Protein AF-A0A427YDN9-F1 (afdb_monomer_lite)

Radius of gyration: 27.42 Å; chains: 1; bounding box: 102×80×79 Å

Sequence (475 aa):
MVLAPWPSVTTLALILGLVGSVRSFTHDAQHPLRPDLPAINDHPSYPPRVDYAALYHDDGTTPPPDRMVLHPLHISGPEQERVSLTFFADGYVAEEEGKFVADAQALTDDIVSPGGAMGHVSRLLNIYAVFVPSNTSGVGTYDKSLPGAAFGLYRPGPELRGVYVRHHKRARAACRYWREEVKEGGCDQPILLGNDPLYGGLGGEFTVITASALNGPLVLRHELGHSLIPVGEEYEGGFAYFGANSDKVAHVGDLKWKSFLTLPEDVRVEDAKVPSQEYPWYNLTEGPYNITFQSSNSALKPVVSHGSNESPYPTALLRLSLSSIPQPGHINLTLNSRHIDLSAAFPKSWVGSKDRRWVEVPLENGLPAGENVVDVRLTQEGAEEQEGEGGKMITSLEIMEYGREGRFNESLGFIGAFPTYSMDGRVTLRPTNEECLMRKVNHPTFCPVCAAALEQSLLGKIERKNKNQGAKQEP

Secondary structure (DSSP, 8-state):
------------------------------------------S-S------HHHHT---S-SPPPTT-EEEEEEE-S-GGGSEEEEEEEES--GGGHHHHHHHHHHHHHHHHSTTSTTGGGGGGEEEEEEE---SS-S-BBTTBPPTT-SS-EE-SSSSSS--EES-HHHHHHHHHHHHHT-SS---SEEEEEES-SS--EE-SSSEEEE--TTTHHHHHHHHHHHHHS-----STT-S---STT-EEGGGGGG-TTGGG-S-TTS--B--EEEEEEE---EETTS--EEEEEE-GGGSS----STT----SS-EEEEEEEEES--SGGGEEEEETTEE---GGGS-GGGTT--S-EEEEEEETT---SSEEEEEEEE-HHHHHSPPPTT-SEEEEEEEEEE--TTS----TT--SBEEEE-TTS-EEEES-SS--TTT-TTSSS--HHHHHHHHHHHHHHHHHHHHHHHHTT--

Foldseek 3Di:
DDDDDDDDDDDDDDDDDDDDDDDDDDDDDDDDDDDDDDDDPPDPLDPDLPPVCVVVVAPLPDAEAPPKDKDWQADLDAPLQAAEEEEEEWQAAPVCPVVQVVLQNVLVCQQCPCLFACVVVSNRYTYMYIYHHFPHHFAAECPFFDPRTQQRWYYVHLALEEIDTDRVNNQVNNQCCQDPVDPPHHHPAYEYETADQAHYFDADSHTYTYSNPVCRNLSNSQNVLVVQFVAAFPAAAGDDGDHQFWAAQVCQLPHSVLVLAPCNPDADEFDKDWQDKDQDLDFQLVHKDKDKTFFPQQVDDQPPDPNDSDRQQQKKKKKWKWAQQQAQLFKFKDKQNHTDRQRVQRDPVSHPPRHMGMTMGIPNRFDDGTMMMIMMHTDPVNSVDDADRNHGGGRIIIMMTGGDDPRHDPDPSGFHWYWHQHSVRRTMTGGHDAQACSHPSPRRYHRPSSSVSSNVSSSVSSVVSVVVVVVVPDD

Organism: NCBI:txid1890683

Structure (mmCIF, N/CA/C/O backbone):
data_AF-A0A427YDN9-F1
#
_entry.id   AF-A0A427YDN9-F1
#
loop_
_atom_site.group_PDB
_atom_site.id
_atom_site.type_symbol
_atom_site.label_atom_id
_atom_site.label_alt_id
_atom_site.label_comp_id
_atom_site.label_asym_id
_atom_site.label_entity_id
_atom_site.label_seq_id
_atom_site.pdbx_PDB_ins_code
_atom_site.Cartn_x
_atom_site.Cartn_y
_atom_site.Cartn_z
_atom_site.occupancy
_atom_site.B_iso_or_equiv
_atom_site.auth_seq_id
_atom_site.auth_comp_id
_atom_site.auth_asym_id
_atom_site.auth_atom_id
_atom_site.pdbx_PDB_model_num
ATOM 1 N N . MET A 1 1 ? 67.793 14.462 -3.512 1.00 28.50 1 MET A N 1
ATOM 2 C CA . MET A 1 1 ? 68.758 15.244 -2.713 1.00 28.50 1 MET A CA 1
ATOM 3 C C . MET A 1 1 ? 68.009 16.452 -2.144 1.00 28.50 1 MET A C 1
ATOM 5 O O . MET A 1 1 ? 67.656 17.310 -2.931 1.00 28.50 1 MET A O 1
ATOM 9 N N . VAL A 1 2 ? 67.723 16.419 -0.824 1.00 27.66 2 VAL A N 1
ATOM 10 C CA . VAL A 1 2 ? 67.418 17.535 0.125 1.00 27.66 2 VAL A CA 1
ATOM 11 C C . VAL A 1 2 ? 66.128 18.354 -0.148 1.00 27.66 2 VAL A C 1
ATOM 13 O O . VAL A 1 2 ? 66.079 19.096 -1.114 1.00 27.66 2 VAL A O 1
ATOM 16 N N . LEU A 1 3 ? 64.988 18.087 0.518 1.00 25.59 3 LEU A N 1
ATOM 17 C CA . LEU A 1 3 ? 64.484 18.466 1.873 1.00 25.59 3 LEU A CA 1
ATOM 18 C C . LEU A 1 3 ? 63.563 19.719 1.880 1.00 25.59 3 LEU A C 1
ATOM 20 O O . LEU A 1 3 ? 63.816 20.695 1.189 1.00 25.59 3 LEU A O 1
ATOM 24 N N . ALA A 1 4 ? 62.480 19.599 2.664 1.00 25.12 4 ALA A N 1
ATOM 25 C CA . ALA A 1 4 ? 61.306 20.470 2.906 1.00 25.12 4 ALA A CA 1
ATOM 26 C C . ALA A 1 4 ? 61.648 21.776 3.706 1.00 25.12 4 ALA A C 1
ATOM 28 O O . ALA A 1 4 ? 62.849 22.000 3.861 1.00 25.12 4 ALA A O 1
ATOM 29 N N . PRO A 1 5 ? 60.725 22.607 4.295 1.00 40.12 5 PRO A N 1
ATOM 30 C CA . PRO A 1 5 ? 59.278 22.436 4.592 1.00 40.12 5 PRO A CA 1
ATOM 31 C C . PRO A 1 5 ? 58.354 23.700 4.501 1.00 40.12 5 PRO A C 1
ATOM 33 O O . PRO A 1 5 ? 58.764 24.779 4.089 1.00 40.12 5 PRO A O 1
ATOM 36 N N . TRP A 1 6 ? 57.078 23.520 4.888 1.00 26.20 6 TRP A N 1
ATOM 37 C CA . TRP A 1 6 ? 56.001 24.523 5.089 1.00 26.20 6 TRP A CA 1
ATOM 38 C C . TRP A 1 6 ? 56.236 25.440 6.317 1.00 26.20 6 TRP A C 1
ATOM 40 O O . TRP A 1 6 ? 57.051 25.081 7.170 1.00 26.20 6 TRP A O 1
ATOM 50 N N . PRO A 1 7 ? 55.511 26.581 6.466 1.00 32.94 7 PRO A N 1
ATOM 51 C CA . PRO A 1 7 ? 54.356 26.627 7.389 1.00 32.94 7 PRO A CA 1
ATOM 52 C C . PRO A 1 7 ? 53.210 27.607 6.985 1.00 32.94 7 PRO A C 1
ATOM 54 O O . PRO A 1 7 ? 53.091 28.043 5.847 1.00 32.94 7 PRO A O 1
ATOM 57 N N . SER A 1 8 ? 52.341 27.888 7.959 1.00 24.14 8 SER A N 1
ATOM 58 C CA . SER A 1 8 ? 50.889 28.123 7.962 1.00 24.14 8 SER A CA 1
ATOM 59 C C . SER A 1 8 ? 50.432 29.459 8.612 1.00 24.14 8 SER A C 1
ATOM 61 O O . SER A 1 8 ? 51.235 30.103 9.275 1.00 24.14 8 SER A O 1
ATOM 63 N N . VAL A 1 9 ? 49.105 29.726 8.571 1.00 26.16 9 VAL A N 1
ATOM 64 C CA . VAL A 1 9 ? 48.242 30.513 9.518 1.00 26.16 9 VAL A CA 1
ATOM 65 C C . VAL A 1 9 ? 48.029 32.039 9.292 1.00 26.16 9 VAL A C 1
ATOM 67 O O . VAL A 1 9 ? 48.943 32.836 9.451 1.00 26.16 9 VAL A O 1
ATOM 70 N N . THR A 1 10 ? 46.773 32.396 8.939 1.00 24.67 10 THR A N 1
ATOM 71 C CA . THR A 1 10 ? 45.775 33.310 9.597 1.00 24.67 10 THR A CA 1
ATOM 72 C C . THR A 1 10 ? 46.288 34.586 10.334 1.00 24.67 10 THR A C 1
ATOM 74 O O . THR A 1 10 ? 47.241 34.492 11.089 1.00 24.67 10 THR A O 1
ATOM 77 N N . THR A 1 11 ? 45.722 35.817 10.324 1.00 24.20 11 THR A N 1
ATOM 78 C CA . THR A 1 11 ? 44.333 36.315 10.549 1.00 24.20 11 THR A CA 1
ATOM 79 C C . THR A 1 11 ? 44.313 37.881 10.599 1.00 24.20 11 THR A C 1
ATOM 81 O O . THR A 1 11 ? 45.349 38.457 10.913 1.00 24.20 11 THR A O 1
ATOM 84 N N . LEU A 1 12 ? 43.115 38.513 10.508 1.00 23.44 12 LEU A N 1
ATOM 85 C CA . LEU A 1 12 ? 42.664 39.784 11.171 1.00 23.44 12 LEU A CA 1
ATOM 86 C C . LEU A 1 12 ? 43.221 41.145 10.632 1.00 23.44 12 LEU A C 1
ATOM 88 O O . LEU A 1 12 ? 44.356 41.196 10.194 1.00 23.44 12 LEU A O 1
ATOM 92 N N . ALA A 1 13 ? 42.566 42.325 10.650 1.00 24.03 13 ALA A N 1
ATOM 93 C CA . ALA A 1 13 ? 41.317 42.850 11.230 1.00 24.03 13 ALA A CA 1
ATOM 94 C C . ALA A 1 13 ? 41.022 44.294 10.695 1.00 24.03 13 ALA A C 1
ATOM 96 O O . ALA A 1 13 ? 41.983 44.981 10.371 1.00 24.03 13 ALA A O 1
ATOM 97 N N . LEU A 1 14 ? 39.744 44.745 10.750 1.00 23.94 14 LEU A N 1
ATOM 98 C CA . LEU A 1 14 ? 39.233 46.064 11.258 1.00 23.94 14 LEU A CA 1
ATOM 99 C C . LEU A 1 14 ? 39.716 47.393 10.560 1.00 23.94 14 LEU A C 1
ATOM 101 O O . LEU A 1 14 ? 40.840 47.465 10.104 1.00 23.94 14 LEU A O 1
ATOM 105 N N . ILE A 1 15 ? 39.016 48.540 10.402 1.00 24.38 15 ILE A N 1
ATOM 106 C CA . ILE A 1 15 ? 38.060 49.357 11.197 1.00 24.38 15 ILE A CA 1
ATOM 107 C C . ILE A 1 15 ? 37.491 50.480 10.273 1.00 24.38 15 ILE A C 1
ATOM 109 O O . ILE A 1 15 ? 38.239 50.964 9.430 1.00 24.38 15 ILE A O 1
ATOM 113 N N . LEU A 1 16 ? 36.240 50.943 10.469 1.00 24.19 16 LEU A N 1
ATOM 114 C CA . LEU A 1 16 ? 35.826 52.352 10.757 1.00 24.19 16 LEU A CA 1
ATOM 115 C C . LEU A 1 16 ? 34.375 52.656 10.349 1.00 24.19 16 LEU A C 1
ATOM 117 O O . LEU A 1 16 ? 33.990 52.533 9.193 1.00 24.19 16 LEU A O 1
ATOM 121 N N . GLY A 1 17 ? 33.591 53.077 11.348 1.00 23.44 17 GLY A N 1
ATOM 122 C CA . GLY A 1 17 ? 32.226 53.581 11.216 1.00 23.44 17 GLY A CA 1
ATOM 123 C C . GLY A 1 17 ? 32.112 55.087 11.478 1.00 23.44 17 GLY A C 1
ATOM 124 O O . GLY A 1 17 ? 33.056 55.829 11.225 1.00 23.44 17 GLY A O 1
ATOM 125 N N . LEU A 1 18 ? 30.969 55.450 12.084 1.00 24.75 18 LEU A N 1
ATOM 126 C CA . LEU A 1 18 ? 30.419 56.764 12.488 1.00 24.75 18 LEU A CA 1
ATOM 127 C C . LEU A 1 18 ? 29.423 57.412 11.503 1.00 24.75 18 LEU A C 1
ATOM 129 O O . LEU A 1 18 ? 29.704 57.474 10.317 1.00 24.75 18 LEU A O 1
ATOM 133 N N . VAL A 1 19 ? 28.280 58.000 11.904 1.00 27.47 19 VAL A N 1
ATOM 134 C CA . VAL A 1 19 ? 27.468 58.026 13.151 1.00 27.47 19 VAL A CA 1
ATOM 135 C C . VAL A 1 19 ? 26.176 58.828 12.860 1.00 27.47 19 VAL A C 1
ATOM 137 O O . VAL A 1 19 ? 26.216 59.769 12.072 1.00 27.47 19 VAL A O 1
ATOM 140 N N . GLY A 1 20 ? 25.097 58.541 13.608 1.00 24.50 20 GLY A N 1
ATOM 141 C CA . GLY A 1 20 ? 24.176 59.555 14.174 1.00 24.50 20 GLY A CA 1
ATOM 142 C C . GLY A 1 20 ? 22.722 59.516 13.677 1.00 24.50 20 GLY A C 1
ATOM 143 O O . GLY A 1 20 ? 22.495 59.381 12.486 1.00 24.50 20 GLY A O 1
ATOM 144 N N . SER A 1 21 ? 21.662 59.686 14.483 1.00 24.83 21 SER A N 1
ATOM 145 C CA . SER A 1 21 ? 21.432 59.859 15.939 1.00 24.83 21 SER A CA 1
ATOM 146 C C . SER A 1 21 ? 19.891 59.822 16.140 1.00 24.83 21 SER A C 1
ATOM 148 O O . SER A 1 21 ? 19.199 60.543 15.434 1.00 24.83 21 SER A O 1
ATOM 150 N N . VAL A 1 22 ? 19.270 58.859 16.838 1.00 27.16 22 VAL A N 1
ATOM 151 C CA . VAL A 1 22 ? 18.827 58.795 18.264 1.00 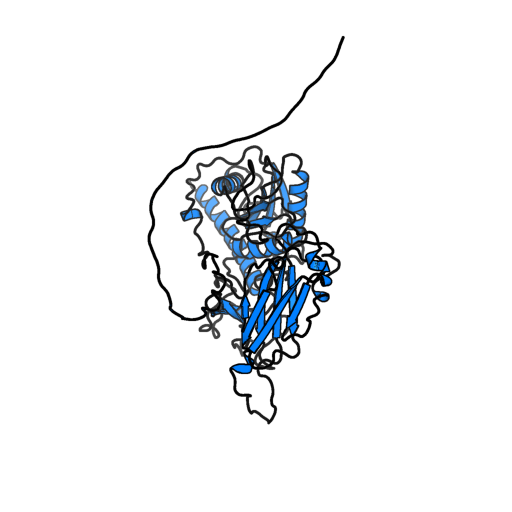27.16 22 VAL A CA 1
ATOM 152 C C . VAL A 1 22 ? 17.911 59.923 18.795 1.00 27.16 22 VAL A C 1
ATOM 154 O O . VAL A 1 22 ? 18.356 61.065 18.881 1.00 27.16 22 VAL A O 1
ATOM 157 N N . ARG A 1 23 ? 16.706 59.538 19.288 1.00 25.64 23 ARG A N 1
ATOM 158 C CA . ARG A 1 23 ? 16.032 59.820 20.606 1.00 25.64 23 ARG A CA 1
ATOM 159 C C . ARG A 1 23 ? 14.501 59.563 20.485 1.00 25.64 23 ARG A C 1
ATOM 161 O O . ARG A 1 23 ? 13.967 59.838 19.426 1.00 25.64 23 ARG A O 1
ATOM 168 N N . SER A 1 24 ? 13.686 59.130 21.464 1.00 23.53 24 SER A N 1
ATOM 169 C CA . SER A 1 24 ? 13.832 58.685 22.868 1.00 23.53 24 SER A CA 1
ATOM 170 C C . SER A 1 24 ? 12.424 58.416 23.486 1.00 23.53 24 SER A C 1
ATOM 172 O O . SER A 1 24 ? 11.603 59.320 23.439 1.00 23.53 24 SER A O 1
ATOM 174 N N . PHE A 1 25 ? 12.230 57.249 24.133 1.00 24.44 25 PHE A N 1
ATOM 175 C CA . PHE A 1 25 ? 11.418 56.923 25.345 1.00 24.44 25 PHE A CA 1
ATOM 176 C C . PHE A 1 25 ? 9.885 57.180 25.455 1.00 24.44 25 PHE A C 1
ATOM 178 O O . PHE A 1 25 ? 9.437 58.317 25.378 1.00 24.44 25 PHE A O 1
ATOM 185 N N . THR A 1 26 ? 9.096 56.158 25.859 1.00 23.34 26 THR A N 1
ATOM 186 C CA . THR A 1 26 ? 8.463 55.962 27.210 1.00 23.34 26 THR A CA 1
ATOM 187 C C . THR A 1 26 ? 7.442 54.785 27.252 1.00 23.34 26 THR A C 1
ATOM 189 O O . THR A 1 26 ? 7.142 54.194 26.224 1.00 23.34 26 THR A O 1
ATOM 192 N N . HIS A 1 27 ? 7.038 54.406 28.477 1.00 26.48 27 HIS A N 1
ATOM 193 C CA . HIS A 1 27 ? 6.416 53.178 29.027 1.00 26.48 27 HIS A CA 1
ATOM 194 C C . HIS A 1 27 ? 4.991 52.722 28.604 1.00 26.48 27 HIS A C 1
ATOM 196 O O . HIS A 1 27 ? 4.166 53.521 28.182 1.00 26.48 27 HIS A O 1
ATOM 202 N N . ASP A 1 28 ? 4.742 51.442 28.949 1.00 26.03 28 ASP A N 1
ATOM 203 C CA . ASP A 1 28 ? 3.500 50.751 29.374 1.00 26.03 28 ASP A CA 1
ATOM 204 C C . ASP A 1 28 ? 2.373 50.418 28.377 1.00 26.03 28 ASP A C 1
ATOM 206 O O . ASP A 1 28 ? 1.641 51.287 27.917 1.00 26.03 28 ASP A O 1
ATOM 210 N N . ALA A 1 29 ? 2.133 49.107 28.201 1.00 26.28 29 ALA A N 1
ATOM 211 C CA . ALA A 1 29 ? 0.793 48.505 28.196 1.00 26.28 29 ALA A CA 1
ATOM 212 C C . ALA A 1 29 ? 0.870 46.972 28.370 1.00 26.28 29 ALA A C 1
ATOM 214 O O . ALA A 1 29 ? 1.460 46.258 27.560 1.00 26.28 29 ALA A O 1
ATOM 215 N N . GLN A 1 30 ? 0.231 46.471 29.427 1.00 27.55 30 GLN A N 1
ATOM 216 C CA . GLN A 1 30 ? -0.153 45.070 29.610 1.00 27.55 30 GLN A CA 1
ATOM 217 C C . GLN A 1 30 ? -1.187 44.646 28.549 1.00 27.55 30 GLN A C 1
ATOM 219 O O . GLN A 1 30 ? -2.148 45.378 28.332 1.00 27.55 30 GLN A O 1
ATOM 224 N N . HIS A 1 31 ? -1.045 43.450 27.963 1.00 27.34 31 HIS A N 1
ATOM 225 C CA . HIS A 1 31 ? -2.141 42.545 27.555 1.00 27.34 31 HIS A CA 1
ATOM 226 C C . HIS A 1 31 ? -1.566 41.159 27.155 1.00 27.34 31 HIS A C 1
ATOM 228 O O . HIS A 1 31 ? -0.359 41.050 26.948 1.00 27.34 31 HIS A O 1
ATOM 234 N N . PRO A 1 32 ? -2.360 40.068 27.159 1.00 26.55 32 PRO A N 1
ATOM 235 C CA . PRO A 1 32 ? -1.981 38.774 27.712 1.00 26.55 32 PRO A CA 1
ATOM 236 C C . PRO A 1 32 ? -1.647 37.735 26.626 1.00 26.55 32 PRO A C 1
ATOM 238 O O . PRO A 1 32 ? -1.875 37.948 25.439 1.00 26.55 32 PRO A O 1
ATOM 241 N N . LEU A 1 33 ? -1.129 36.596 27.093 1.00 31.05 33 LEU A N 1
ATOM 242 C CA . LEU A 1 33 ? -0.995 35.293 26.429 1.00 31.05 33 LEU A CA 1
ATOM 243 C C . LEU A 1 33 ? -1.872 35.095 25.174 1.00 31.05 33 LEU A C 1
ATOM 245 O O . LEU A 1 33 ? -3.100 35.146 25.256 1.00 31.05 33 LEU A O 1
ATOM 249 N N . ARG A 1 34 ? -1.244 34.731 24.048 1.00 24.31 34 ARG A N 1
ATOM 250 C CA . ARG A 1 34 ? -1.882 33.847 23.063 1.00 24.31 34 ARG A CA 1
ATOM 251 C C . ARG A 1 34 ? -1.330 32.430 23.260 1.00 24.31 34 ARG A C 1
ATOM 253 O O . ARG A 1 34 ? -0.121 32.263 23.114 1.00 24.31 34 ARG A O 1
ATOM 260 N N . PRO A 1 35 ? -2.177 31.453 23.620 1.00 31.48 35 PRO A N 1
ATOM 261 C CA . PRO A 1 35 ? -1.822 30.043 23.604 1.00 31.48 35 PRO A CA 1
ATOM 262 C C . PRO A 1 35 ? -1.793 29.528 22.158 1.00 31.48 35 PRO A C 1
ATOM 264 O O . PRO A 1 35 ? -2.512 30.046 21.303 1.00 31.48 35 PRO A O 1
ATOM 267 N N . ASP A 1 36 ? -0.933 28.540 21.925 1.00 31.00 36 ASP A N 1
ATOM 268 C CA . ASP A 1 36 ? -1.031 27.491 20.908 1.00 31.00 36 ASP A CA 1
ATOM 269 C C . ASP A 1 36 ? -1.501 27.919 19.510 1.00 31.00 36 ASP A C 1
ATOM 271 O O . ASP A 1 36 ? -2.686 27.908 19.174 1.00 31.00 36 ASP A O 1
ATOM 275 N N . LEU A 1 37 ? -0.533 28.219 18.641 1.00 25.88 37 LEU A N 1
ATOM 276 C CA . LEU A 1 37 ? -0.728 27.995 17.212 1.00 25.88 37 LEU A CA 1
ATOM 277 C C . LEU A 1 37 ? -0.596 26.481 16.981 1.00 25.88 37 LEU A C 1
ATOM 279 O O . LEU A 1 37 ? 0.490 25.951 17.222 1.00 25.88 37 LEU A O 1
ATOM 283 N N . PRO A 1 38 ? -1.653 25.769 16.548 1.00 28.50 38 PRO A N 1
ATOM 284 C CA . PRO A 1 38 ? -1.504 24.383 16.133 1.00 28.50 38 PRO A CA 1
ATOM 285 C C . PRO A 1 38 ? -0.512 24.321 14.970 1.00 28.50 38 PRO A C 1
ATOM 287 O O . PRO A 1 38 ? -0.472 25.232 14.136 1.00 28.50 38 PRO A O 1
ATOM 290 N N . ALA A 1 39 ? 0.297 23.260 14.942 1.00 29.56 39 ALA A N 1
ATOM 291 C CA . ALA A 1 39 ? 1.205 22.965 13.844 1.00 29.56 39 ALA A CA 1
ATOM 292 C C . ALA A 1 39 ? 0.460 23.142 12.513 1.00 29.56 39 ALA A C 1
ATOM 294 O O . ALA A 1 39 ? -0.573 22.513 12.273 1.00 29.56 39 ALA A O 1
ATOM 295 N N . ILE A 1 40 ? 0.946 24.067 11.685 1.00 25.36 40 ILE A N 1
ATOM 296 C CA . ILE A 1 40 ? 0.407 24.293 10.350 1.00 25.36 40 ILE A CA 1
ATOM 297 C C . ILE A 1 40 ? 0.665 23.005 9.575 1.00 25.36 40 ILE A C 1
ATOM 299 O O . ILE A 1 40 ? 1.806 22.654 9.288 1.00 25.36 40 ILE A O 1
ATOM 303 N N . ASN A 1 41 ? -0.411 22.276 9.303 1.00 30.89 41 ASN A N 1
ATOM 304 C CA . ASN A 1 41 ? -0.397 21.061 8.512 1.00 30.89 41 ASN A CA 1
ATOM 305 C C . ASN A 1 41 ? -0.199 21.479 7.044 1.00 30.89 41 ASN A C 1
ATOM 307 O O . ASN A 1 41 ? -1.161 21.632 6.296 1.00 30.89 41 ASN A O 1
ATOM 311 N N . ASP A 1 42 ? 1.048 21.757 6.654 1.00 28.33 42 ASP A N 1
ATOM 312 C CA . ASP A 1 42 ? 1.420 22.313 5.340 1.00 28.33 42 ASP A CA 1
ATOM 313 C C . ASP A 1 42 ? 1.405 21.257 4.211 1.00 28.33 42 ASP A C 1
ATOM 315 O O . ASP A 1 42 ? 2.014 21.416 3.151 1.00 28.33 42 ASP A O 1
ATOM 319 N N . HIS A 1 43 ? 0.682 20.151 4.409 1.00 38.59 43 HIS A N 1
ATOM 320 C CA . HIS A 1 43 ? 0.483 19.143 3.379 1.00 38.59 43 HIS A CA 1
ATOM 321 C C . HIS A 1 43 ? -0.720 19.501 2.495 1.00 38.59 43 HIS A C 1
ATOM 323 O O . HIS A 1 43 ? -1.814 19.743 3.011 1.00 38.59 43 HIS A O 1
ATOM 329 N N . PRO A 1 44 ? -0.569 19.502 1.156 1.00 31.42 44 PRO A N 1
ATOM 330 C CA . PRO A 1 44 ? -1.676 19.800 0.261 1.00 31.42 44 PRO A CA 1
ATOM 331 C C . PRO A 1 44 ? -2.816 18.801 0.492 1.00 31.42 44 PRO A C 1
ATOM 333 O O . PRO A 1 44 ? -2.664 17.594 0.317 1.00 31.42 44 PRO A O 1
ATOM 336 N N . SER A 1 45 ? -3.972 19.341 0.876 1.00 35.81 45 SER A N 1
ATOM 337 C CA . SER A 1 45 ? -5.187 18.653 1.343 1.00 35.81 45 SER A CA 1
ATOM 338 C C . SER A 1 45 ? -5.931 17.876 0.247 1.00 35.81 45 SER A C 1
ATOM 340 O O . SER A 1 45 ? -7.088 17.512 0.419 1.00 35.81 45 SER A O 1
ATOM 342 N N . TYR A 1 46 ? -5.300 17.678 -0.906 1.00 35.62 46 TYR A N 1
ATOM 343 C CA . TYR A 1 46 ? -5.863 17.069 -2.100 1.00 35.62 46 TYR A CA 1
ATOM 344 C C . TYR A 1 46 ? -4.700 16.647 -3.006 1.00 35.62 46 TYR A C 1
ATOM 346 O O . TYR A 1 46 ? -4.110 17.505 -3.668 1.00 35.62 46 TYR A O 1
ATOM 354 N N . PRO A 1 47 ? -4.395 15.355 -3.172 1.00 37.16 47 PRO A N 1
ATOM 355 C CA . PRO A 1 47 ? -4.136 14.879 -4.505 1.00 37.16 47 PRO A CA 1
ATOM 356 C C . PRO A 1 47 ? -5.529 14.649 -5.112 1.00 37.16 47 PRO A C 1
ATOM 358 O O . PRO A 1 47 ? -6.171 13.639 -4.809 1.00 37.16 47 PRO A O 1
ATOM 361 N N . PRO A 1 48 ? -6.061 15.543 -5.972 1.00 32.16 48 PRO A N 1
ATOM 362 C CA . PRO A 1 48 ? -7.054 15.060 -6.926 1.00 32.16 48 PRO A CA 1
ATOM 363 C C . PRO A 1 48 ? -6.434 13.855 -7.660 1.00 32.16 48 PRO A C 1
ATOM 365 O O . PRO A 1 48 ? -5.216 13.660 -7.616 1.00 32.16 48 PRO A O 1
ATOM 368 N N . ARG A 1 49 ? -7.221 13.056 -8.392 1.00 41.69 49 ARG A N 1
ATOM 369 C CA . ARG A 1 49 ? -6.623 12.316 -9.513 1.00 41.69 49 ARG A CA 1
ATOM 370 C C . ARG A 1 49 ? -5.990 13.377 -10.406 1.00 41.69 49 ARG A C 1
ATOM 372 O O . ARG A 1 49 ? -6.675 13.993 -11.217 1.00 41.69 49 ARG A O 1
ATOM 379 N N . VAL A 1 50 ? -4.720 13.673 -10.167 1.00 42.72 50 VAL A N 1
ATOM 380 C CA . VAL A 1 50 ? -3.937 14.526 -11.020 1.00 42.72 50 VAL A CA 1
ATOM 381 C C . VAL A 1 50 ? -3.888 13.724 -12.295 1.00 42.72 50 VAL A C 1
ATOM 383 O O . VAL A 1 50 ? -3.321 12.632 -12.335 1.00 42.72 50 VAL A O 1
ATOM 386 N N . ASP A 1 51 ? -4.589 14.211 -13.310 1.00 49.81 51 ASP A N 1
ATOM 387 C CA . ASP A 1 51 ? -4.408 13.687 -14.642 1.00 49.81 51 ASP A CA 1
ATOM 388 C C . ASP A 1 51 ? -2.986 14.077 -15.058 1.00 49.81 51 ASP A C 1
ATOM 390 O O . ASP A 1 51 ? -2.728 15.137 -15.626 1.00 49.81 51 ASP A O 1
ATOM 394 N N . TYR A 1 52 ? -2.024 13.240 -14.673 1.00 51.28 52 TYR A N 1
ATOM 395 C CA . TYR A 1 52 ? -0.624 13.409 -15.017 1.00 51.28 52 TYR A CA 1
ATOM 396 C C . TYR A 1 52 ? -0.426 13.317 -16.535 1.00 51.28 52 TYR A C 1
ATOM 398 O O . TYR A 1 52 ? 0.578 13.814 -17.042 1.00 51.28 52 TYR A O 1
ATOM 406 N N . ALA A 1 53 ? -1.373 12.747 -17.292 1.00 50.28 53 ALA A N 1
ATOM 407 C CA . ALA A 1 53 ? -1.366 12.839 -18.747 1.00 50.28 53 ALA A CA 1
ATOM 408 C C . ALA A 1 53 ? -1.740 14.257 -19.217 1.00 50.28 53 ALA A C 1
ATOM 410 O O . ALA A 1 53 ? -1.096 14.766 -20.133 1.00 50.28 53 ALA A O 1
ATOM 411 N N . ALA A 1 54 ? -2.679 14.932 -18.544 1.00 56.62 54 ALA A N 1
ATOM 412 C CA . ALA A 1 54 ? -3.003 16.339 -18.797 1.00 56.62 54 ALA A CA 1
ATOM 413 C C . ALA A 1 54 ? -1.903 17.313 -18.332 1.00 56.62 54 ALA A C 1
ATOM 415 O O . ALA A 1 54 ? -1.627 18.291 -19.027 1.00 56.62 54 ALA A O 1
ATOM 416 N N . LEU A 1 55 ? -1.246 17.061 -17.191 1.00 58.41 55 LEU A N 1
ATOM 417 C CA . LEU A 1 55 ? -0.152 17.916 -16.700 1.00 58.41 55 LEU A CA 1
ATOM 418 C C . LEU A 1 55 ? 1.170 17.692 -17.439 1.00 58.41 55 LEU A C 1
ATOM 420 O O . LEU A 1 55 ? 1.925 18.636 -17.668 1.00 58.41 55 LEU A O 1
ATOM 424 N N . TYR A 1 56 ? 1.458 16.449 -17.813 1.00 64.94 56 TYR A N 1
ATOM 425 C CA . TYR A 1 56 ? 2.676 16.075 -18.517 1.00 64.94 56 TYR A CA 1
ATOM 426 C C . TYR A 1 56 ? 2.326 15.520 -19.886 1.00 64.94 56 TYR A C 1
ATOM 428 O O . TYR A 1 56 ? 2.617 14.360 -20.166 1.00 64.94 56 TYR A O 1
ATOM 436 N N . HIS A 1 57 ? 1.709 16.336 -20.745 1.00 66.88 57 HIS A N 1
ATOM 437 C CA . HIS A 1 57 ? 1.397 15.924 -22.112 1.00 66.88 57 HIS A CA 1
ATOM 438 C C . HIS A 1 57 ? 2.651 15.344 -22.788 1.00 66.88 57 HIS A C 1
AT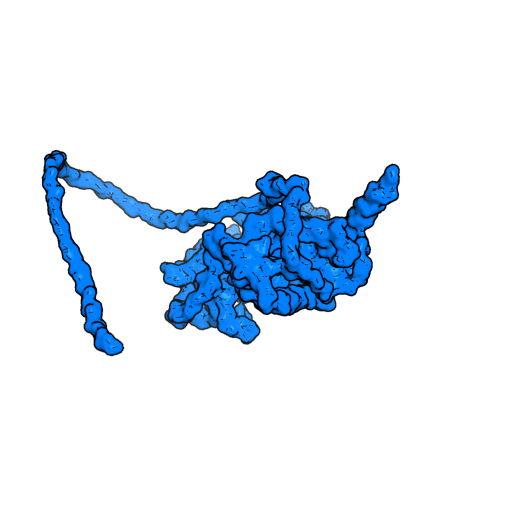OM 440 O O . HIS A 1 57 ? 3.703 15.994 -22.889 1.00 66.88 57 HIS A O 1
ATOM 446 N N . ASP A 1 58 ? 2.542 14.090 -23.213 1.00 70.88 58 ASP A N 1
ATOM 447 C CA . ASP A 1 58 ? 3.554 13.378 -23.978 1.00 70.88 58 ASP A CA 1
ATOM 448 C C . ASP A 1 58 ? 2.994 13.211 -25.385 1.00 70.88 58 ASP A C 1
ATOM 450 O O . ASP A 1 58 ? 1.974 12.559 -25.578 1.00 70.88 58 ASP A O 1
ATOM 454 N N . ASP A 1 59 ? 3.637 13.851 -26.354 1.00 79.81 59 ASP A N 1
ATOM 455 C CA . ASP A 1 59 ? 3.286 13.743 -27.771 1.00 79.81 59 ASP A CA 1
ATOM 456 C C . ASP A 1 59 ? 3.718 12.396 -28.378 1.00 79.81 59 ASP A C 1
ATOM 458 O O . ASP A 1 59 ? 3.523 12.159 -29.567 1.00 79.81 59 ASP A O 1
ATOM 462 N N . GLY A 1 60 ? 4.306 11.513 -27.562 1.00 79.06 60 GLY A N 1
ATOM 463 C CA . GLY A 1 60 ? 4.764 10.194 -27.969 1.00 79.06 60 GLY A CA 1
ATOM 464 C C . GLY A 1 60 ? 6.155 10.201 -28.599 1.00 79.06 60 GLY A C 1
ATOM 465 O O . GLY A 1 60 ? 6.648 9.135 -28.951 1.00 79.06 60 GLY A O 1
ATOM 466 N N . THR A 1 61 ? 6.811 11.361 -28.708 1.00 85.81 61 THR A N 1
ATOM 467 C CA . THR A 1 61 ? 8.088 11.506 -29.429 1.00 85.81 61 THR A CA 1
ATOM 468 C C . THR A 1 61 ? 9.319 11.228 -28.572 1.00 85.81 61 THR A C 1
ATOM 470 O O . THR A 1 61 ? 10.421 11.085 -29.102 1.00 85.81 61 THR A O 1
ATOM 473 N N . THR A 1 62 ? 9.155 11.142 -27.247 1.00 91.56 62 THR A N 1
ATOM 474 C CA . THR A 1 62 ? 10.265 10.825 -26.338 1.00 91.56 62 THR A CA 1
ATOM 475 C C . THR A 1 62 ? 10.805 9.430 -26.674 1.00 91.56 62 THR A C 1
ATOM 477 O O . THR A 1 62 ? 10.027 8.474 -26.597 1.00 91.56 62 THR A O 1
ATOM 480 N N . PRO A 1 63 ? 12.099 9.289 -27.028 1.00 92.06 63 PRO A N 1
ATOM 481 C CA . PRO A 1 63 ? 12.672 7.989 -27.342 1.00 92.06 63 PRO A CA 1
ATOM 482 C C . PRO A 1 63 ? 12.763 7.115 -26.083 1.00 92.06 63 PRO A C 1
ATOM 484 O O . PRO A 1 63 ? 12.902 7.644 -24.968 1.00 92.06 63 PRO A O 1
ATOM 487 N N . PRO A 1 64 ? 12.693 5.783 -26.232 1.00 93.19 64 PRO A N 1
ATOM 488 C CA . PRO A 1 64 ? 12.872 4.877 -25.109 1.00 93.19 64 PRO A CA 1
ATOM 489 C C . PRO A 1 64 ? 14.295 4.967 -24.526 1.00 93.19 64 PRO A C 1
ATOM 491 O O . PRO A 1 64 ? 15.218 5.427 -25.201 1.00 93.19 64 PRO A O 1
ATOM 494 N N . PRO A 1 65 ? 14.502 4.538 -23.268 1.00 94.62 65 PRO A N 1
ATOM 495 C CA . PRO A 1 65 ? 15.840 4.364 -22.712 1.00 94.62 65 PRO A CA 1
ATOM 496 C C . PRO A 1 65 ? 16.726 3.457 -23.575 1.00 94.62 65 PRO A C 1
ATOM 498 O O . PRO A 1 65 ? 16.287 2.405 -24.034 1.00 94.62 65 PRO A O 1
ATOM 501 N N . ASP A 1 66 ? 17.997 3.821 -23.733 1.00 89.75 66 ASP A N 1
ATOM 502 C CA . ASP A 1 66 ? 18.983 2.935 -24.351 1.00 89.75 66 ASP A CA 1
ATOM 503 C C . ASP A 1 66 ? 19.295 1.736 -23.442 1.00 89.75 66 ASP A C 1
ATOM 505 O O . ASP A 1 66 ? 19.223 1.834 -22.215 1.00 89.75 66 ASP A O 1
ATOM 509 N N . ARG A 1 67 ? 19.737 0.625 -24.050 1.00 89.19 67 ARG A N 1
ATOM 510 C CA . ARG A 1 67 ? 20.265 -0.568 -23.353 1.00 89.19 67 ARG A CA 1
ATOM 511 C C . ARG A 1 67 ? 19.288 -1.212 -22.361 1.00 89.19 67 ARG A C 1
ATOM 513 O O . ARG A 1 67 ? 19.716 -1.767 -21.355 1.00 89.19 67 ARG A O 1
ATOM 520 N N . MET A 1 68 ? 17.990 -1.157 -22.653 1.00 96.62 68 MET A N 1
ATOM 521 C CA . MET A 1 68 ? 17.000 -1.924 -21.899 1.00 96.62 68 MET A CA 1
ATOM 522 C C . MET A 1 68 ? 17.202 -3.426 -22.120 1.00 96.62 68 MET A C 1
ATOM 524 O O . MET A 1 68 ? 17.292 -3.868 -23.267 1.00 96.62 68 MET A O 1
ATOM 528 N N . VAL A 1 69 ? 17.225 -4.204 -21.038 1.00 97.56 69 VAL A N 1
ATOM 529 C CA . VAL A 1 69 ? 17.346 -5.672 -21.083 1.00 97.56 69 VAL A CA 1
ATOM 530 C C . VAL A 1 69 ? 16.116 -6.294 -20.436 1.00 97.56 69 VAL A C 1
ATOM 532 O O . VAL A 1 69 ? 15.802 -5.976 -19.293 1.00 97.56 69 VAL A O 1
ATOM 535 N N . LEU A 1 70 ? 15.405 -7.157 -21.164 1.00 97.88 70 LEU A N 1
ATOM 536 C CA . LEU A 1 70 ? 14.198 -7.821 -20.670 1.00 97.88 70 LEU A CA 1
ATOM 537 C C . LEU A 1 70 ? 14.507 -9.210 -20.104 1.00 97.88 70 LEU A C 1
ATOM 539 O O . LEU A 1 70 ? 15.221 -10.001 -20.715 1.00 97.88 70 LEU A O 1
ATOM 543 N N . HIS A 1 71 ? 13.867 -9.511 -18.978 1.00 98.50 71 HIS A N 1
ATOM 544 C CA . HIS A 1 71 ? 13.897 -10.770 -18.246 1.00 98.50 71 HIS A CA 1
ATOM 545 C C . HIS A 1 71 ? 12.454 -11.249 -18.016 1.00 98.50 71 HIS A C 1
ATOM 547 O O . HIS A 1 71 ? 11.676 -10.555 -17.356 1.00 98.50 71 HIS A O 1
ATOM 553 N N . PRO A 1 72 ? 12.039 -12.401 -18.567 1.00 98.31 72 PRO A N 1
ATOM 554 C CA . PRO A 1 72 ? 10.741 -12.999 -18.256 1.00 98.31 72 PRO A CA 1
ATOM 555 C C . PRO A 1 72 ? 10.716 -13.514 -16.811 1.00 98.31 72 PRO A C 1
ATOM 557 O O . PRO A 1 72 ? 11.616 -14.256 -16.429 1.00 98.31 72 PRO A O 1
ATOM 560 N N . LEU A 1 73 ? 9.685 -13.163 -16.033 1.00 98.56 73 LEU A N 1
ATOM 561 C CA . LEU A 1 73 ? 9.547 -13.596 -14.631 1.00 98.56 73 LEU A CA 1
ATOM 562 C C . LEU A 1 73 ? 8.390 -14.586 -14.437 1.00 98.56 73 LEU A C 1
ATOM 564 O O . LEU A 1 73 ? 8.538 -15.607 -13.774 1.00 98.56 73 LEU A O 1
ATOM 568 N N . HIS A 1 74 ? 7.236 -14.310 -15.053 1.00 98.38 74 HIS A N 1
ATOM 569 C CA . HIS A 1 74 ? 6.065 -15.196 -15.040 1.00 98.38 74 HIS A CA 1
ATOM 570 C C . HIS A 1 74 ? 5.346 -15.119 -16.382 1.00 98.38 74 HIS A C 1
ATOM 572 O O . HIS A 1 74 ? 4.770 -14.086 -16.713 1.00 98.38 74 HIS A O 1
ATOM 578 N N . ILE A 1 75 ? 5.372 -16.198 -17.165 1.00 98.06 75 ILE A N 1
ATOM 579 C CA . ILE A 1 75 ? 4.758 -16.246 -18.498 1.00 98.06 75 ILE A CA 1
ATOM 580 C C . ILE A 1 75 ? 3.676 -17.314 -18.506 1.00 98.06 75 ILE A C 1
ATOM 582 O O . ILE A 1 75 ? 3.965 -18.506 -18.414 1.00 98.06 75 ILE A O 1
ATOM 586 N N . SER A 1 76 ? 2.422 -16.886 -18.632 1.00 97.75 76 SER A N 1
ATOM 587 C CA . SER A 1 76 ? 1.261 -17.781 -18.593 1.00 97.75 76 SER A CA 1
ATOM 588 C C . SER A 1 76 ? 0.589 -17.970 -19.955 1.00 97.75 76 SER A C 1
ATOM 590 O O . SER A 1 76 ? -0.355 -18.755 -20.073 1.00 97.75 76 SER A O 1
ATOM 592 N N . GLY A 1 77 ? 1.042 -17.264 -20.995 1.00 96.38 77 GLY A N 1
ATOM 593 C CA . GLY A 1 77 ? 0.578 -17.459 -22.367 1.00 96.38 77 GLY A CA 1
ATOM 594 C C . GLY A 1 77 ? 0.976 -16.343 -23.334 1.00 96.38 77 GLY A C 1
ATOM 595 O O . GLY A 1 77 ? 1.810 -15.499 -22.993 1.00 96.38 77 GLY A O 1
ATOM 596 N N . PRO A 1 78 ? 0.389 -16.335 -24.544 1.00 94.06 78 PRO A N 1
ATOM 597 C CA . PRO A 1 78 ? 0.644 -15.314 -25.555 1.00 94.06 78 PRO A CA 1
ATOM 598 C C . PRO A 1 78 ? 0.303 -13.910 -25.051 1.00 94.06 78 PRO A C 1
ATOM 600 O O . PRO A 1 78 ? -0.698 -13.713 -24.365 1.00 94.06 78 PRO A O 1
ATOM 603 N N . GLU A 1 79 ? 1.112 -12.927 -25.435 1.00 91.69 79 GLU A N 1
ATOM 604 C CA . GLU A 1 79 ? 1.003 -11.530 -24.993 1.00 91.69 79 GLU A CA 1
ATOM 605 C C . GLU A 1 79 ? -0.390 -10.930 -25.244 1.00 91.69 79 GLU A C 1
ATOM 607 O O . GLU A 1 79 ? -0.913 -10.211 -24.397 1.00 91.69 79 GLU A O 1
ATOM 612 N N . GLN A 1 80 ? -1.038 -11.296 -26.350 1.00 90.81 80 GLN A N 1
ATOM 613 C CA . GLN A 1 80 ? -2.351 -10.774 -26.745 1.00 90.81 80 GLN A CA 1
ATOM 614 C C . GLN A 1 80 ? -3.483 -11.269 -25.837 1.00 90.81 80 GLN A C 1
ATOM 616 O O . GLN A 1 80 ? -4.510 -10.612 -25.687 1.00 90.81 80 GLN A O 1
ATOM 621 N N . GLU A 1 81 ? -3.290 -12.417 -25.195 1.00 95.19 81 GLU A N 1
ATOM 622 C CA . GLU A 1 81 ? -4.276 -13.040 -24.316 1.00 95.19 81 GLU A CA 1
ATOM 623 C C . GLU A 1 81 ? -3.987 -12.793 -22.831 1.00 95.19 81 GLU A C 1
ATOM 625 O O . GLU A 1 81 ? -4.614 -13.414 -21.968 1.00 95.19 81 GLU A O 1
ATOM 630 N N . ARG A 1 82 ? -3.000 -11.950 -22.517 1.00 97.31 82 ARG A N 1
ATOM 631 C CA . ARG A 1 82 ? -2.552 -11.654 -21.156 1.00 97.31 82 ARG A CA 1
ATOM 632 C C . ARG A 1 82 ? -2.430 -10.149 -20.957 1.00 97.31 82 ARG A C 1
ATOM 634 O O . ARG A 1 82 ? -2.238 -9.388 -21.904 1.00 97.31 82 ARG A O 1
ATOM 641 N N . VAL A 1 83 ? -2.537 -9.723 -19.705 1.00 97.81 83 VAL A N 1
ATOM 642 C CA . VAL A 1 83 ? -2.124 -8.385 -19.282 1.00 97.81 83 VAL A CA 1
ATOM 643 C C . VAL A 1 83 ? -0.654 -8.454 -18.885 1.00 97.81 83 VAL A C 1
ATOM 645 O O . VAL A 1 83 ? -0.286 -9.237 -18.011 1.00 97.81 83 VAL A O 1
ATOM 648 N N . SER A 1 84 ? 0.180 -7.642 -19.525 1.00 98.12 84 SER A N 1
ATOM 649 C CA . SER A 1 84 ? 1.618 -7.577 -19.264 1.00 98.12 84 SER A CA 1
ATOM 650 C C . SER A 1 84 ? 1.925 -6.564 -18.156 1.00 98.12 84 SER A C 1
ATOM 652 O O . SER A 1 84 ? 1.765 -5.356 -18.357 1.00 98.12 84 SER A O 1
ATOM 654 N N . LEU A 1 85 ? 2.368 -7.042 -16.992 1.00 98.56 85 LEU A N 1
ATOM 655 C CA . LEU A 1 85 ? 2.941 -6.212 -15.928 1.00 98.56 85 LEU A CA 1
ATOM 656 C C . LEU A 1 85 ? 4.458 -6.157 -16.114 1.00 98.56 85 LEU A C 1
ATOM 658 O O . LEU A 1 85 ? 5.100 -7.198 -16.250 1.00 98.56 85 LEU A O 1
ATOM 662 N N . THR A 1 86 ? 5.039 -4.962 -16.108 1.00 98.75 86 THR A N 1
ATOM 663 C CA . THR A 1 86 ? 6.463 -4.817 -16.440 1.00 98.75 86 THR A CA 1
ATOM 664 C C . THR A 1 86 ? 7.165 -3.961 -15.409 1.00 98.75 86 THR A C 1
ATOM 666 O O . THR A 1 86 ? 6.929 -2.755 -15.345 1.00 98.75 86 THR A O 1
ATOM 669 N N . PHE A 1 87 ? 8.034 -4.588 -14.617 1.00 98.94 87 PHE A N 1
ATOM 670 C CA . PHE A 1 87 ? 8.949 -3.891 -13.723 1.00 98.94 87 PHE A CA 1
ATOM 671 C C . PHE A 1 87 ? 10.021 -3.180 -14.544 1.00 98.94 87 PHE A C 1
ATOM 673 O O . PHE A 1 87 ? 10.645 -3.794 -15.402 1.00 98.94 87 PHE A O 1
ATOM 680 N N . PHE A 1 88 ? 10.270 -1.909 -14.261 1.00 98.88 88 PHE A N 1
ATOM 681 C CA . PHE A 1 88 ? 11.378 -1.140 -14.805 1.00 98.88 88 PHE A CA 1
ATOM 682 C C . PHE A 1 88 ? 12.289 -0.696 -13.665 1.00 98.88 88 PHE A C 1
ATOM 684 O O . PHE A 1 88 ? 11.816 -0.124 -12.680 1.00 98.88 88 PHE A O 1
ATOM 691 N N . ALA A 1 89 ? 13.588 -0.956 -13.808 1.00 98.81 89 ALA A N 1
ATOM 692 C CA . ALA A 1 89 ? 14.581 -0.612 -12.795 1.00 98.81 89 ALA A CA 1
ATOM 693 C C . ALA A 1 89 ? 14.801 0.908 -12.701 1.00 98.81 89 ALA A C 1
ATOM 695 O O . ALA A 1 89 ? 15.072 1.555 -13.713 1.00 98.81 89 ALA A O 1
ATOM 696 N N . ASP A 1 90 ? 14.767 1.468 -11.490 1.00 98.75 90 ASP A N 1
ATOM 697 C CA . ASP A 1 90 ? 15.261 2.815 -11.191 1.00 98.75 90 ASP A CA 1
ATOM 698 C C . ASP A 1 90 ? 16.255 2.784 -10.028 1.00 98.75 90 ASP A C 1
ATOM 700 O O . ASP A 1 90 ? 16.028 2.122 -9.017 1.00 98.75 90 ASP A O 1
ATOM 704 N N . GLY A 1 91 ? 17.378 3.488 -10.171 1.00 98.50 91 GLY A N 1
ATOM 705 C CA . GLY A 1 91 ? 18.414 3.526 -9.141 1.00 98.50 91 GLY A CA 1
ATOM 706 C C . GLY A 1 91 ? 19.227 2.236 -9.010 1.00 98.50 91 GLY A C 1
ATOM 707 O O . GLY A 1 91 ? 19.925 2.067 -8.019 1.00 98.50 91 GLY A O 1
ATOM 708 N N . TYR A 1 92 ? 19.164 1.318 -9.975 1.00 98.75 92 TYR A N 1
ATOM 709 C CA . TYR A 1 92 ? 20.068 0.165 -10.059 1.00 98.75 92 TYR A CA 1
ATOM 710 C C . TYR A 1 92 ? 21.195 0.476 -11.043 1.00 98.75 92 TYR A C 1
ATOM 712 O O . TYR A 1 92 ? 20.922 0.796 -12.204 1.00 98.75 92 TYR A O 1
ATOM 720 N N . VAL A 1 93 ? 22.454 0.403 -10.603 1.00 98.38 93 VAL A N 1
ATOM 721 C CA . VAL A 1 93 ? 23.603 0.572 -11.515 1.00 98.38 93 VAL A CA 1
ATOM 722 C C . VAL A 1 93 ? 23.831 -0.675 -12.371 1.00 98.38 93 VAL A C 1
ATOM 724 O O . VAL A 1 93 ? 23.228 -1.716 -12.122 1.00 98.38 93 VAL A O 1
ATOM 727 N N . ALA A 1 94 ? 24.683 -0.586 -13.400 1.00 97.94 94 ALA A N 1
ATOM 728 C CA . ALA A 1 94 ? 24.932 -1.682 -14.347 1.00 97.94 94 ALA A CA 1
ATOM 729 C C . ALA A 1 94 ? 25.316 -3.005 -13.655 1.00 97.94 94 ALA A C 1
ATOM 731 O O . ALA A 1 94 ? 24.890 -4.077 -14.070 1.00 97.94 94 ALA A O 1
ATOM 732 N N . GLU A 1 95 ? 26.077 -2.925 -12.566 1.00 98.38 95 GLU A N 1
ATOM 733 C CA . GLU A 1 95 ? 26.521 -4.068 -11.768 1.00 98.38 95 GLU A CA 1
ATOM 734 C C . GLU A 1 95 ? 25.405 -4.661 -10.886 1.00 98.38 95 GLU A C 1
ATOM 736 O O . GLU A 1 95 ? 25.551 -5.764 -10.361 1.00 98.38 95 GLU A O 1
ATOM 741 N N . GLU A 1 96 ? 24.284 -3.952 -10.725 1.00 98.69 96 GLU A N 1
ATOM 742 C CA . GLU A 1 96 ? 23.129 -4.354 -9.918 1.00 98.69 96 GLU A CA 1
ATOM 743 C C . GLU A 1 96 ? 21.990 -4.970 -10.753 1.00 98.69 96 GLU A C 1
ATOM 745 O O . GLU A 1 96 ? 20.911 -5.210 -10.213 1.00 98.69 96 GLU A O 1
ATOM 750 N N . GLU A 1 97 ? 22.199 -5.283 -12.038 1.00 98.69 97 GLU A N 1
ATOM 751 C CA . GLU A 1 97 ? 21.174 -5.934 -12.874 1.00 98.69 97 GLU A CA 1
ATOM 752 C C . GLU A 1 97 ? 20.643 -7.224 -12.231 1.00 98.69 97 GLU A C 1
ATOM 754 O O . GLU A 1 97 ? 19.434 -7.407 -12.094 1.00 98.69 97 GLU A O 1
ATOM 759 N N . GLY A 1 98 ? 21.541 -8.094 -11.754 1.00 98.81 98 GLY A N 1
ATOM 760 C CA . GLY A 1 98 ? 21.147 -9.337 -11.086 1.00 98.81 98 GLY A CA 1
ATOM 761 C C . GLY A 1 98 ? 20.357 -9.109 -9.792 1.00 98.81 98 GLY A C 1
ATOM 762 O O . GLY A 1 98 ? 19.467 -9.893 -9.473 1.00 98.81 98 GLY A O 1
ATOM 763 N N . LYS A 1 99 ? 20.642 -8.015 -9.073 1.00 98.81 99 LYS A N 1
ATOM 764 C CA . LYS A 1 99 ? 19.898 -7.615 -7.871 1.00 98.81 99 LYS A CA 1
ATOM 765 C C . LYS A 1 99 ? 18.490 -7.145 -8.240 1.00 98.81 99 LYS A C 1
ATOM 767 O O . LYS A 1 99 ? 17.535 -7.648 -7.668 1.00 98.81 99 LYS A O 1
ATOM 772 N N . PHE A 1 100 ? 18.354 -6.276 -9.243 1.00 98.88 100 PHE A N 1
ATOM 773 C CA . PHE A 1 100 ? 17.048 -5.838 -9.748 1.00 98.88 100 PHE A CA 1
ATOM 774 C C . PHE A 1 100 ? 16.167 -7.018 -10.176 1.00 98.88 100 PHE A C 1
ATOM 776 O O . PHE A 1 100 ? 14.996 -7.082 -9.804 1.00 98.88 100 PHE A O 1
ATOM 783 N N . VAL A 1 101 ? 16.725 -7.964 -10.938 1.00 98.88 101 VAL A N 1
ATOM 784 C CA . VAL A 1 101 ? 15.976 -9.146 -11.386 1.00 98.88 101 VAL A CA 1
ATOM 785 C C . VAL A 1 101 ? 15.542 -9.999 -10.192 1.00 98.88 101 VAL A C 1
ATOM 787 O O . VAL A 1 101 ? 14.405 -10.462 -10.168 1.00 98.88 101 VAL A O 1
ATOM 790 N N . ALA A 1 102 ? 16.400 -10.169 -9.180 1.00 98.88 102 ALA A N 1
ATOM 791 C CA . ALA A 1 102 ? 16.046 -10.894 -7.961 1.00 98.88 102 ALA A CA 1
ATOM 792 C C . ALA A 1 102 ? 14.938 -10.191 -7.157 1.00 98.88 102 ALA A C 1
ATOM 794 O O . ALA A 1 102 ? 13.988 -10.851 -6.735 1.00 98.88 102 ALA A O 1
ATOM 795 N N . ASP A 1 103 ? 15.018 -8.867 -6.997 1.00 98.81 103 ASP A N 1
ATOM 796 C CA . ASP A 1 103 ? 13.998 -8.068 -6.310 1.00 98.81 103 ASP A CA 1
ATOM 797 C C . ASP A 1 103 ? 12.644 -8.179 -7.036 1.00 98.81 103 ASP A C 1
ATOM 799 O O . ASP A 1 103 ? 11.616 -8.481 -6.425 1.00 98.81 103 ASP A O 1
ATOM 803 N N . ALA A 1 104 ? 12.641 -8.010 -8.363 1.00 98.88 104 ALA A N 1
ATOM 804 C CA . ALA A 1 104 ? 11.441 -8.127 -9.186 1.00 98.88 104 ALA A CA 1
ATOM 805 C C . ALA A 1 104 ? 10.866 -9.555 -9.195 1.00 98.88 104 ALA A C 1
ATOM 807 O O . ALA A 1 104 ? 9.644 -9.720 -9.190 1.00 98.88 104 ALA A O 1
ATOM 808 N N . GLN A 1 105 ? 11.713 -10.592 -9.175 1.00 98.88 105 GLN A N 1
ATOM 809 C CA . GLN A 1 105 ? 11.267 -11.984 -9.073 1.00 98.88 105 GLN A CA 1
ATOM 810 C C . GLN A 1 105 ? 10.607 -12.257 -7.718 1.00 98.88 105 GLN A C 1
ATOM 812 O O . GLN A 1 105 ? 9.511 -12.807 -7.693 1.00 98.88 105 GLN A O 1
ATOM 817 N N . ALA A 1 106 ? 11.210 -11.823 -6.606 1.00 98.56 106 ALA A N 1
ATOM 818 C CA . ALA A 1 106 ? 10.637 -12.013 -5.271 1.00 98.56 106 ALA A CA 1
ATOM 819 C C . ALA A 1 106 ? 9.248 -11.361 -5.148 1.00 98.56 106 ALA A C 1
ATOM 821 O O . ALA A 1 106 ? 8.313 -11.954 -4.612 1.00 98.56 106 ALA A O 1
ATOM 822 N N . LEU A 1 107 ? 9.100 -10.158 -5.705 1.00 98.62 107 LEU A N 1
ATOM 823 C CA . LEU A 1 107 ? 7.829 -9.440 -5.785 1.00 98.62 107 LEU A CA 1
ATOM 824 C C . LEU A 1 107 ? 6.812 -10.120 -6.712 1.00 98.62 107 LEU A C 1
ATOM 826 O O . LEU A 1 107 ? 5.617 -10.141 -6.420 1.00 98.62 107 LEU A O 1
ATOM 830 N N . THR A 1 108 ? 7.278 -10.686 -7.824 1.00 98.69 108 THR A N 1
ATOM 831 C CA . THR A 1 108 ? 6.445 -11.458 -8.752 1.00 98.69 108 THR A CA 1
ATOM 832 C C . THR A 1 108 ? 5.889 -12.703 -8.069 1.00 98.69 108 THR A C 1
ATOM 834 O O . THR A 1 108 ? 4.674 -12.905 -8.070 1.00 98.69 108 THR A O 1
ATOM 837 N N . ASP A 1 109 ? 6.757 -13.498 -7.440 1.00 98.38 109 ASP A N 1
ATOM 838 C CA . ASP A 1 109 ? 6.397 -14.730 -6.734 1.00 98.38 109 ASP A CA 1
ATOM 839 C C . ASP A 1 109 ? 5.371 -14.455 -5.630 1.00 98.38 109 ASP A C 1
ATOM 841 O O . ASP A 1 109 ? 4.388 -15.185 -5.477 1.00 98.38 109 ASP A O 1
ATOM 845 N N . ASP A 1 110 ? 5.559 -13.357 -4.900 1.00 97.38 110 ASP A N 1
ATOM 846 C CA . ASP A 1 110 ? 4.671 -12.924 -3.832 1.00 97.38 110 ASP A CA 1
ATOM 847 C C . ASP A 1 110 ? 3.224 -12.680 -4.307 1.00 97.38 110 ASP A C 1
ATOM 849 O O . ASP A 1 110 ? 2.277 -13.125 -3.645 1.00 97.38 110 ASP A O 1
ATOM 853 N N . ILE A 1 111 ? 3.031 -12.018 -5.455 1.00 97.38 111 ILE A N 1
ATOM 854 C CA . ILE A 1 111 ? 1.685 -11.694 -5.951 1.00 97.38 111 ILE A CA 1
ATOM 855 C C . ILE A 1 111 ? 1.028 -12.850 -6.713 1.00 97.38 111 ILE A C 1
ATOM 857 O O . ILE A 1 111 ? -0.189 -13.009 -6.598 1.00 97.38 111 ILE A O 1
ATOM 861 N N . VAL A 1 112 ? 1.787 -13.663 -7.465 1.00 97.81 112 VAL A N 1
ATOM 862 C CA . VAL A 1 112 ? 1.220 -14.738 -8.312 1.00 97.81 112 VAL A CA 1
ATOM 863 C C . VAL A 1 112 ? 1.149 -16.103 -7.636 1.00 97.81 112 VAL A C 1
ATOM 865 O O . VAL A 1 112 ? 0.520 -17.010 -8.186 1.00 97.81 112 VAL A O 1
ATOM 868 N N . SER A 1 113 ? 1.771 -16.274 -6.464 1.00 96.62 113 SER A N 1
ATOM 869 C CA . SER A 1 113 ? 1.662 -17.520 -5.702 1.00 96.62 113 SER A CA 1
ATOM 870 C C . SER A 1 113 ? 0.190 -17.899 -5.449 1.00 96.62 113 SER A C 1
ATOM 872 O O . SER A 1 113 ? -0.667 -17.017 -5.373 1.00 96.62 113 SER A O 1
ATOM 874 N N . PRO A 1 114 ? -0.148 -19.192 -5.267 1.00 93.75 114 PRO A N 1
ATOM 875 C CA . PRO A 1 114 ? -1.539 -19.618 -5.068 1.00 93.75 114 PRO A CA 1
ATOM 876 C C . PRO A 1 114 ? -2.279 -18.921 -3.913 1.00 93.75 114 PRO A C 1
ATOM 878 O O . PRO A 1 114 ? -3.498 -18.798 -3.969 1.00 93.75 114 PRO A O 1
ATOM 881 N N . GLY A 1 115 ? -1.556 -18.477 -2.878 1.00 91.81 115 GLY A N 1
ATOM 882 C CA . GLY A 1 115 ? -2.099 -17.698 -1.757 1.00 91.81 115 GLY A CA 1
ATOM 883 C C . GLY A 1 115 ? -1.848 -16.187 -1.848 1.00 91.81 115 GLY A C 1
ATOM 884 O O . GLY A 1 115 ? -2.243 -15.459 -0.940 1.00 91.81 115 GLY A O 1
ATOM 885 N N . GLY A 1 116 ? -1.172 -15.720 -2.899 1.00 95.19 116 GLY A N 1
ATOM 886 C CA . GLY A 1 116 ? -0.882 -14.312 -3.140 1.00 95.19 116 GLY A CA 1
ATOM 887 C C . GLY A 1 116 ? -2.111 -13.540 -3.616 1.00 95.19 116 GLY A C 1
ATOM 888 O O . GLY A 1 116 ? -3.091 -14.115 -4.096 1.00 95.19 116 GLY A O 1
ATOM 889 N N . ALA A 1 117 ? -2.049 -12.210 -3.528 1.00 96.31 117 ALA A N 1
ATOM 890 C CA . ALA A 1 117 ? -3.170 -11.325 -3.855 1.00 96.31 117 ALA A CA 1
ATOM 891 C C . ALA A 1 117 ? -3.696 -11.469 -5.299 1.00 96.31 117 ALA A C 1
ATOM 893 O O . ALA A 1 117 ? -4.831 -11.087 -5.578 1.00 96.31 117 ALA A O 1
ATOM 894 N N . MET A 1 118 ? -2.891 -12.004 -6.221 1.00 97.69 118 MET A N 1
ATOM 895 C CA . MET A 1 118 ? -3.251 -12.204 -7.627 1.00 97.69 118 MET A CA 1
ATOM 896 C C . MET A 1 118 ? -3.166 -13.667 -8.066 1.00 97.69 118 MET A C 1
ATOM 898 O O . MET A 1 118 ? -3.262 -13.947 -9.261 1.00 97.69 118 MET A O 1
ATOM 902 N N . GLY A 1 119 ? -3.023 -14.613 -7.133 1.00 98.00 119 GLY A N 1
ATOM 903 C CA . GLY A 1 119 ? -2.906 -16.037 -7.447 1.00 98.00 119 GLY A CA 1
ATOM 904 C C . GLY A 1 119 ? -4.066 -16.557 -8.300 1.00 98.00 119 GLY A C 1
ATOM 905 O O . GLY A 1 119 ? -3.843 -17.273 -9.281 1.00 98.00 119 GLY A O 1
ATOM 906 N N . HIS A 1 120 ? -5.298 -16.117 -8.008 1.00 97.81 120 HIS A N 1
ATOM 907 C CA . HIS A 1 120 ? -6.520 -16.506 -8.732 1.00 97.81 120 HIS A CA 1
ATOM 908 C C . HIS A 1 120 ? -6.587 -15.980 -10.172 1.00 97.81 120 HIS A C 1
ATOM 910 O O . HIS A 1 120 ? -7.266 -16.573 -11.011 1.00 97.81 120 HIS A O 1
ATOM 916 N N . VAL A 1 121 ? -5.856 -14.906 -10.483 1.00 98.25 121 VAL A N 1
ATOM 917 C CA . VAL A 1 121 ? -5.774 -14.303 -11.825 1.00 98.25 121 VAL A CA 1
ATOM 918 C C . VAL A 1 121 ? -4.399 -14.452 -12.471 1.00 98.25 121 VAL A C 1
ATOM 920 O O . VAL A 1 121 ? -4.192 -13.947 -13.569 1.00 98.25 121 VAL A O 1
ATOM 923 N N . SER A 1 122 ? -3.465 -15.181 -11.857 1.00 98.19 122 SER A N 1
ATOM 924 C CA . SER A 1 122 ? -2.091 -15.365 -12.356 1.00 98.19 122 SER A CA 1
ATOM 925 C C . SER A 1 122 ? -2.033 -15.885 -13.801 1.00 98.19 122 SER A C 1
ATOM 927 O O . SER A 1 122 ? -1.158 -15.499 -14.574 1.00 98.19 122 SER A O 1
ATOM 929 N N . ARG A 1 123 ? -3.018 -16.697 -14.209 1.00 98.12 123 ARG A N 1
ATOM 930 C CA . ARG A 1 123 ? -3.210 -17.195 -15.586 1.00 98.12 123 ARG A CA 1
ATOM 931 C C . ARG A 1 123 ? -3.552 -16.117 -16.624 1.00 98.12 123 ARG A C 1
ATOM 933 O O . ARG A 1 123 ? -3.582 -16.421 -17.808 1.00 98.12 123 ARG A O 1
ATOM 940 N N . LEU A 1 124 ? -3.924 -14.913 -16.190 1.00 98.56 124 LEU A N 1
ATOM 941 C CA . LEU A 1 124 ? -4.252 -13.762 -17.039 1.00 98.56 124 LEU A CA 1
ATOM 942 C C . LEU A 1 124 ? -3.071 -12.796 -17.170 1.00 98.56 124 LEU A C 1
ATOM 944 O O . LEU A 1 124 ? -3.191 -11.796 -17.874 1.00 98.56 124 LEU A O 1
ATOM 948 N N . LEU A 1 125 ? -1.952 -13.074 -16.499 1.00 98.56 125 LEU A N 1
ATOM 949 C CA . LEU A 1 125 ? -0.818 -12.167 -16.395 1.00 98.56 125 LEU A CA 1
ATOM 950 C C . LEU A 1 125 ? 0.407 -12.733 -17.107 1.00 98.56 125 LEU A C 1
ATOM 952 O O . LEU A 1 125 ? 0.726 -13.915 -16.972 1.00 98.56 125 LEU A O 1
ATOM 956 N N . ASN A 1 126 ? 1.119 -11.859 -17.808 1.00 98.56 126 ASN A N 1
ATOM 957 C CA . ASN A 1 126 ? 2.543 -12.031 -18.065 1.00 98.56 126 ASN A CA 1
ATOM 958 C C . ASN A 1 126 ? 3.290 -10.975 -17.249 1.00 98.56 126 ASN A C 1
ATOM 960 O O . ASN A 1 126 ? 2.829 -9.839 -17.149 1.00 98.56 126 ASN A O 1
ATOM 964 N N . ILE A 1 127 ? 4.420 -11.344 -16.656 1.00 98.75 127 ILE A N 1
ATOM 965 C CA . ILE A 1 127 ? 5.227 -10.454 -15.827 1.00 98.75 127 ILE A CA 1
ATOM 966 C C . ILE A 1 127 ? 6.669 -10.486 -16.313 1.00 98.75 127 ILE A C 1
ATOM 968 O O . ILE A 1 127 ? 7.270 -11.554 -16.469 1.00 98.75 127 ILE A O 1
ATOM 972 N N . TYR A 1 128 ? 7.206 -9.295 -16.550 1.00 98.81 128 TYR A N 1
ATOM 973 C CA . TYR A 1 128 ? 8.557 -9.072 -17.045 1.00 98.81 128 TYR A CA 1
ATOM 974 C C . TYR A 1 128 ? 9.308 -8.110 -16.126 1.00 98.81 128 TYR A C 1
ATOM 976 O O . TYR A 1 128 ? 8.713 -7.223 -15.514 1.00 98.81 128 TYR A O 1
ATOM 984 N N . ALA A 1 129 ? 10.628 -8.241 -16.095 1.00 98.81 129 ALA A N 1
ATOM 985 C CA . ALA A 1 129 ? 11.545 -7.234 -15.587 1.00 98.81 129 ALA A CA 1
ATOM 986 C C . ALA A 1 129 ? 12.341 -6.648 -16.750 1.00 98.81 129 ALA A C 1
ATOM 988 O O . ALA A 1 129 ? 12.920 -7.374 -17.548 1.00 98.81 129 ALA A O 1
ATOM 989 N N . VAL A 1 130 ? 12.384 -5.327 -16.842 1.00 98.81 130 VAL A N 1
ATOM 990 C CA . VAL A 1 130 ? 13.192 -4.586 -17.801 1.00 98.81 130 VAL A CA 1
ATOM 991 C C . VAL A 1 130 ? 14.235 -3.802 -17.025 1.00 98.81 130 VAL A C 1
ATOM 993 O O . VAL A 1 130 ? 13.940 -2.808 -16.357 1.00 98.81 130 VAL A O 1
ATOM 996 N N . PHE A 1 131 ? 15.475 -4.262 -17.118 1.00 98.81 131 PHE A N 1
ATOM 997 C CA . PHE A 1 131 ? 16.602 -3.565 -16.539 1.00 98.81 131 PHE A CA 1
ATOM 998 C C . PHE A 1 131 ? 16.906 -2.312 -17.358 1.00 98.81 131 PHE A C 1
ATOM 1000 O O . PHE A 1 131 ? 17.055 -2.370 -18.581 1.00 98.81 131 PHE A O 1
ATOM 1007 N N . VAL A 1 132 ? 16.987 -1.176 -16.667 1.00 98.00 132 VAL A N 1
ATOM 1008 C CA . VAL A 1 132 ? 17.383 0.118 -17.223 1.00 98.00 132 VAL A CA 1
ATOM 1009 C C . VAL A 1 132 ? 18.501 0.665 -16.336 1.00 98.00 132 VAL A C 1
ATOM 1011 O O . VAL A 1 132 ? 18.232 1.037 -15.193 1.00 98.00 132 VAL A O 1
ATOM 1014 N N . PRO A 1 133 ? 19.758 0.700 -16.814 1.00 97.25 133 PRO A N 1
ATOM 1015 C CA . PRO A 1 133 ? 20.879 1.071 -15.963 1.00 97.25 133 PRO A CA 1
ATOM 1016 C C . PRO A 1 133 ? 20.778 2.540 -15.541 1.00 97.25 133 PRO A C 1
ATOM 1018 O O . PRO A 1 133 ? 20.644 3.439 -16.376 1.00 97.25 133 PRO A O 1
ATOM 1021 N N . SER A 1 134 ? 20.871 2.777 -14.235 1.00 97.81 134 SER A N 1
ATOM 1022 C CA . SER A 1 134 ? 21.092 4.097 -13.642 1.00 97.81 134 SER A CA 1
ATOM 1023 C C . SER A 1 134 ? 22.588 4.351 -13.441 1.00 97.81 134 SER A C 1
ATOM 1025 O O . SER A 1 134 ? 23.382 3.419 -13.344 1.00 97.81 134 SER A O 1
ATOM 1027 N N . ASN A 1 135 ? 22.993 5.618 -13.350 1.00 96.94 135 ASN A N 1
ATOM 1028 C CA . ASN A 1 135 ? 24.388 5.976 -13.051 1.00 96.94 135 ASN A CA 1
ATOM 1029 C C . ASN A 1 135 ? 24.691 5.977 -11.548 1.00 96.94 135 ASN A C 1
ATOM 1031 O O . ASN A 1 135 ? 25.848 5.849 -11.155 1.00 96.94 135 ASN A O 1
ATOM 1035 N N . THR A 1 136 ? 23.663 6.168 -10.722 1.00 96.81 136 THR A N 1
ATOM 1036 C CA . THR A 1 136 ? 23.774 6.235 -9.264 1.00 96.81 136 THR A CA 1
ATOM 1037 C C . THR A 1 136 ? 22.832 5.207 -8.657 1.00 96.81 136 THR A C 1
ATOM 1039 O O . THR A 1 136 ? 21.696 5.079 -9.115 1.00 96.81 136 THR A O 1
ATOM 1042 N N . SER A 1 137 ? 23.319 4.489 -7.645 1.00 98.25 137 SER A N 1
ATOM 1043 C CA . SER A 1 137 ? 22.518 3.528 -6.892 1.00 98.25 137 SER A CA 1
ATOM 1044 C C . SER A 1 137 ? 21.630 4.255 -5.874 1.00 98.25 137 SER A C 1
ATOM 1046 O O . SER A 1 137 ? 22.114 5.180 -5.216 1.00 98.25 137 SER A O 1
ATOM 1048 N N . GLY A 1 138 ? 20.365 3.853 -5.734 1.00 98.00 138 GLY A N 1
ATOM 1049 C CA . GLY A 1 138 ? 19.439 4.394 -4.732 1.00 98.00 138 GLY A CA 1
ATOM 1050 C C . GLY A 1 138 ? 18.266 5.212 -5.282 1.00 98.00 138 GLY A C 1
ATOM 1051 O O . GLY A 1 138 ? 18.144 5.447 -6.485 1.00 98.00 138 GLY A O 1
ATOM 1052 N N . VAL A 1 139 ? 17.422 5.692 -4.368 1.00 97.81 139 VAL A N 1
ATOM 1053 C CA . VAL A 1 139 ? 16.303 6.610 -4.634 1.00 97.81 139 VAL A CA 1
ATOM 1054 C C . VAL A 1 139 ? 16.632 7.996 -4.069 1.00 97.81 139 VAL A C 1
ATOM 1056 O O . VAL A 1 139 ? 17.349 8.134 -3.080 1.00 97.81 139 VAL A O 1
ATOM 1059 N N . GLY A 1 140 ? 16.163 9.053 -4.733 1.00 96.88 140 GLY A N 1
ATOM 1060 C CA . GLY A 1 140 ? 16.395 10.429 -4.293 1.00 96.88 140 GLY A CA 1
ATOM 1061 C C . GLY A 1 140 ? 15.543 10.851 -3.089 1.00 96.88 140 GLY A C 1
ATOM 1062 O O . GLY A 1 140 ? 14.521 10.239 -2.790 1.00 96.88 140 GLY A O 1
ATOM 1063 N N . THR A 1 141 ? 15.912 11.942 -2.423 1.00 95.31 141 THR A N 1
ATOM 1064 C CA . THR A 1 141 ? 15.176 12.512 -1.278 1.00 95.31 141 THR A CA 1
ATOM 1065 C C . THR A 1 141 ? 15.148 14.040 -1.364 1.00 95.31 141 THR A C 1
ATOM 1067 O O . THR A 1 141 ? 15.855 14.634 -2.184 1.00 95.31 141 THR A O 1
ATOM 1070 N N . TYR A 1 142 ? 14.331 14.696 -0.534 1.00 94.56 142 TYR A N 1
ATOM 1071 C CA . TYR A 1 142 ? 14.209 16.161 -0.491 1.00 94.56 142 TYR A CA 1
ATOM 1072 C C . TYR A 1 142 ? 13.873 16.788 -1.855 1.00 94.56 142 TYR A C 1
ATOM 1074 O O . TYR A 1 142 ? 14.567 17.695 -2.331 1.00 94.56 142 TYR A O 1
ATOM 1082 N N . ASP A 1 143 ? 12.839 16.250 -2.508 1.00 94.56 143 ASP A N 1
ATOM 1083 C CA . ASP A 1 143 ? 12.330 16.676 -3.820 1.00 94.56 143 ASP A CA 1
ATOM 1084 C C . ASP A 1 143 ? 13.345 16.571 -4.975 1.00 94.56 143 ASP A C 1
ATOM 1086 O O . ASP A 1 143 ? 13.200 17.200 -6.033 1.00 94.56 143 ASP A O 1
ATOM 1090 N N . LYS A 1 144 ? 14.402 15.770 -4.797 1.00 96.31 144 LYS A N 1
ATOM 1091 C CA . LYS A 1 144 ? 15.486 15.626 -5.771 1.00 96.31 144 LYS A CA 1
ATOM 1092 C C . LYS A 1 144 ? 15.735 14.165 -6.100 1.00 96.31 144 LYS A C 1
ATOM 1094 O O . LYS A 1 144 ? 16.103 13.383 -5.235 1.00 96.31 144 LYS A O 1
ATOM 1099 N N . SER A 1 145 ? 15.625 13.823 -7.380 1.00 97.06 145 SER A N 1
ATOM 1100 C CA . SER A 1 145 ? 16.120 12.554 -7.918 1.00 97.06 145 SER A CA 1
ATOM 1101 C C . SER A 1 145 ? 17.649 12.519 -7.933 1.00 97.06 145 SER A C 1
ATOM 1103 O O . SER A 1 145 ? 18.295 13.551 -8.151 1.00 97.06 145 SER A O 1
ATOM 1105 N N . LEU A 1 146 ? 18.236 11.330 -7.794 1.00 97.38 146 LEU A N 1
ATOM 1106 C CA . LEU A 1 146 ? 19.682 11.156 -7.943 1.00 97.38 146 LEU A CA 1
ATOM 1107 C C . LEU A 1 146 ? 20.132 11.424 -9.395 1.00 97.38 146 LEU A C 1
ATOM 1109 O O . LEU A 1 146 ? 19.404 11.101 -10.341 1.00 97.38 146 LEU A O 1
ATOM 1113 N N . PRO A 1 147 ? 21.328 12.005 -9.617 1.00 96.50 147 PRO A N 1
ATOM 1114 C CA . PRO A 1 147 ? 21.853 12.220 -10.961 1.00 96.50 147 PRO A CA 1
ATOM 1115 C C . PRO A 1 147 ? 21.982 10.913 -11.751 1.00 96.50 147 PRO A C 1
ATOM 1117 O O . PRO A 1 147 ? 22.613 9.953 -11.307 1.00 96.50 147 PRO A O 1
ATOM 1120 N N . GLY A 1 148 ? 21.407 10.894 -12.954 1.00 95.25 148 GLY A N 1
ATOM 1121 C CA . GLY A 1 148 ? 21.460 9.740 -13.851 1.00 95.25 148 GLY A CA 1
ATOM 1122 C C . GLY A 1 148 ? 20.613 8.542 -13.414 1.00 95.25 148 GLY A C 1
ATOM 1123 O O . GLY A 1 148 ? 20.846 7.447 -13.917 1.00 95.25 148 GLY A O 1
ATOM 1124 N N . ALA A 1 149 ? 19.650 8.725 -12.506 1.00 96.94 149 ALA A N 1
ATOM 1125 C CA . ALA A 1 149 ? 18.578 7.755 -12.295 1.00 96.94 149 ALA A CA 1
ATOM 1126 C C . ALA A 1 149 ? 17.727 7.600 -13.574 1.00 96.94 149 ALA A C 1
ATOM 1128 O O . ALA A 1 149 ? 17.452 8.583 -14.271 1.00 96.94 149 ALA A O 1
ATOM 1129 N N . ALA A 1 150 ? 17.336 6.368 -13.902 1.00 97.19 150 ALA A N 1
ATOM 1130 C CA . ALA A 1 150 ? 16.702 6.017 -15.176 1.00 97.19 150 ALA A CA 1
ATOM 1131 C C . ALA A 1 150 ? 15.379 6.763 -15.438 1.00 97.19 150 ALA A C 1
ATOM 1133 O O . ALA A 1 150 ? 15.149 7.268 -16.538 1.00 97.19 150 ALA A O 1
ATOM 1134 N N . PHE A 1 151 ? 14.536 6.844 -14.420 1.00 97.69 151 PHE A N 1
ATOM 1135 C CA . PHE A 1 151 ? 13.225 7.483 -14.330 1.00 97.69 151 PHE A CA 1
ATOM 1136 C C . PHE A 1 151 ? 13.173 8.533 -13.210 1.00 97.69 151 PHE A C 1
ATOM 1138 O O . PHE A 1 151 ? 12.253 9.356 -13.176 1.00 97.69 151 PHE A O 1
ATOM 1145 N N . GLY A 1 152 ? 14.191 8.560 -12.347 1.00 97.56 152 GLY A N 1
ATOM 1146 C CA . GLY A 1 152 ? 14.407 9.603 -11.356 1.00 97.56 152 GLY A CA 1
ATOM 1147 C C . GLY A 1 152 ? 13.402 9.522 -10.226 1.00 97.56 152 GLY A C 1
ATOM 1148 O O . GLY A 1 152 ? 12.704 10.503 -9.976 1.00 97.56 152 GLY A O 1
ATOM 1149 N N . LEU A 1 153 ? 13.305 8.361 -9.579 1.00 98.38 153 LEU A N 1
ATOM 1150 C CA . LEU A 1 153 ? 12.463 8.203 -8.405 1.00 98.38 153 LEU A CA 1
ATOM 1151 C C . LEU A 1 153 ? 13.013 9.015 -7.225 1.00 98.38 153 LEU A C 1
ATOM 1153 O O . LEU A 1 153 ? 14.231 9.109 -7.025 1.00 98.38 153 LEU A O 1
ATOM 1157 N N . TYR A 1 154 ? 12.118 9.632 -6.452 1.00 97.31 154 TYR A N 1
ATOM 1158 C CA . TYR A 1 154 ? 12.492 10.422 -5.278 1.00 97.31 154 TYR A CA 1
ATOM 1159 C C . TYR A 1 154 ? 11.380 10.537 -4.229 1.00 97.31 154 TYR A C 1
ATOM 1161 O O . TYR A 1 154 ? 10.195 10.445 -4.547 1.00 97.31 154 TYR A O 1
ATOM 1169 N N . ARG A 1 155 ? 11.767 10.813 -2.981 1.00 95.25 155 ARG A N 1
ATOM 1170 C CA . ARG A 1 155 ? 10.876 11.212 -1.882 1.00 95.25 155 ARG A CA 1
ATOM 1171 C C . ARG A 1 155 ? 10.861 12.742 -1.714 1.00 95.25 155 ARG A C 1
ATOM 1173 O O . ARG A 1 155 ? 11.922 13.363 -1.853 1.00 95.25 155 ARG A O 1
ATOM 1180 N N . PRO A 1 156 ? 9.713 13.374 -1.396 1.00 92.44 156 PRO A N 1
ATOM 1181 C CA . PRO A 1 156 ? 9.660 14.817 -1.146 1.00 92.44 156 PRO A CA 1
ATOM 1182 C C . PRO A 1 156 ? 10.464 15.248 0.082 1.00 92.44 156 PRO A C 1
ATOM 1184 O O . PRO A 1 156 ? 11.092 16.298 0.070 1.00 92.44 156 PRO A O 1
ATOM 1187 N N . GLY A 1 157 ? 10.509 14.405 1.110 1.00 90.44 157 GLY A N 1
ATOM 1188 C CA . GLY A 1 157 ? 11.293 14.611 2.323 1.00 90.44 157 GLY A CA 1
ATOM 1189 C C . GLY A 1 157 ? 11.918 13.301 2.804 1.00 90.44 157 GLY A C 1
ATOM 1190 O O . GLY A 1 157 ? 12.074 12.371 2.003 1.00 90.44 157 GLY A O 1
ATOM 1191 N N . PRO A 1 158 ? 12.332 13.223 4.079 1.00 86.06 158 PRO A N 1
ATOM 1192 C CA . PRO A 1 158 ? 12.891 12.004 4.644 1.00 86.06 158 PRO A CA 1
ATOM 1193 C C . PRO A 1 158 ? 11.831 10.925 4.885 1.00 86.06 158 PRO A C 1
ATOM 1195 O O . PRO A 1 158 ? 12.205 9.781 5.091 1.00 86.06 158 PRO A O 1
ATOM 1198 N N . GLU A 1 159 ? 10.540 11.265 4.887 1.00 90.88 159 GLU A N 1
ATOM 1199 C CA . GLU A 1 159 ? 9.446 10.390 5.301 1.00 90.88 159 GLU A CA 1
ATOM 1200 C C . GLU A 1 159 ? 9.365 9.118 4.446 1.00 90.88 159 GLU A C 1
ATOM 1202 O O . GLU A 1 159 ? 9.331 9.173 3.212 1.00 90.88 159 GLU A O 1
ATOM 1207 N N . LEU A 1 160 ? 9.202 7.958 5.092 1.00 94.06 160 LEU A N 1
ATOM 1208 C CA . LEU A 1 160 ? 8.868 6.705 4.408 1.00 94.06 160 LEU A CA 1
ATOM 1209 C C . LEU A 1 160 ? 7.399 6.724 3.951 1.00 94.06 160 LEU A C 1
ATOM 1211 O O . LEU A 1 160 ? 6.527 6.096 4.555 1.00 94.06 160 LEU A O 1
ATOM 1215 N N . ARG A 1 161 ? 7.123 7.497 2.894 1.00 90.75 161 ARG A N 1
ATOM 1216 C CA . ARG A 1 161 ? 5.789 7.756 2.334 1.00 90.75 161 ARG A CA 1
ATOM 1217 C C . ARG A 1 161 ? 5.742 7.470 0.829 1.00 90.75 161 ARG A C 1
ATOM 1219 O O . ARG A 1 161 ? 5.818 6.319 0.418 1.00 90.75 161 ARG A O 1
ATOM 1226 N N . GLY A 1 162 ? 5.550 8.513 0.024 1.00 92.56 162 GLY A N 1
ATOM 1227 C CA . GLY A 1 162 ? 5.337 8.434 -1.411 1.00 92.56 162 GLY A CA 1
ATOM 1228 C C . GLY A 1 162 ? 6.653 8.563 -2.154 1.00 92.56 162 GLY A C 1
ATOM 1229 O O . GLY A 1 162 ? 7.468 9.426 -1.821 1.00 92.56 162 GLY A O 1
ATOM 1230 N N . VAL A 1 163 ? 6.833 7.729 -3.175 1.00 96.56 163 VAL A N 1
ATOM 1231 C CA . VAL A 1 163 ? 7.955 7.824 -4.112 1.00 96.56 163 VAL A CA 1
ATOM 1232 C C . VAL A 1 163 ? 7.414 8.334 -5.442 1.00 96.56 163 VAL A C 1
ATOM 1234 O O . VAL A 1 163 ? 6.516 7.740 -6.035 1.00 96.56 163 VAL A O 1
ATOM 1237 N N . TYR A 1 164 ? 7.942 9.466 -5.892 1.00 95.81 164 TYR A N 1
ATOM 1238 C CA . TYR A 1 164 ? 7.481 10.197 -7.066 1.00 95.81 164 TYR A CA 1
ATOM 1239 C C . TYR A 1 164 ? 8.442 10.014 -8.228 1.00 95.81 164 TYR A C 1
ATOM 1241 O O . TYR A 1 164 ? 9.633 9.782 -8.046 1.00 95.81 164 TYR A O 1
ATOM 1249 N N . VAL A 1 165 ? 7.919 10.160 -9.441 1.00 95.81 165 VAL A N 1
ATOM 1250 C CA . VAL A 1 165 ? 8.679 9.997 -10.681 1.00 95.81 165 VAL A CA 1
ATOM 1251 C C . VAL A 1 165 ? 9.131 11.365 -11.177 1.00 95.81 165 VAL A C 1
ATOM 1253 O O . VAL A 1 165 ? 8.319 12.275 -11.314 1.00 95.81 165 VAL A O 1
ATOM 1256 N N . ARG A 1 166 ? 10.412 11.555 -11.502 1.00 95.56 166 ARG A N 1
ATOM 1257 C CA . ARG A 1 166 ? 10.871 12.804 -12.136 1.00 95.56 166 ARG A CA 1
ATOM 1258 C C . ARG A 1 166 ? 10.693 12.777 -13.653 1.00 95.56 166 ARG A C 1
ATOM 1260 O O . ARG A 1 166 ? 10.306 13.780 -14.253 1.00 95.56 166 ARG A O 1
ATOM 1267 N N . HIS A 1 167 ? 10.971 11.642 -14.289 1.00 95.06 167 HIS A N 1
ATOM 1268 C CA . HIS A 1 167 ? 11.065 11.503 -15.744 1.00 95.06 167 HIS A CA 1
ATOM 1269 C C . HIS A 1 167 ? 9.893 10.707 -16.344 1.00 95.06 167 HIS A C 1
ATOM 1271 O O . HIS A 1 167 ? 10.093 9.743 -17.081 1.00 95.06 167 HIS A O 1
ATOM 1277 N N . HIS A 1 168 ? 8.656 11.149 -16.084 1.00 94.12 168 HIS A N 1
ATOM 1278 C CA . HIS A 1 168 ? 7.416 10.505 -16.553 1.00 94.12 168 HIS A CA 1
ATOM 1279 C C . HIS A 1 168 ? 7.434 10.146 -18.050 1.00 94.12 168 HIS A C 1
ATOM 1281 O O . HIS A 1 168 ? 7.149 9.010 -18.414 1.00 94.12 168 HIS A O 1
ATOM 1287 N N . LYS A 1 169 ? 7.836 11.078 -18.929 1.00 94.50 169 LYS A N 1
ATOM 1288 C CA . LYS A 1 169 ? 7.885 10.838 -20.387 1.00 94.50 169 LYS A CA 1
ATOM 1289 C C . LYS A 1 169 ? 8.810 9.680 -20.770 1.00 94.50 169 LYS A C 1
ATOM 1291 O O . LYS A 1 169 ? 8.502 8.914 -21.675 1.00 94.50 169 LYS A O 1
ATOM 1296 N N . ARG A 1 170 ? 9.924 9.524 -20.051 1.00 95.81 170 ARG A N 1
ATOM 1297 C CA . ARG A 1 170 ? 10.884 8.436 -20.266 1.00 95.81 170 ARG A CA 1
ATOM 1298 C C . ARG A 1 170 ? 10.320 7.091 -19.804 1.00 95.81 170 ARG A C 1
ATOM 1300 O O . ARG A 1 170 ? 10.499 6.100 -20.503 1.00 95.81 170 ARG A O 1
ATOM 1307 N N . ALA A 1 171 ? 9.581 7.068 -18.692 1.00 96.06 171 ALA A N 1
ATOM 1308 C CA . ALA A 1 171 ? 8.856 5.879 -18.235 1.00 96.06 171 ALA A CA 1
ATOM 1309 C C . ALA A 1 171 ? 7.741 5.468 -19.218 1.00 96.06 171 ALA A C 1
ATOM 1311 O O . ALA A 1 171 ? 7.631 4.293 -19.572 1.00 96.06 171 ALA A O 1
ATOM 1312 N N . ARG A 1 172 ? 6.972 6.433 -19.753 1.00 96.06 172 ARG A N 1
ATOM 1313 C CA . ARG A 1 172 ? 5.986 6.173 -20.821 1.00 96.06 172 ARG A CA 1
ATOM 1314 C C . ARG A 1 172 ? 6.642 5.611 -22.074 1.00 96.06 172 ARG A C 1
ATOM 1316 O O . ARG A 1 172 ? 6.142 4.635 -22.622 1.00 96.06 172 ARG A O 1
ATOM 1323 N N . ALA A 1 173 ? 7.753 6.206 -22.512 1.00 96.38 173 ALA A N 1
ATOM 1324 C CA . ALA A 1 173 ? 8.496 5.753 -23.683 1.00 96.38 173 ALA A CA 1
ATOM 1325 C C . ALA A 1 173 ? 9.006 4.313 -23.525 1.00 96.38 173 ALA A C 1
ATOM 1327 O O . ALA A 1 173 ? 8.857 3.517 -24.447 1.00 96.38 173 ALA A O 1
ATOM 1328 N N . ALA A 1 174 ? 9.523 3.952 -22.345 1.00 97.31 174 ALA A N 1
ATOM 1329 C CA . ALA A 1 174 ? 9.948 2.584 -22.052 1.00 97.31 174 ALA A CA 1
ATOM 1330 C C . ALA A 1 174 ? 8.784 1.586 -22.175 1.00 97.31 174 ALA A C 1
ATOM 1332 O O . ALA A 1 174 ? 8.896 0.584 -22.878 1.00 97.31 174 ALA A O 1
ATOM 1333 N N . CYS A 1 175 ? 7.634 1.884 -21.561 1.00 96.56 175 CYS A N 1
ATOM 1334 C CA . CYS A 1 175 ? 6.458 1.020 -21.663 1.00 96.56 175 CYS A CA 1
ATOM 1335 C C . CYS A 1 175 ? 5.905 0.945 -23.098 1.00 96.56 175 CYS A C 1
ATOM 1337 O O . CYS A 1 175 ? 5.574 -0.141 -23.566 1.00 96.56 175 CYS A O 1
ATOM 1339 N N . ARG A 1 176 ? 5.849 2.070 -23.830 1.00 95.50 176 ARG A N 1
ATOM 1340 C CA . ARG A 1 176 ? 5.437 2.086 -25.245 1.00 95.50 176 ARG A CA 1
ATOM 1341 C C . ARG A 1 176 ? 6.327 1.203 -26.111 1.00 95.50 176 ARG A C 1
ATOM 1343 O O . ARG A 1 176 ? 5.794 0.404 -26.869 1.00 95.50 176 ARG A O 1
ATOM 1350 N N . TYR A 1 177 ? 7.647 1.297 -25.962 1.00 95.94 177 TYR A N 1
ATOM 1351 C CA . TYR A 1 177 ? 8.592 0.481 -26.726 1.00 95.94 177 TYR A CA 1
ATOM 1352 C C . TYR A 1 177 ? 8.308 -1.018 -26.568 1.00 95.94 177 TYR A C 1
ATOM 1354 O O . TYR A 1 177 ? 8.141 -1.726 -27.561 1.00 95.94 177 TYR A O 1
ATOM 1362 N N . TRP A 1 178 ? 8.148 -1.492 -25.325 1.00 95.50 178 TRP A N 1
ATOM 1363 C CA . TRP A 1 178 ? 7.854 -2.906 -25.064 1.00 95.50 178 TRP A CA 1
ATOM 1364 C C . TRP A 1 178 ? 6.440 -3.333 -25.469 1.00 95.50 178 TRP A C 1
ATOM 1366 O O . TRP A 1 178 ? 6.201 -4.516 -25.680 1.00 95.50 178 TRP A O 1
ATOM 1376 N N . ARG A 1 179 ? 5.500 -2.393 -25.580 1.00 93.25 179 ARG A N 1
ATOM 1377 C CA . ARG A 1 179 ? 4.135 -2.657 -26.048 1.00 93.25 179 ARG A CA 1
ATOM 1378 C C . ARG A 1 179 ? 4.025 -2.696 -27.574 1.00 93.25 179 ARG A C 1
ATOM 1380 O O . ARG A 1 179 ? 3.204 -3.444 -28.094 1.00 93.25 179 ARG A O 1
ATOM 1387 N N . GLU A 1 180 ? 4.762 -1.841 -28.279 1.00 91.50 180 GLU A N 1
ATOM 1388 C CA . GLU A 1 180 ? 4.469 -1.513 -29.681 1.00 91.50 180 GLU A CA 1
ATOM 1389 C C . GLU A 1 180 ? 5.590 -1.875 -30.662 1.00 91.50 180 GLU A C 1
ATOM 1391 O O . GLU A 1 180 ? 5.293 -2.165 -31.820 1.00 91.50 180 GLU A O 1
ATOM 1396 N N . GLU A 1 181 ? 6.857 -1.874 -30.238 1.00 89.69 181 GLU A N 1
ATOM 1397 C CA . GLU A 1 181 ? 8.002 -1.999 -31.157 1.00 89.69 181 GLU A CA 1
ATOM 1398 C C . GLU A 1 181 ? 8.643 -3.393 -31.158 1.00 89.69 181 GLU A C 1
ATOM 1400 O O . GLU A 1 181 ? 9.253 -3.808 -32.146 1.00 89.69 181 GLU A O 1
ATOM 1405 N N . VAL A 1 182 ? 8.489 -4.144 -30.070 1.00 87.31 182 VAL A N 1
ATOM 1406 C CA . VAL A 1 182 ? 9.087 -5.473 -29.895 1.00 87.31 182 VAL A CA 1
ATOM 1407 C C . VAL A 1 182 ? 8.053 -6.584 -30.042 1.00 87.31 182 VAL A C 1
ATOM 1409 O O . VAL A 1 182 ? 6.884 -6.428 -29.705 1.00 87.31 182 VAL A O 1
ATOM 1412 N N . LYS A 1 183 ? 8.496 -7.738 -30.550 1.00 82.06 183 LYS A N 1
ATOM 1413 C CA . LYS A 1 183 ? 7.632 -8.916 -30.744 1.00 82.06 183 LYS A CA 1
ATOM 1414 C C . LYS A 1 183 ? 7.551 -9.821 -29.516 1.00 82.06 183 LYS A C 1
ATOM 1416 O O . LYS A 1 183 ? 6.587 -10.565 -29.377 1.00 82.06 183 LYS A O 1
ATOM 1421 N N . GLU A 1 184 ? 8.577 -9.786 -28.670 1.00 85.06 184 GLU A N 1
ATOM 1422 C CA . GLU A 1 184 ? 8.700 -10.606 -27.467 1.00 85.06 184 GLU A CA 1
ATOM 1423 C C . GLU A 1 184 ? 8.846 -9.685 -26.253 1.00 85.06 184 GLU A C 1
ATOM 1425 O O . GLU A 1 184 ? 9.707 -8.806 -26.237 1.00 85.06 184 GLU A O 1
ATOM 1430 N N . GLY A 1 185 ? 7.985 -9.874 -25.252 1.00 90.56 185 GLY A N 1
ATOM 1431 C CA . GLY A 1 185 ? 7.800 -8.935 -24.145 1.00 90.56 185 GLY A CA 1
ATOM 1432 C C . GLY A 1 185 ? 6.445 -8.237 -24.222 1.00 90.56 185 GLY A C 1
ATOM 1433 O O . GLY A 1 185 ? 5.603 -8.603 -25.034 1.00 90.56 185 GLY A O 1
ATOM 1434 N N . GLY A 1 186 ? 6.220 -7.257 -23.355 1.00 94.31 186 GLY A N 1
ATOM 1435 C CA . GLY A 1 186 ? 4.988 -6.474 -23.339 1.00 94.31 186 GLY A CA 1
ATOM 1436 C C . GLY A 1 186 ? 5.018 -5.415 -22.246 1.00 94.31 186 GLY A C 1
ATOM 1437 O O . GLY A 1 186 ? 5.861 -5.468 -21.351 1.00 94.31 186 GLY A O 1
ATOM 1438 N N . CYS A 1 187 ? 4.093 -4.457 -22.299 1.00 96.81 187 CYS A N 1
ATOM 1439 C CA . CYS A 1 187 ? 3.827 -3.549 -21.182 1.00 96.81 187 CYS A CA 1
ATOM 1440 C C . CYS A 1 187 ? 2.409 -2.968 -21.265 1.00 96.81 187 CYS A C 1
ATOM 1442 O O . CYS A 1 187 ? 2.143 -2.019 -22.004 1.00 96.81 187 CYS A O 1
ATOM 1444 N N . ASP A 1 188 ? 1.490 -3.510 -20.471 1.00 95.75 188 ASP A N 1
ATOM 1445 C CA . ASP A 1 188 ? 0.146 -2.954 -20.280 1.00 95.75 188 ASP A CA 1
ATOM 1446 C C . ASP A 1 188 ? 0.085 -2.082 -19.019 1.00 95.75 188 ASP A C 1
ATOM 1448 O O . ASP A 1 188 ? -0.543 -1.024 -19.046 1.00 95.75 188 ASP A O 1
ATOM 1452 N N . GLN A 1 189 ? 0.779 -2.490 -17.949 1.00 96.38 189 GLN A N 1
ATOM 1453 C CA . GLN A 1 189 ? 0.941 -1.721 -16.714 1.00 96.38 189 GLN A CA 1
ATOM 1454 C C . GLN A 1 189 ? 2.430 -1.636 -16.329 1.00 96.38 189 GLN A C 1
ATOM 1456 O O . GLN A 1 189 ? 3.016 -2.655 -15.951 1.00 96.38 189 GLN A O 1
ATOM 1461 N N . PRO A 1 190 ? 3.054 -0.448 -16.403 1.00 97.75 190 PRO A N 1
ATOM 1462 C CA . PRO A 1 190 ? 4.414 -0.252 -15.918 1.00 97.75 190 PRO A CA 1
ATOM 1463 C C . PRO A 1 190 ? 4.455 -0.207 -14.385 1.00 97.75 190 PRO A C 1
ATOM 1465 O O . PRO A 1 190 ? 3.674 0.511 -13.748 1.00 97.75 190 PRO A O 1
ATOM 1468 N N . ILE A 1 191 ? 5.411 -0.938 -13.816 1.00 98.75 191 ILE A N 1
ATOM 1469 C CA . ILE A 1 191 ? 5.789 -0.890 -12.405 1.00 98.75 191 ILE A CA 1
ATOM 1470 C C . ILE A 1 191 ? 7.197 -0.292 -12.334 1.00 98.75 191 ILE A C 1
ATOM 1472 O O . ILE A 1 191 ? 8.118 -0.833 -12.934 1.00 98.75 191 ILE A O 1
ATOM 1476 N N . LEU A 1 192 ? 7.390 0.829 -11.645 1.00 98.75 192 LEU A N 1
ATOM 1477 C CA . LEU A 1 192 ? 8.714 1.424 -11.448 1.00 98.75 192 LEU A CA 1
ATOM 1478 C C . LEU A 1 192 ? 9.257 0.954 -10.098 1.00 98.75 192 LEU A C 1
ATOM 1480 O O . LEU A 1 192 ? 8.695 1.300 -9.059 1.00 98.75 192 LEU A O 1
ATOM 1484 N N . LEU A 1 193 ? 10.322 0.153 -10.131 1.00 98.88 193 LEU A N 1
ATOM 1485 C CA . LEU A 1 193 ? 10.954 -0.417 -8.945 1.00 98.88 193 LEU A CA 1
ATOM 1486 C C . LEU A 1 193 ? 12.200 0.392 -8.593 1.00 98.88 193 LEU A C 1
ATOM 1488 O O . LEU A 1 193 ? 13.193 0.357 -9.320 1.00 98.88 193 LEU A O 1
ATOM 1492 N N . GLY A 1 194 ? 12.126 1.128 -7.486 1.00 98.69 194 GLY A N 1
ATOM 1493 C CA . GLY A 1 194 ? 13.244 1.880 -6.929 1.00 98.69 194 GLY A CA 1
ATOM 1494 C C . GLY A 1 194 ? 14.165 1.003 -6.091 1.00 98.69 194 GLY A C 1
ATOM 1495 O O . GLY A 1 194 ? 13.699 0.266 -5.218 1.00 98.69 194 GLY A O 1
ATOM 1496 N N . ASN A 1 195 ? 15.471 1.124 -6.325 1.00 98.69 195 ASN A N 1
ATOM 1497 C CA . ASN A 1 195 ? 16.516 0.454 -5.554 1.00 98.69 195 ASN A CA 1
ATOM 1498 C C . ASN A 1 195 ? 16.646 1.040 -4.141 1.00 98.69 195 ASN A C 1
ATOM 1500 O O . ASN A 1 195 ? 17.557 1.811 -3.846 1.00 98.69 195 ASN A O 1
ATOM 1504 N N . ASP A 1 196 ? 15.708 0.703 -3.270 1.00 97.69 196 ASP A N 1
ATOM 1505 C CA . ASP A 1 196 ? 15.651 1.204 -1.906 1.00 97.69 196 ASP A CA 1
ATOM 1506 C C . ASP A 1 196 ? 15.059 0.129 -0.985 1.00 97.69 196 ASP A C 1
ATOM 1508 O O . ASP A 1 196 ? 14.018 -0.441 -1.319 1.00 97.69 196 ASP A O 1
ATOM 1512 N N . PRO A 1 197 ? 15.703 -0.193 0.149 1.00 96.56 197 PRO A N 1
ATOM 1513 C CA . PRO A 1 197 ? 15.258 -1.277 1.016 1.00 96.56 197 PRO A CA 1
ATOM 1514 C C . PRO A 1 197 ? 14.136 -0.869 1.985 1.00 96.56 197 PRO A C 1
ATOM 1516 O O . PRO A 1 197 ? 13.748 -1.687 2.819 1.00 96.56 197 PRO A O 1
ATOM 1519 N N . LEU A 1 198 ? 13.637 0.370 1.929 1.00 96.75 198 LEU A N 1
ATOM 1520 C CA . LEU A 1 198 ? 12.651 0.920 2.861 1.00 96.75 198 LEU A CA 1
ATOM 1521 C C . LEU A 1 198 ? 11.337 1.259 2.161 1.00 96.75 198 LEU A C 1
ATOM 1523 O O . LEU A 1 198 ? 11.289 1.447 0.948 1.00 96.75 198 LEU A O 1
ATOM 1527 N N . TYR A 1 199 ? 10.259 1.361 2.934 1.00 97.12 199 TYR A N 1
ATOM 1528 C CA . TYR A 1 199 ? 8.907 1.638 2.465 1.00 97.12 199 TYR A CA 1
ATOM 1529 C C . TYR A 1 199 ? 8.859 2.844 1.524 1.00 97.12 199 TYR A C 1
ATOM 1531 O O . TYR A 1 199 ? 9.426 3.914 1.779 1.00 97.12 199 TYR A O 1
ATOM 1539 N N . GLY A 1 200 ? 8.121 2.665 0.437 1.00 95.62 200 GLY A N 1
ATOM 1540 C CA . GLY A 1 200 ? 7.845 3.718 -0.512 1.00 95.62 200 GLY A CA 1
ATOM 1541 C C . GLY A 1 200 ? 7.009 3.203 -1.668 1.00 95.62 200 GLY A C 1
ATOM 1542 O O . GLY A 1 200 ? 7.259 2.122 -2.198 1.00 95.62 200 GLY A O 1
ATOM 1543 N N . GLY A 1 201 ? 6.026 3.992 -2.075 1.00 93.88 201 GLY A N 1
ATOM 1544 C CA . GLY A 1 201 ? 5.274 3.710 -3.284 1.00 93.88 201 GLY A CA 1
ATOM 1545 C C . GLY A 1 201 ? 4.189 4.725 -3.555 1.00 93.88 201 GLY A C 1
ATOM 1546 O O . GLY A 1 201 ? 3.938 5.621 -2.746 1.00 93.88 201 GLY A O 1
ATOM 1547 N N . LEU A 1 202 ? 3.619 4.620 -4.746 1.00 90.44 202 LEU A N 1
ATOM 1548 C CA . LEU A 1 202 ? 2.507 5.443 -5.181 1.00 90.44 202 LEU A CA 1
ATOM 1549 C C . LEU A 1 202 ? 1.773 4.741 -6.323 1.00 90.44 202 LEU A C 1
ATOM 1551 O O . LEU A 1 202 ? 2.388 4.338 -7.314 1.00 90.44 202 LEU A O 1
ATOM 1555 N N . GLY A 1 203 ? 0.458 4.625 -6.198 1.00 82.56 203 GLY A N 1
ATOM 1556 C CA . GLY A 1 203 ? -0.424 4.144 -7.251 1.00 82.56 203 GLY A CA 1
ATOM 1557 C C . GLY A 1 203 ? -0.791 5.242 -8.244 1.00 82.56 203 GLY A C 1
ATOM 1558 O O . GLY A 1 203 ? -0.773 6.438 -7.943 1.00 82.56 203 GLY A O 1
ATOM 1559 N N . GLY A 1 204 ? -1.160 4.840 -9.457 1.00 81.62 204 GLY A N 1
ATOM 1560 C CA . GLY A 1 204 ? -1.579 5.766 -10.503 1.00 81.62 204 GLY A CA 1
ATOM 1561 C C . GLY A 1 204 ? -1.251 5.252 -11.896 1.00 81.62 204 GLY A C 1
ATOM 1562 O O . GLY A 1 204 ? -1.382 4.059 -12.173 1.00 81.62 204 GLY A O 1
ATOM 1563 N N . GLU A 1 205 ? -0.843 6.177 -12.773 1.00 84.50 205 GLU A N 1
ATOM 1564 C CA . GLU A 1 205 ? -0.382 5.861 -14.131 1.00 84.50 205 GLU A CA 1
ATOM 1565 C C . GLU A 1 205 ? 0.731 4.802 -14.101 1.00 84.50 205 GLU A C 1
ATOM 1567 O O . GLU A 1 205 ? 0.655 3.784 -14.791 1.00 84.50 205 GLU A O 1
ATOM 1572 N N . PHE A 1 206 ? 1.729 5.035 -13.251 1.00 93.38 206 PHE A N 1
ATOM 1573 C CA . PHE A 1 206 ? 2.754 4.067 -12.893 1.00 93.38 206 PHE A CA 1
ATOM 1574 C C . PHE A 1 206 ? 2.406 3.470 -11.538 1.00 93.38 206 PHE A C 1
ATOM 1576 O O . PHE A 1 206 ? 1.980 4.190 -10.637 1.00 93.38 206 PHE A O 1
ATOM 1583 N N . THR A 1 207 ? 2.645 2.175 -11.379 1.00 96.75 207 THR A N 1
ATOM 1584 C CA . THR A 1 207 ? 2.730 1.576 -10.048 1.00 96.75 207 THR A CA 1
ATOM 1585 C C . THR A 1 207 ? 4.156 1.802 -9.558 1.00 96.75 207 THR A C 1
ATOM 1587 O O . THR A 1 207 ? 5.084 1.228 -10.118 1.00 96.75 207 THR A O 1
ATOM 1590 N N . VAL A 1 208 ? 4.370 2.670 -8.575 1.00 97.94 208 VAL A N 1
ATOM 1591 C CA . VAL A 1 208 ? 5.711 2.937 -8.031 1.00 97.94 208 VAL A CA 1
ATOM 1592 C C . VAL A 1 208 ? 5.882 2.174 -6.730 1.00 97.94 208 VAL A C 1
ATOM 1594 O O . VAL A 1 208 ? 5.010 2.241 -5.866 1.00 97.94 208 VAL A O 1
ATOM 1597 N N . ILE A 1 209 ? 7.004 1.474 -6.586 1.00 98.25 209 ILE A N 1
ATOM 1598 C CA . ILE A 1 209 ? 7.362 0.727 -5.379 1.00 98.25 209 ILE A CA 1
ATOM 1599 C C . ILE A 1 209 ? 8.868 0.803 -5.109 1.00 98.25 209 ILE A C 1
ATOM 1601 O O . ILE A 1 209 ? 9.659 1.132 -5.995 1.00 98.25 209 ILE A O 1
ATOM 1605 N N . THR A 1 210 ? 9.271 0.437 -3.900 1.00 98.56 210 THR A N 1
ATOM 1606 C CA . THR A 1 210 ? 10.670 0.212 -3.525 1.00 98.56 210 THR A CA 1
ATOM 1607 C C . THR A 1 210 ? 10.957 -1.271 -3.298 1.00 98.56 210 THR A C 1
ATOM 1609 O O . THR A 1 210 ? 10.058 -2.070 -3.029 1.00 98.56 210 THR A O 1
ATOM 1612 N N . ALA A 1 211 ? 12.233 -1.638 -3.367 1.00 98.25 211 ALA A N 1
ATOM 1613 C CA . ALA A 1 211 ? 12.746 -2.984 -3.120 1.00 98.25 211 ALA A CA 1
ATOM 1614 C C . ALA A 1 211 ? 12.797 -3.378 -1.629 1.00 98.25 211 ALA A C 1
ATOM 1616 O O . ALA A 1 211 ? 13.642 -4.174 -1.214 1.00 98.25 211 ALA A O 1
ATOM 1617 N N . SER A 1 212 ? 11.905 -2.832 -0.795 1.00 97.69 212 SER A N 1
ATOM 1618 C CA . SER A 1 212 ? 11.821 -3.238 0.606 1.00 97.69 212 SER A CA 1
ATOM 1619 C C . SER A 1 212 ? 11.421 -4.707 0.713 1.00 97.69 212 SER A C 1
ATOM 1621 O O . SER A 1 212 ? 10.358 -5.115 0.246 1.00 97.69 212 SER A O 1
ATOM 1623 N N . ALA A 1 213 ? 12.235 -5.499 1.410 1.00 95.62 213 ALA A N 1
ATOM 1624 C CA . ALA A 1 213 ? 11.937 -6.907 1.656 1.00 95.62 213 ALA A CA 1
ATOM 1625 C C . ALA A 1 213 ? 10.684 -7.108 2.530 1.00 95.62 213 ALA A C 1
ATOM 1627 O O . ALA A 1 213 ? 10.012 -8.130 2.423 1.00 95.62 213 ALA A O 1
ATOM 1628 N N . LEU A 1 214 ? 10.378 -6.149 3.411 1.00 94.62 214 LEU A N 1
ATOM 1629 C CA . LEU A 1 214 ? 9.263 -6.244 4.356 1.00 94.62 214 LEU A CA 1
ATOM 1630 C C . LEU A 1 214 ? 7.986 -5.609 3.806 1.00 94.62 214 LEU A C 1
ATOM 1632 O O . LEU A 1 214 ? 6.898 -6.149 3.993 1.00 94.62 214 LEU A O 1
ATOM 1636 N N . ASN A 1 215 ? 8.127 -4.472 3.126 1.00 96.44 215 ASN A N 1
ATOM 1637 C CA . ASN A 1 215 ? 7.010 -3.640 2.698 1.00 96.44 215 ASN A CA 1
ATOM 1638 C C . ASN A 1 215 ? 6.800 -3.602 1.188 1.00 96.44 215 ASN A C 1
ATOM 1640 O O . ASN A 1 215 ? 5.679 -3.327 0.769 1.00 96.44 215 ASN A O 1
ATOM 1644 N N . GLY A 1 216 ? 7.813 -3.902 0.372 1.00 97.38 216 GLY A N 1
ATOM 1645 C CA . GLY A 1 216 ? 7.693 -3.945 -1.088 1.00 97.38 216 GLY A CA 1
ATOM 1646 C C . GLY A 1 216 ? 6.514 -4.809 -1.553 1.00 97.38 216 GLY A C 1
ATOM 1647 O O . GLY A 1 216 ? 5.674 -4.305 -2.297 1.00 97.38 216 GLY A O 1
ATOM 1648 N N . PRO A 1 217 ? 6.356 -6.051 -1.047 1.00 96.88 217 PRO A N 1
ATOM 1649 C CA . PRO A 1 217 ? 5.178 -6.878 -1.311 1.00 96.88 217 PRO A CA 1
ATOM 1650 C C . PRO A 1 217 ? 3.840 -6.226 -0.937 1.00 96.88 217 PRO A C 1
ATOM 1652 O O . PRO A 1 217 ? 2.882 -6.269 -1.707 1.00 96.88 217 PRO A O 1
ATOM 1655 N N . LEU A 1 218 ? 3.767 -5.603 0.243 1.00 96.25 218 LEU A N 1
ATOM 1656 C CA . LEU A 1 218 ? 2.538 -4.991 0.759 1.00 96.25 218 LEU A CA 1
ATOM 1657 C C . LEU A 1 218 ? 2.104 -3.811 -0.115 1.00 96.25 218 LEU A C 1
ATOM 1659 O O . LEU A 1 218 ? 0.953 -3.733 -0.546 1.00 96.25 218 LEU A O 1
ATOM 1663 N N . VAL A 1 219 ? 3.058 -2.930 -0.421 1.00 96.75 219 VAL A N 1
ATOM 1664 C CA . VAL A 1 219 ? 2.849 -1.763 -1.277 1.00 96.75 219 VAL A CA 1
ATOM 1665 C C . VAL A 1 219 ? 2.509 -2.214 -2.696 1.00 96.75 219 VAL A C 1
ATOM 1667 O O . VAL A 1 219 ? 1.510 -1.767 -3.244 1.00 96.75 219 VAL A O 1
ATOM 1670 N N . LEU A 1 220 ? 3.246 -3.166 -3.277 1.00 98.00 220 LEU A N 1
ATOM 1671 C CA . LEU A 1 220 ? 2.983 -3.657 -4.633 1.00 98.00 220 LEU A CA 1
ATOM 1672 C C . LEU A 1 220 ? 1.547 -4.156 -4.812 1.00 98.00 220 LEU A C 1
ATOM 1674 O O . LEU A 1 220 ? 0.882 -3.788 -5.781 1.00 98.00 220 LEU A O 1
ATOM 1678 N N . ARG A 1 221 ? 1.057 -4.984 -3.885 1.00 97.25 221 ARG A N 1
ATOM 1679 C CA . ARG A 1 221 ? -0.308 -5.525 -3.946 1.00 97.25 221 ARG A CA 1
ATOM 1680 C C . ARG A 1 221 ? -1.359 -4.418 -3.880 1.00 97.25 221 ARG A C 1
ATOM 1682 O O . ARG A 1 221 ? -2.318 -4.451 -4.650 1.00 97.25 221 ARG A O 1
ATOM 1689 N N . HIS A 1 222 ? -1.167 -3.452 -2.982 1.00 96.69 222 HIS A N 1
ATOM 1690 C CA . HIS A 1 222 ? -2.074 -2.321 -2.791 1.00 96.69 222 HIS A CA 1
ATOM 1691 C C . HIS A 1 222 ? -2.096 -1.394 -4.010 1.00 96.69 222 HIS A C 1
ATOM 1693 O O . HIS A 1 222 ? -3.156 -1.140 -4.581 1.00 96.69 222 HIS A O 1
ATOM 1699 N N . GLU A 1 223 ? -0.923 -0.980 -4.490 1.00 95.44 223 GLU A N 1
ATOM 1700 C CA . GLU A 1 223 ? -0.824 -0.043 -5.608 1.00 95.44 223 GLU A CA 1
ATOM 1701 C C . GLU A 1 223 ? -1.252 -0.674 -6.935 1.00 95.44 223 GLU A C 1
ATOM 1703 O O . GLU A 1 223 ? -1.917 -0.026 -7.748 1.00 95.44 223 GLU A O 1
ATOM 1708 N N . LEU A 1 224 ? -0.975 -1.967 -7.152 1.00 95.94 224 LEU A N 1
ATOM 1709 C CA . LEU A 1 224 ? -1.569 -2.674 -8.285 1.00 95.94 224 LEU A CA 1
ATOM 1710 C C . LEU A 1 224 ? -3.086 -2.833 -8.142 1.00 95.94 224 LEU A C 1
ATOM 1712 O O . LEU A 1 224 ? -3.772 -2.888 -9.162 1.00 95.94 224 LEU A O 1
ATOM 1716 N N . GLY A 1 225 ? -3.627 -2.873 -6.923 1.00 94.12 225 GLY A N 1
ATOM 1717 C CA . GLY A 1 225 ? -5.065 -2.774 -6.682 1.00 94.12 225 GLY A CA 1
ATOM 1718 C C . GLY A 1 225 ? -5.656 -1.532 -7.353 1.00 94.12 225 GLY A C 1
ATOM 1719 O O . GLY A 1 225 ? -6.606 -1.648 -8.125 1.00 94.12 225 GLY A O 1
ATOM 1720 N N . HIS A 1 226 ? -5.033 -0.366 -7.176 1.00 90.69 226 HIS A N 1
ATOM 1721 C CA . HIS A 1 226 ? -5.459 0.874 -7.835 1.00 90.69 226 HIS A CA 1
ATOM 1722 C C . HIS A 1 226 ? -5.143 0.931 -9.336 1.00 90.69 226 HIS A C 1
ATOM 1724 O O . HIS A 1 226 ? -5.929 1.477 -10.115 1.00 90.69 226 HIS A O 1
ATOM 1730 N N . SER A 1 227 ? -4.005 0.383 -9.771 1.00 91.56 227 SER A N 1
ATOM 1731 C CA . SER A 1 227 ? -3.599 0.425 -11.185 1.00 91.56 227 SER A CA 1
ATOM 1732 C C . SER A 1 227 ? -4.369 -0.573 -12.064 1.00 91.56 227 SER A C 1
ATOM 1734 O O . SER A 1 227 ? -4.635 -0.320 -13.247 1.00 91.56 227 SER A O 1
ATOM 1736 N N . LEU A 1 228 ? -4.757 -1.723 -11.508 1.00 94.19 228 LEU A N 1
ATOM 1737 C CA . LEU A 1 228 ? -5.437 -2.786 -12.247 1.00 94.19 228 LEU A CA 1
ATOM 1738 C C . LEU A 1 228 ? -6.945 -2.774 -12.048 1.00 94.19 228 LEU A C 1
ATOM 1740 O O . LEU A 1 228 ? -7.648 -3.200 -12.963 1.00 94.19 228 LEU A O 1
ATOM 1744 N N . ILE A 1 229 ? -7.455 -2.268 -10.928 1.00 92.19 229 ILE A N 1
ATOM 1745 C CA . ILE A 1 229 ? -8.882 -2.257 -10.613 1.00 92.19 229 ILE A CA 1
ATOM 1746 C C . ILE A 1 229 ? -9.357 -0.798 -10.543 1.00 92.19 229 ILE A C 1
ATOM 1748 O O . ILE A 1 229 ? -8.719 0.027 -9.894 1.00 92.19 229 ILE A O 1
ATOM 1752 N N . PRO A 1 230 ? -10.488 -0.425 -11.168 1.00 88.75 230 PRO A N 1
ATOM 1753 C CA . PRO A 1 230 ? -11.047 0.920 -11.034 1.00 88.75 230 PRO A CA 1
ATOM 1754 C C . PRO A 1 230 ? -11.744 1.109 -9.669 1.00 88.75 230 PRO A C 1
ATOM 1756 O O . PRO A 1 230 ? -12.934 1.421 -9.614 1.00 88.75 230 PRO A O 1
ATOM 1759 N N . VAL A 1 231 ? -11.007 0.917 -8.574 1.00 90.56 231 VAL A N 1
ATOM 1760 C CA . VAL A 1 231 ? -11.458 1.018 -7.175 1.00 90.56 231 VAL A CA 1
ATOM 1761 C C . VAL A 1 231 ? -10.724 2.114 -6.416 1.00 90.56 231 VAL A C 1
ATOM 1763 O O . VAL A 1 231 ? -9.595 2.480 -6.752 1.00 90.56 231 VAL A O 1
ATOM 1766 N N . GLY A 1 232 ? -11.409 2.654 -5.413 1.00 90.44 232 GLY A N 1
ATOM 1767 C CA . GLY A 1 232 ? -10.847 3.585 -4.447 1.00 90.44 232 GLY A CA 1
ATOM 1768 C C . GLY A 1 232 ? -10.328 2.890 -3.192 1.00 90.44 232 GLY A C 1
ATOM 1769 O O . GLY A 1 232 ? -10.226 1.662 -3.132 1.00 90.44 232 GLY A O 1
ATOM 1770 N N . GLU A 1 233 ? -10.037 3.714 -2.195 1.00 92.12 233 GLU A N 1
ATOM 1771 C CA . GLU A 1 233 ? -9.584 3.305 -0.869 1.00 92.12 233 GLU A CA 1
ATOM 1772 C C . GLU A 1 233 ? -10.694 2.613 -0.080 1.00 92.12 233 GLU A C 1
ATOM 1774 O O . GLU A 1 233 ? -11.877 2.928 -0.235 1.00 92.12 233 GLU A O 1
ATOM 1779 N N . GLU A 1 234 ? -10.309 1.715 0.825 1.00 95.81 234 GLU A N 1
ATOM 1780 C CA . GLU A 1 234 ? -11.203 1.228 1.881 1.00 95.81 234 GLU A CA 1
ATOM 1781 C C . GLU A 1 234 ? -10.747 1.667 3.276 1.00 95.81 234 GLU A C 1
ATOM 1783 O O . GLU A 1 234 ? -11.531 1.551 4.215 1.00 95.81 234 GLU A O 1
ATOM 1788 N N . TYR A 1 235 ? -9.522 2.184 3.433 1.00 93.81 235 TYR A N 1
ATOM 1789 C CA . TYR A 1 235 ? -9.054 2.733 4.703 1.00 93.81 235 TYR A CA 1
ATOM 1790 C C . TYR A 1 235 ? -9.620 4.119 4.998 1.00 93.81 235 TYR A C 1
ATOM 1792 O O . TYR A 1 235 ? -10.005 4.859 4.098 1.00 93.81 235 TYR A O 1
ATOM 1800 N N . GLU A 1 236 ? -9.693 4.438 6.287 1.00 93.38 236 GLU A N 1
ATOM 1801 C CA . GLU A 1 236 ? -10.145 5.742 6.761 1.00 93.38 236 GLU A CA 1
ATOM 1802 C C . GLU A 1 236 ? -9.167 6.834 6.298 1.00 93.38 236 GLU A C 1
ATOM 1804 O O . GLU A 1 236 ? -7.985 6.575 6.161 1.00 93.38 236 GLU A O 1
ATOM 1809 N N . GLY A 1 237 ? -9.612 8.060 6.045 1.00 89.31 237 GLY A N 1
ATOM 1810 C CA . GLY A 1 237 ? -8.707 9.198 5.838 1.00 89.31 237 GLY A CA 1
ATOM 1811 C C . GLY A 1 237 ? -8.108 9.279 4.436 1.00 89.31 237 GLY A C 1
ATOM 1812 O O . GLY A 1 237 ? -7.384 10.220 4.124 1.00 89.31 237 GLY A O 1
ATOM 1813 N N . GLY A 1 238 ? -8.467 8.353 3.548 1.00 87.00 238 GLY A N 1
ATOM 1814 C CA . GLY A 1 238 ? -8.250 8.478 2.112 1.00 87.00 238 GLY A CA 1
ATOM 1815 C C . GLY A 1 238 ? -9.064 9.612 1.469 1.00 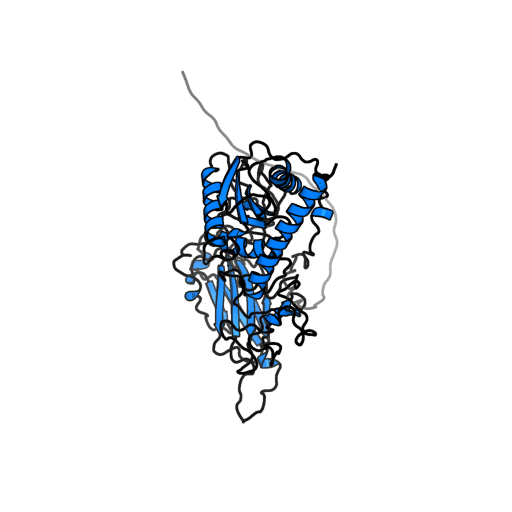87.00 238 GLY A C 1
ATOM 1816 O O . GLY A 1 238 ? -9.985 10.184 2.066 1.00 87.00 238 GLY A O 1
ATOM 1817 N N . PHE A 1 239 ? -8.744 9.909 0.206 1.00 81.06 239 PHE A N 1
ATOM 1818 C CA . PHE A 1 239 ? -9.388 10.967 -0.591 1.00 81.06 239 PHE A CA 1
ATOM 1819 C C . PHE A 1 239 ? -10.402 10.432 -1.608 1.00 81.06 239 PHE A C 1
ATOM 1821 O O . PHE A 1 239 ? -11.280 11.168 -2.067 1.00 81.06 239 PHE A O 1
ATOM 1828 N N . ALA A 1 240 ? -10.292 9.158 -1.989 1.00 87.25 240 ALA A N 1
ATOM 1829 C CA . ALA A 1 240 ? -10.965 8.637 -3.166 1.00 87.25 240 ALA A CA 1
ATOM 1830 C C . ALA A 1 240 ? -11.713 7.334 -2.860 1.00 87.25 240 ALA A C 1
ATOM 1832 O O . ALA A 1 240 ? -11.125 6.265 -2.799 1.00 87.25 240 ALA A O 1
ATOM 1833 N N . TYR A 1 241 ? -13.036 7.439 -2.741 1.00 93.75 241 TYR A N 1
ATOM 1834 C CA . TYR A 1 241 ? -13.946 6.330 -2.436 1.00 93.75 241 TYR A CA 1
ATOM 1835 C C . TYR A 1 241 ? -14.914 6.143 -3.603 1.00 93.75 241 TYR A C 1
ATOM 1837 O O . TYR A 1 241 ? -15.870 6.908 -3.770 1.00 93.75 241 TYR A O 1
ATOM 1845 N N . PHE A 1 242 ? -14.601 5.198 -4.485 1.00 94.19 242 PHE A N 1
ATOM 1846 C CA . PHE A 1 242 ? -15.348 4.923 -5.711 1.00 94.19 242 PHE A CA 1
ATOM 1847 C C . PHE A 1 242 ? -15.101 3.477 -6.166 1.00 94.19 242 PHE A C 1
ATOM 1849 O O . PHE A 1 242 ? -14.300 2.756 -5.584 1.00 94.19 242 PHE A O 1
ATOM 1856 N N . GLY A 1 243 ? -15.761 3.063 -7.248 1.00 95.12 243 GLY A N 1
ATOM 1857 C CA . GLY A 1 243 ? -15.563 1.737 -7.835 1.00 95.12 243 GLY A CA 1
ATOM 1858 C C . GLY A 1 243 ? -16.454 0.667 -7.218 1.00 95.12 243 GLY A C 1
ATOM 1859 O O . GLY A 1 243 ? -17.501 0.985 -6.648 1.00 95.12 243 GLY A O 1
ATOM 1860 N N . ALA A 1 244 ? -16.063 -0.593 -7.409 1.00 96.31 244 ALA A N 1
ATOM 1861 C CA . ALA A 1 244 ? -16.836 -1.769 -7.008 1.00 96.31 244 ALA A CA 1
ATOM 1862 C C . ALA A 1 244 ? -16.862 -1.998 -5.489 1.00 96.31 244 ALA A C 1
ATOM 1864 O O . ALA A 1 244 ? -17.787 -2.629 -4.996 1.00 96.31 244 ALA A O 1
ATOM 1865 N N . ASN A 1 245 ? -15.879 -1.469 -4.759 1.00 97.12 245 ASN A N 1
ATOM 1866 C CA . ASN A 1 245 ? -15.699 -1.641 -3.317 1.00 97.12 245 ASN A CA 1
ATOM 1867 C C . ASN A 1 245 ? -16.156 -0.434 -2.486 1.00 97.12 245 ASN A C 1
ATOM 1869 O O . ASN A 1 245 ? -15.900 -0.388 -1.287 1.00 97.12 245 ASN A O 1
ATOM 1873 N N . SER A 1 246 ? -16.800 0.555 -3.112 1.00 97.75 246 SER A N 1
ATOM 1874 C CA . SER A 1 246 ? -17.253 1.753 -2.416 1.00 97.75 246 SER A CA 1
ATOM 1875 C C . SER A 1 246 ? -18.621 2.221 -2.892 1.00 97.75 246 SER A C 1
ATOM 1877 O O . SER A 1 246 ? -18.861 2.344 -4.098 1.00 97.75 246 SER A O 1
ATOM 1879 N N . ASP A 1 247 ? -19.519 2.525 -1.957 1.00 97.75 247 ASP A N 1
ATOM 1880 C CA . ASP A 1 247 ? -20.842 3.071 -2.265 1.00 97.75 247 ASP A CA 1
ATOM 1881 C C . ASP A 1 247 ? -21.289 4.166 -1.293 1.00 97.75 247 ASP A C 1
ATOM 1883 O O . ASP A 1 247 ? -20.682 4.408 -0.251 1.00 97.75 247 ASP A O 1
ATOM 1887 N N . LYS A 1 248 ? -22.359 4.874 -1.647 1.00 97.38 248 LYS A N 1
ATOM 1888 C CA . LYS A 1 248 ? -22.963 5.893 -0.786 1.00 97.38 248 LYS A CA 1
ATOM 1889 C C . LYS A 1 248 ? -23.865 5.233 0.251 1.00 97.38 248 LYS A C 1
ATOM 1891 O O . LYS A 1 248 ? -24.582 4.291 -0.063 1.00 97.38 248 LYS A O 1
ATOM 1896 N N . VAL A 1 249 ? -23.948 5.826 1.443 1.00 97.69 249 VAL A N 1
ATOM 1897 C CA . VAL A 1 249 ? -24.882 5.395 2.504 1.00 97.69 249 VAL A CA 1
ATOM 1898 C C . VAL A 1 249 ? -26.333 5.322 2.007 1.00 97.69 249 VAL A C 1
ATOM 1900 O O . VAL A 1 249 ? -27.060 4.392 2.339 1.00 97.69 249 VAL A O 1
ATOM 1903 N N . ALA A 1 250 ? -26.742 6.258 1.144 1.00 97.50 250 ALA A N 1
ATOM 1904 C CA . ALA A 1 250 ? -28.078 6.280 0.542 1.00 97.50 250 ALA A CA 1
ATOM 1905 C C . ALA A 1 250 ? -28.407 5.039 -0.316 1.00 97.50 250 ALA A C 1
ATOM 1907 O O . ALA A 1 250 ? -29.575 4.809 -0.613 1.00 97.50 250 ALA A O 1
ATOM 1908 N N . HIS A 1 251 ? -27.404 4.252 -0.717 1.00 97.56 251 HIS A N 1
ATOM 1909 C CA . HIS A 1 251 ? -27.563 3.036 -1.517 1.00 97.56 251 HIS A CA 1
ATOM 1910 C C . HIS A 1 251 ? -27.471 1.752 -0.681 1.00 97.56 251 HIS A C 1
ATOM 1912 O O . HIS A 1 251 ? -27.312 0.679 -1.247 1.00 97.56 251 HIS A O 1
ATOM 1918 N N . VAL A 1 252 ? -27.584 1.816 0.652 1.00 97.31 252 VAL A N 1
ATOM 1919 C CA . VAL A 1 252 ? -27.502 0.615 1.509 1.00 97.31 252 VAL A CA 1
ATOM 1920 C C . VAL A 1 252 ? -28.486 -0.497 1.102 1.00 97.31 252 VAL A C 1
ATOM 1922 O O . VAL A 1 252 ? -28.157 -1.668 1.228 1.00 97.31 252 VAL A O 1
ATOM 1925 N N . GLY A 1 253 ? -29.653 -0.153 0.542 1.00 95.88 253 GLY A N 1
ATOM 1926 C CA . GLY A 1 253 ? -30.621 -1.129 0.021 1.00 95.88 253 GLY A CA 1
ATOM 1927 C C . GLY A 1 253 ? -30.334 -1.667 -1.391 1.00 95.88 253 GLY A C 1
ATOM 1928 O O . GLY A 1 253 ? -31.042 -2.557 -1.848 1.00 95.88 253 GLY A O 1
ATOM 1929 N N . ASP A 1 254 ? -29.335 -1.133 -2.100 1.00 97.00 254 ASP A N 1
ATOM 1930 C CA . ASP A 1 254 ? -28.943 -1.555 -3.455 1.00 97.00 254 ASP A CA 1
ATOM 1931 C C . ASP A 1 254 ? -27.436 -1.341 -3.681 1.00 97.00 254 ASP A C 1
ATOM 1933 O O . ASP A 1 254 ? -27.001 -0.602 -4.564 1.00 97.00 254 ASP A O 1
ATOM 1937 N N . LEU A 1 255 ? -26.622 -1.962 -2.827 1.00 98.38 255 LEU A N 1
ATOM 1938 C CA . LEU A 1 255 ? -25.166 -1.841 -2.883 1.00 98.38 255 LEU A CA 1
ATOM 1939 C C . LEU A 1 255 ? -24.607 -2.442 -4.175 1.00 98.38 255 LEU A C 1
ATOM 1941 O O . LEU A 1 255 ? -25.027 -3.516 -4.616 1.00 98.38 255 LEU A O 1
ATOM 1945 N N . LYS A 1 256 ? -23.554 -1.828 -4.721 1.00 98.00 256 LYS A N 1
ATOM 1946 C CA . LYS A 1 256 ? -22.807 -2.374 -5.875 1.00 98.00 256 LYS A CA 1
ATOM 1947 C C . LYS A 1 256 ? -22.340 -3.822 -5.701 1.00 98.00 256 LYS A C 1
ATOM 1949 O O . LYS A 1 256 ? -22.237 -4.543 -6.689 1.00 98.00 256 LYS A O 1
ATOM 1954 N N . TRP A 1 257 ? -22.067 -4.255 -4.470 1.00 98.12 257 TRP A N 1
ATOM 1955 C CA . TRP A 1 257 ? -21.653 -5.623 -4.140 1.00 98.12 257 TRP A CA 1
ATOM 1956 C C . TRP A 1 257 ? -22.782 -6.483 -3.559 1.00 98.12 257 TRP A C 1
ATOM 1958 O O . TRP A 1 257 ? -22.510 -7.460 -2.865 1.00 98.12 257 TRP A O 1
ATOM 1968 N N . LYS A 1 258 ? -24.053 -6.173 -3.847 1.00 97.94 258 LYS A N 1
ATOM 1969 C CA . LYS A 1 258 ? -25.205 -6.916 -3.304 1.00 97.94 258 LYS A CA 1
ATOM 1970 C C . LYS A 1 258 ? -25.156 -8.432 -3.518 1.00 97.94 258 LYS A C 1
ATOM 1972 O O . LYS A 1 258 ? -25.621 -9.179 -2.668 1.00 97.94 258 LYS A O 1
ATOM 1977 N N . SER A 1 259 ? -24.552 -8.898 -4.614 1.00 97.56 259 SER A N 1
ATOM 1978 C CA . SER A 1 259 ? -24.385 -10.331 -4.904 1.00 97.56 259 SER A CA 1
ATOM 1979 C C . SER A 1 259 ? -23.384 -11.044 -3.990 1.00 97.56 259 SER A C 1
ATOM 1981 O O . SER A 1 259 ? -23.312 -12.267 -4.024 1.00 97.56 259 SER A O 1
ATOM 1983 N N . PHE A 1 260 ? -22.590 -10.294 -3.223 1.00 98.31 260 PHE A N 1
ATOM 1984 C CA . PHE A 1 260 ? -21.600 -10.814 -2.281 1.00 98.31 260 PHE A CA 1
ATOM 1985 C C . PHE A 1 260 ? -22.067 -10.739 -0.825 1.00 98.31 260 PHE A C 1
ATOM 1987 O O . PHE A 1 260 ? -21.368 -11.252 0.042 1.00 98.31 260 PHE A O 1
ATOM 1994 N N . LEU A 1 261 ? -23.202 -10.091 -0.537 1.00 98.50 261 LEU A N 1
ATOM 1995 C CA . LEU A 1 261 ? -23.678 -9.905 0.833 1.00 98.50 261 LEU A CA 1
ATOM 1996 C C . LEU A 1 261 ? -23.890 -11.249 1.526 1.00 98.50 261 LEU A C 1
ATOM 1998 O O . LEU A 1 261 ? -24.541 -12.141 0.985 1.00 98.50 261 LEU A O 1
ATOM 2002 N N . THR A 1 262 ? -23.387 -11.364 2.753 1.00 97.88 262 THR A N 1
ATOM 2003 C CA . THR A 1 262 ? -23.592 -12.566 3.569 1.00 97.88 262 THR A CA 1
ATOM 2004 C C . THR A 1 262 ? -25.056 -12.704 3.992 1.00 97.88 262 THR A C 1
ATOM 2006 O O . THR A 1 262 ? -25.584 -13.812 4.022 1.00 97.88 262 THR A O 1
ATOM 2009 N N . LEU A 1 263 ? -25.718 -11.580 4.291 1.00 95.94 263 LEU A N 1
ATOM 2010 C CA . LEU A 1 263 ? -27.126 -11.506 4.690 1.00 95.94 263 LEU A CA 1
ATOM 2011 C C . LEU A 1 263 ? -27.872 -10.486 3.807 1.00 95.94 263 LEU A C 1
ATOM 2013 O O . LEU A 1 263 ? -28.102 -9.357 4.235 1.00 95.94 263 LEU A O 1
ATOM 2017 N N . PRO A 1 264 ? -28.246 -10.844 2.563 1.00 96.38 264 PRO A N 1
ATOM 2018 C CA . PRO A 1 264 ? -28.883 -9.909 1.627 1.00 96.38 264 PRO A CA 1
ATOM 2019 C C . PRO A 1 264 ? -30.279 -9.439 2.068 1.00 96.38 264 PRO A C 1
ATOM 2021 O O . PRO A 1 264 ? -30.747 -8.409 1.595 1.00 96.38 264 PRO A O 1
ATOM 2024 N N . GLU A 1 265 ? -30.930 -10.167 2.978 1.00 95.12 265 GLU A N 1
ATOM 2025 C CA . GLU A 1 265 ? -32.258 -9.827 3.512 1.00 95.12 265 GLU A CA 1
ATOM 2026 C C . GLU A 1 265 ? -32.205 -8.869 4.721 1.00 95.12 265 GLU A C 1
ATOM 2028 O O . GLU A 1 265 ? -33.238 -8.344 5.127 1.00 95.12 265 GLU A O 1
ATOM 2033 N N . ASP A 1 266 ? -31.021 -8.638 5.303 1.00 93.44 266 ASP A N 1
ATOM 2034 C CA . ASP A 1 266 ? -30.821 -7.795 6.495 1.00 93.44 266 ASP A CA 1
ATOM 2035 C C . ASP A 1 266 ? -29.602 -6.879 6.314 1.00 93.44 266 ASP A C 1
ATOM 2037 O O . ASP A 1 266 ? -28.587 -6.962 7.010 1.00 93.44 266 ASP A O 1
ATOM 2041 N N . VAL A 1 267 ? -29.680 -6.020 5.297 1.00 96.12 267 VAL A N 1
ATOM 2042 C CA . VAL A 1 267 ? -28.6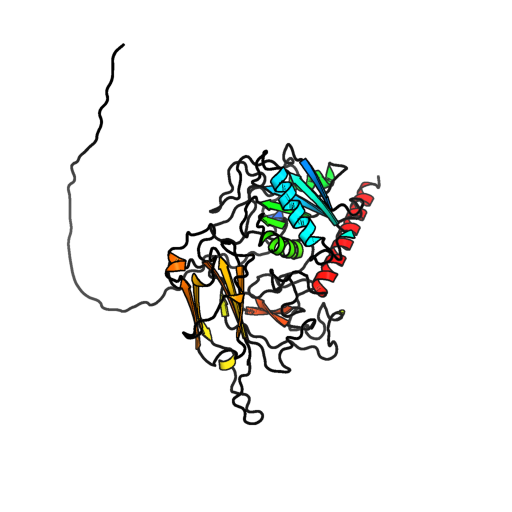09 -5.072 4.984 1.00 96.12 267 VAL A CA 1
ATOM 2043 C C . VAL A 1 267 ? -28.780 -3.809 5.811 1.00 96.12 267 VAL A C 1
ATOM 2045 O O . VAL A 1 267 ? -29.765 -3.079 5.690 1.00 96.12 267 VAL A O 1
ATOM 2048 N N . ARG A 1 268 ? -27.765 -3.503 6.610 1.00 96.62 268 ARG A N 1
ATOM 2049 C CA . ARG A 1 268 ? -27.681 -2.285 7.414 1.00 96.62 268 ARG A CA 1
ATOM 2050 C C . ARG A 1 268 ? -26.260 -1.750 7.396 1.00 96.62 268 ARG A C 1
ATOM 2052 O O . ARG A 1 268 ? -25.310 -2.492 7.167 1.00 96.62 268 ARG A O 1
ATOM 2059 N N . VAL A 1 269 ? -26.120 -0.457 7.666 1.00 98.00 269 VAL A N 1
ATOM 2060 C CA . VAL A 1 269 ? -24.800 0.125 7.915 1.00 98.00 269 VAL A CA 1
ATOM 2061 C C . VAL A 1 269 ? -24.298 -0.395 9.259 1.00 98.00 269 VAL A C 1
ATOM 2063 O O . VAL A 1 269 ? -25.002 -0.294 10.266 1.00 98.00 269 VAL A O 1
ATOM 2066 N N . GLU A 1 270 ? -23.103 -0.972 9.265 1.00 97.75 270 GLU A N 1
ATOM 2067 C CA . GLU A 1 270 ? -22.433 -1.418 10.482 1.00 97.75 270 GLU A CA 1
ATOM 2068 C C . GLU A 1 270 ? -22.061 -0.214 11.355 1.00 97.75 270 GLU A C 1
ATOM 2070 O O . GLU A 1 270 ? -21.604 0.821 10.868 1.00 97.75 270 GLU A O 1
ATOM 2075 N N . ASP A 1 271 ? -22.279 -0.320 12.662 1.00 95.88 271 ASP A N 1
ATOM 2076 C CA . ASP A 1 271 ? -22.075 0.793 13.581 1.00 95.88 271 ASP A CA 1
ATOM 2077 C C . ASP A 1 271 ? -20.633 0.831 14.088 1.00 95.88 271 ASP A C 1
ATOM 2079 O O . ASP A 1 271 ? -20.313 0.301 15.150 1.00 95.88 271 ASP A O 1
ATOM 2083 N N . ALA A 1 272 ? -19.760 1.469 13.313 1.00 95.94 272 ALA A N 1
ATOM 2084 C CA . ALA A 1 272 ? -18.431 1.879 13.751 1.00 95.94 272 ALA A CA 1
ATOM 2085 C C . ALA A 1 272 ? -18.349 3.408 13.834 1.00 95.94 272 ALA A C 1
ATOM 2087 O O . ALA A 1 272 ? -19.121 4.126 13.187 1.00 95.94 272 ALA A O 1
ATOM 2088 N N . LYS A 1 273 ? -17.440 3.922 14.659 1.00 95.50 273 LYS A N 1
ATOM 2089 C CA . LYS A 1 273 ? -17.128 5.351 14.779 1.00 95.50 273 LYS A CA 1
ATOM 2090 C C . LYS A 1 273 ? -15.620 5.547 14.760 1.00 95.50 273 LYS A C 1
ATOM 2092 O O . LYS A 1 273 ? -14.894 4.688 15.241 1.00 95.50 273 LYS A O 1
ATOM 2097 N N . VAL A 1 274 ? -15.168 6.682 14.233 1.00 95.50 274 VAL A N 1
ATOM 2098 C CA . VAL A 1 274 ? -13.746 7.050 14.169 1.00 95.50 274 VAL A CA 1
ATOM 2099 C C . VAL A 1 274 ? -13.558 8.382 14.899 1.00 95.50 274 VAL A C 1
ATOM 2101 O O . VAL A 1 274 ? -13.589 9.434 14.263 1.00 95.50 274 VAL A O 1
ATOM 2104 N N . PRO A 1 275 ? -13.472 8.387 16.243 1.00 94.69 275 PRO A N 1
ATOM 2105 C CA . PRO A 1 275 ? -13.335 9.626 17.012 1.00 94.69 275 PRO A CA 1
ATOM 2106 C C . PRO A 1 275 ? -11.986 10.343 16.825 1.00 94.69 275 PRO A C 1
ATOM 2108 O O . PRO A 1 275 ? -11.887 11.516 17.177 1.00 94.69 275 PRO A O 1
ATOM 2111 N N . SER A 1 276 ? -10.957 9.675 16.292 1.00 94.94 276 SER A N 1
ATOM 2112 C CA . SER A 1 276 ? -9.675 10.301 15.944 1.00 94.94 276 SER A CA 1
ATOM 2113 C C . SER A 1 276 ? -9.057 9.641 14.713 1.00 94.94 276 SER A C 1
ATOM 2115 O O . SER A 1 276 ? -9.094 8.415 14.570 1.00 94.94 276 SER A O 1
ATOM 2117 N N . GLN A 1 277 ? -8.509 10.477 13.830 1.00 93.88 277 GLN A N 1
ATOM 2118 C CA . GLN A 1 277 ? -7.869 10.108 12.572 1.00 93.88 277 GLN A CA 1
ATOM 2119 C C . GLN A 1 277 ? -6.762 11.124 12.271 1.00 93.88 277 GLN A C 1
ATOM 2121 O O . GLN A 1 277 ? -7.016 12.212 11.761 1.00 93.88 277 GLN A O 1
ATOM 2126 N N . GLU A 1 278 ? -5.527 10.753 12.582 1.00 94.00 278 GLU A N 1
ATOM 2127 C CA . GLU A 1 278 ? -4.354 11.617 12.522 1.00 94.00 278 GLU A CA 1
ATOM 2128 C C . GLU A 1 278 ? -3.320 11.067 11.531 1.00 94.00 278 GLU A C 1
ATOM 2130 O O . GLU A 1 278 ? -2.993 9.877 11.543 1.00 94.00 278 GLU A O 1
ATOM 2135 N N . TYR A 1 279 ? -2.723 11.955 10.731 1.00 92.75 279 TYR A N 1
ATOM 2136 C CA . TYR A 1 279 ? -1.593 11.648 9.837 1.00 92.75 279 TYR A CA 1
ATOM 2137 C C . TYR A 1 279 ? -0.436 12.625 10.071 1.00 92.75 279 TYR A C 1
ATOM 2139 O O . TYR A 1 279 ? -0.125 13.430 9.191 1.00 92.75 279 TYR A O 1
ATOM 2147 N N . PRO A 1 280 ? 0.170 12.616 11.270 1.00 93.31 280 PRO A N 1
ATOM 2148 C CA . PRO A 1 280 ? 1.000 13.726 11.714 1.00 93.31 280 PRO A CA 1
ATOM 2149 C C . PRO A 1 280 ? 2.390 13.766 11.080 1.00 93.31 280 PRO A C 1
ATOM 2151 O O . PRO A 1 280 ? 2.986 14.835 11.065 1.00 93.31 280 PRO A O 1
ATOM 2154 N N . TRP A 1 281 ? 2.923 12.630 10.602 1.00 93.38 281 TRP A N 1
ATOM 2155 C CA . TRP A 1 281 ? 4.323 12.524 10.148 1.00 93.38 281 TRP A CA 1
ATOM 2156 C C . TRP A 1 281 ? 5.308 13.199 11.120 1.00 93.38 281 TRP A C 1
ATOM 2158 O O . TRP A 1 281 ? 6.222 13.915 10.725 1.00 93.38 281 TRP A O 1
ATOM 2168 N N . TYR A 1 282 ? 5.082 12.997 12.420 1.00 95.56 282 TYR A N 1
ATOM 2169 C CA . TYR A 1 282 ? 5.753 13.749 13.471 1.00 95.56 282 TYR A CA 1
ATOM 2170 C C . TYR A 1 282 ? 7.018 13.033 13.936 1.00 95.56 282 TYR A C 1
ATOM 2172 O O . TYR A 1 282 ? 6.972 11.852 14.298 1.00 95.56 282 TYR A O 1
ATOM 2180 N N . ASN A 1 283 ? 8.138 13.758 13.958 1.00 95.38 283 ASN A N 1
ATOM 2181 C CA . ASN A 1 283 ? 9.423 13.239 14.407 1.00 95.38 283 ASN A CA 1
ATOM 2182 C C . ASN A 1 283 ? 9.503 13.214 15.940 1.00 95.38 283 ASN A C 1
ATOM 2184 O O . ASN A 1 283 ? 9.593 14.248 16.598 1.00 95.38 283 ASN A O 1
ATOM 2188 N N . LEU A 1 284 ? 9.529 12.016 16.523 1.00 96.88 284 LEU A N 1
ATOM 2189 C CA . LEU A 1 284 ? 9.553 11.826 17.974 1.00 96.88 284 LEU A CA 1
ATOM 2190 C C . LEU A 1 284 ? 10.897 12.215 18.616 1.00 96.88 284 LEU A C 1
ATOM 2192 O O . LEU A 1 284 ? 11.004 12.218 19.843 1.00 96.88 284 LEU A O 1
ATOM 2196 N N . THR A 1 285 ? 11.926 12.547 17.826 1.00 95.38 285 THR A N 1
ATOM 2197 C CA . THR A 1 285 ? 13.161 13.153 18.357 1.00 95.38 285 THR A CA 1
ATOM 2198 C C . THR A 1 285 ? 12.967 14.620 18.756 1.00 95.38 285 THR A C 1
ATOM 2200 O O . THR A 1 285 ? 13.714 15.118 19.598 1.00 95.38 285 THR A O 1
ATOM 2203 N N . GLU A 1 286 ? 11.945 15.297 18.221 1.00 95.31 286 GLU A N 1
ATOM 2204 C CA . GLU A 1 286 ? 11.611 16.690 18.554 1.00 95.31 286 GLU A CA 1
ATOM 2205 C C . GLU A 1 286 ? 10.821 16.809 19.867 1.00 95.31 286 GLU A C 1
ATOM 2207 O O . GLU A 1 286 ? 10.819 17.862 20.506 1.00 95.31 286 GLU A O 1
ATOM 2212 N N . GLY A 1 287 ? 10.182 15.724 20.315 1.00 97.00 287 GLY A N 1
ATOM 2213 C CA . GLY A 1 287 ? 9.440 15.675 21.572 1.00 97.00 287 GLY A CA 1
ATOM 2214 C C . GLY A 1 287 ? 8.352 14.598 21.586 1.00 97.00 287 GLY A C 1
ATOM 2215 O O . GLY A 1 287 ? 8.257 13.806 20.650 1.00 97.00 287 GLY A O 1
ATOM 2216 N N . PRO A 1 288 ? 7.516 14.549 22.639 1.00 97.38 288 PRO A N 1
ATOM 2217 C CA . PRO A 1 288 ? 6.340 13.684 22.660 1.00 97.38 288 PRO A CA 1
ATOM 2218 C C . PRO A 1 288 ? 5.281 14.164 21.656 1.00 97.38 288 PRO A C 1
ATOM 2220 O O . PRO A 1 288 ? 5.108 15.366 21.454 1.00 97.38 288 PRO A O 1
ATOM 2223 N N . TYR A 1 289 ? 4.544 13.223 21.075 1.00 98.25 289 TYR A N 1
ATOM 2224 C CA . TYR A 1 289 ? 3.358 13.484 20.268 1.00 98.25 289 TYR A CA 1
ATOM 2225 C C . TYR A 1 289 ? 2.102 13.136 21.062 1.00 98.25 289 TYR A C 1
ATOM 2227 O O . TYR A 1 289 ? 1.905 11.976 21.437 1.00 98.25 289 TYR A O 1
ATOM 2235 N N . ASN A 1 290 ? 1.254 14.138 21.291 1.00 96.88 290 ASN A N 1
ATOM 2236 C CA . ASN A 1 290 ? 0.066 14.016 22.128 1.00 96.88 290 ASN A CA 1
ATOM 2237 C C . ASN A 1 290 ? -1.174 14.432 21.356 1.00 96.88 290 ASN A C 1
ATOM 2239 O O . ASN A 1 290 ? -1.187 15.486 20.720 1.00 96.88 290 ASN A O 1
ATOM 2243 N N . ILE A 1 291 ? -2.228 13.632 21.476 1.00 97.38 291 ILE A N 1
ATOM 2244 C CA . ILE A 1 291 ? -3.541 13.956 20.932 1.00 97.38 291 ILE A CA 1
ATOM 2245 C C . ILE A 1 291 ? -4.615 13.769 21.987 1.00 97.38 291 ILE A C 1
ATOM 2247 O O . ILE A 1 291 ? -4.528 12.896 22.854 1.00 97.38 291 ILE A O 1
ATOM 2251 N N . THR A 1 292 ? -5.656 14.575 21.855 1.00 97.38 292 THR A N 1
ATOM 2252 C CA . THR A 1 292 ? -6.834 14.535 22.706 1.00 97.38 292 THR A CA 1
ATOM 2253 C C . THR A 1 292 ? -8.056 14.370 21.821 1.00 97.38 292 THR A C 1
ATOM 2255 O O . THR A 1 292 ? -8.205 15.086 20.833 1.00 97.38 292 THR A O 1
ATOM 2258 N N . PHE A 1 293 ? -8.942 13.445 22.173 1.00 96.06 293 PHE A N 1
ATOM 2259 C CA . PHE A 1 293 ? -10.161 13.188 21.413 1.00 96.06 293 PHE A CA 1
ATOM 2260 C C . PHE A 1 293 ? -11.329 12.835 22.336 1.00 96.06 293 PHE A C 1
ATOM 2262 O O . PHE A 1 293 ? -11.150 12.419 23.481 1.00 96.06 293 PHE A O 1
ATOM 2269 N N . GLN A 1 294 ? -12.550 13.011 21.838 1.00 95.69 294 GLN A N 1
ATOM 2270 C CA . GLN A 1 294 ? -13.768 12.666 22.569 1.00 95.69 294 GLN A CA 1
ATOM 2271 C C . GLN A 1 294 ? -14.242 11.278 22.143 1.00 95.69 294 GLN A C 1
ATOM 2273 O O . GLN A 1 29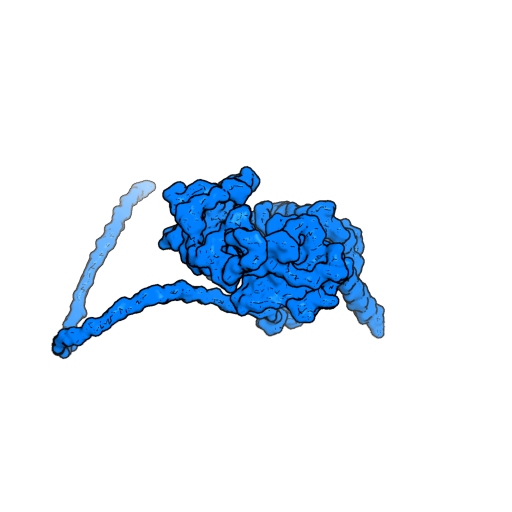4 ? -14.488 11.052 20.961 1.00 95.69 294 GLN A O 1
ATOM 2278 N N . SER A 1 295 ? -14.404 10.355 23.095 1.00 95.06 295 SER A N 1
ATOM 2279 C CA . SER A 1 295 ? -14.975 9.033 22.800 1.00 95.06 295 SER A CA 1
ATOM 2280 C C . SER A 1 295 ? -16.426 9.166 22.328 1.00 95.06 295 SER A C 1
ATOM 2282 O O . SER A 1 295 ? -17.186 9.986 22.855 1.00 95.06 295 SER A O 1
ATOM 2284 N N . SER A 1 296 ? -16.867 8.308 21.406 1.00 93.19 296 SER A N 1
ATOM 2285 C CA . SER A 1 296 ? -18.271 8.231 20.976 1.00 93.19 296 SER A CA 1
ATOM 2286 C C . SER A 1 296 ? -19.192 7.709 22.081 1.00 93.19 296 SER A C 1
ATOM 2288 O O . SER A 1 296 ? -20.406 7.911 22.006 1.00 93.19 296 SER A O 1
ATOM 2290 N N . ASN A 1 297 ? -18.639 7.120 23.149 1.00 88.50 297 ASN A N 1
ATOM 2291 C CA . ASN A 1 297 ? -19.381 6.818 24.376 1.00 88.50 297 ASN A CA 1
ATOM 2292 C C . ASN A 1 297 ? -19.856 8.089 25.106 1.00 88.50 297 ASN A C 1
ATOM 2294 O O . ASN A 1 297 ? -20.771 8.014 25.921 1.00 88.50 297 ASN A O 1
ATOM 2298 N N . SER A 1 298 ? -19.300 9.263 24.782 1.00 79.25 298 SER A N 1
ATOM 2299 C CA . SER A 1 298 ? -19.737 10.571 25.304 1.00 79.25 298 SER A CA 1
ATOM 2300 C C . SER A 1 298 ? -21.020 11.089 24.651 1.00 79.25 298 SER A C 1
ATOM 2302 O O . SER A 1 298 ? -21.779 11.832 25.269 1.00 79.25 298 SER A O 1
ATOM 2304 N N . ALA A 1 299 ? -21.240 10.746 23.377 1.00 61.62 299 ALA A N 1
ATOM 2305 C CA . ALA A 1 299 ? -22.257 11.366 22.526 1.00 61.62 299 ALA A CA 1
ATOM 2306 C C . ALA A 1 299 ? -23.668 10.784 22.724 1.00 61.62 299 ALA A C 1
ATOM 2308 O O . ALA A 1 299 ? -24.640 11.299 22.170 1.00 61.62 299 ALA A O 1
ATOM 2309 N N . LEU A 1 300 ? -23.800 9.717 23.514 1.00 56.69 300 LEU A N 1
ATOM 2310 C CA . LEU A 1 300 ? -25.058 9.016 23.736 1.00 56.69 300 LEU A CA 1
ATOM 2311 C C . LEU A 1 300 ? -25.366 8.988 25.232 1.00 56.69 300 LEU A C 1
ATOM 2313 O O . LEU A 1 300 ? -24.551 8.545 26.038 1.00 56.69 300 LEU A O 1
ATOM 2317 N N . LYS A 1 301 ? -26.573 9.431 25.615 1.00 51.31 301 LYS A N 1
ATOM 2318 C CA . LYS A 1 301 ? -27.109 9.086 26.940 1.00 51.31 301 LYS A CA 1
ATOM 2319 C C . LYS A 1 301 ? -27.079 7.554 27.042 1.00 51.31 301 LYS A C 1
ATOM 2321 O O . LYS A 1 301 ? -27.498 6.926 26.065 1.00 51.31 301 LYS A O 1
ATOM 2326 N N . PRO A 1 302 ? -26.611 6.955 28.155 1.00 53.38 302 PRO A N 1
ATOM 2327 C CA . PRO A 1 302 ? -26.660 5.507 28.320 1.00 53.38 302 PRO A CA 1
ATOM 2328 C C . PRO A 1 302 ? -28.067 5.034 27.966 1.00 53.38 302 PRO A C 1
ATOM 2330 O O . PRO A 1 302 ? -29.056 5.601 28.445 1.00 53.38 302 PRO A O 1
ATOM 2333 N N . VAL A 1 303 ? -28.162 4.073 27.047 1.00 49.91 303 VAL A N 1
ATOM 2334 C CA . VAL A 1 303 ? -29.454 3.517 26.659 1.00 49.91 303 VAL A CA 1
ATOM 2335 C C . VAL A 1 303 ? -29.991 2.827 27.904 1.00 49.91 303 VAL A C 1
ATOM 2337 O O . VAL A 1 303 ? -29.476 1.795 28.318 1.00 49.91 303 VAL A O 1
ATOM 2340 N N . VAL A 1 304 ? -31.004 3.420 28.539 1.00 46.88 304 VAL A N 1
ATOM 2341 C CA . VAL A 1 304 ? -31.707 2.813 29.675 1.00 46.88 304 VAL A CA 1
ATOM 2342 C C . VAL A 1 304 ? -32.631 1.724 29.125 1.00 46.88 304 VAL A C 1
ATOM 2344 O O . VAL A 1 304 ? -33.851 1.827 29.177 1.00 46.88 304 VAL A O 1
ATOM 2347 N N . SER A 1 305 ? -32.055 0.686 28.534 1.00 43.25 305 SER A N 1
ATOM 2348 C CA . SER A 1 305 ? -32.749 -0.558 28.226 1.00 43.25 305 SER A CA 1
ATOM 2349 C C . SER A 1 305 ? -32.246 -1.595 29.219 1.00 43.25 305 SER A C 1
ATOM 2351 O O . SER A 1 305 ? -31.098 -2.010 29.151 1.00 43.25 305 SER A O 1
ATOM 2353 N N . HIS A 1 306 ? -33.109 -1.977 30.162 1.00 45.19 306 HIS A N 1
ATOM 2354 C CA . HIS A 1 306 ? -32.880 -3.046 31.146 1.00 45.19 306 HIS A CA 1
ATOM 2355 C C . HIS A 1 306 ? -31.879 -2.783 32.289 1.00 45.19 306 HIS A C 1
ATOM 2357 O O . HIS A 1 306 ? -31.393 -3.726 32.903 1.00 45.19 306 HIS A O 1
ATOM 2363 N N . GLY A 1 307 ? -31.652 -1.524 32.678 1.00 43.69 307 GLY A N 1
ATOM 2364 C CA . GLY A 1 307 ? -31.004 -1.213 33.963 1.00 43.69 307 GLY A CA 1
ATOM 2365 C C . GLY A 1 307 ? -29.491 -1.456 34.027 1.00 43.69 307 GLY A C 1
ATOM 2366 O O . GLY A 1 307 ? -28.933 -1.429 35.124 1.00 43.69 307 GLY A O 1
ATOM 2367 N N . SER A 1 308 ? -28.820 -1.649 32.890 1.00 49.94 308 SER A N 1
ATOM 2368 C CA . SER A 1 308 ? -27.360 -1.720 32.798 1.00 49.94 308 SER A CA 1
ATOM 2369 C C . SER A 1 308 ? -26.759 -0.374 32.345 1.00 49.94 308 SER A C 1
ATOM 2371 O O . SER A 1 308 ? -27.195 0.241 31.373 1.00 49.94 308 SER A O 1
ATOM 2373 N N . ASN A 1 309 ? -25.745 0.115 33.073 1.00 61.56 309 ASN A N 1
ATOM 2374 C CA . ASN A 1 309 ? -24.921 1.285 32.712 1.00 61.56 309 ASN A CA 1
ATOM 2375 C C . ASN A 1 309 ? -23.871 0.868 31.681 1.00 61.56 309 ASN A C 1
ATOM 2377 O O . ASN A 1 309 ? -22.683 0.742 31.970 1.00 61.56 309 ASN A O 1
ATOM 2381 N N . GLU A 1 310 ? -24.332 0.549 30.489 1.00 70.31 310 GLU A N 1
ATOM 2382 C CA . GLU A 1 310 ? -23.578 -0.307 29.597 1.00 70.31 310 GLU A CA 1
ATOM 2383 C C . GLU A 1 310 ? -23.123 0.515 28.377 1.00 70.31 310 GLU A C 1
ATOM 2385 O O . GLU A 1 310 ? -23.945 1.083 27.661 1.00 70.31 310 GLU A O 1
ATOM 2390 N N . SER A 1 311 ? -21.812 0.552 28.113 1.00 82.12 311 SER A N 1
ATOM 2391 C CA . SER A 1 311 ? -21.184 1.375 27.064 1.00 82.12 311 SER A CA 1
ATOM 2392 C C . SER A 1 311 ? -21.691 1.064 25.640 1.00 82.12 311 SER A C 1
ATOM 2394 O O . SER A 1 311 ? -21.608 -0.101 25.236 1.00 82.12 311 SER A O 1
ATOM 2396 N N . PRO A 1 312 ? -22.189 2.038 24.846 1.00 87.62 312 PRO A N 1
ATOM 2397 C CA . PRO A 1 312 ? -22.684 1.762 23.495 1.00 87.62 312 PRO A CA 1
ATOM 2398 C C . PRO A 1 312 ? -21.597 1.169 22.590 1.00 87.62 312 PRO A C 1
ATOM 2400 O O . PRO A 1 312 ? -21.895 0.268 21.797 1.00 87.62 312 PRO A O 1
ATOM 2403 N N . TYR A 1 313 ? -20.350 1.612 22.745 1.00 94.12 313 TYR A N 1
ATOM 2404 C CA . TYR A 1 313 ? -19.187 1.051 22.067 1.00 94.12 313 TYR A CA 1
ATOM 2405 C C . TYR A 1 313 ? -18.308 0.319 23.096 1.00 94.12 313 TYR A C 1
ATOM 2407 O O . TYR A 1 313 ? -17.489 0.956 23.772 1.00 94.12 313 TYR A O 1
ATOM 2415 N N . PRO A 1 314 ? -18.536 -0.993 23.312 1.00 92.81 314 PRO A N 1
ATOM 2416 C CA . PRO A 1 314 ? -17.824 -1.780 24.318 1.00 92.81 314 PRO A CA 1
ATOM 2417 C C . PRO A 1 314 ? -16.412 -2.178 23.888 1.00 92.81 314 PRO A C 1
ATOM 2419 O O . PRO A 1 314 ? -15.623 -2.546 24.748 1.00 92.81 314 PRO A O 1
ATOM 2422 N N . THR A 1 315 ? -16.088 -2.098 22.597 1.00 95.19 315 THR A N 1
ATOM 2423 C CA . THR A 1 315 ? -14.757 -2.401 22.065 1.00 95.19 315 THR A CA 1
ATOM 2424 C C . THR A 1 315 ? -14.267 -1.278 21.161 1.00 95.19 315 THR A C 1
ATOM 2426 O O . THR A 1 315 ? -15.047 -0.508 20.589 1.00 95.19 315 THR A O 1
ATOM 2429 N N . ALA A 1 316 ? -12.948 -1.164 21.057 1.00 96.75 316 ALA A N 1
ATOM 2430 C CA . ALA A 1 316 ? -12.291 -0.212 20.179 1.00 96.75 316 ALA A CA 1
ATOM 2431 C C . ALA A 1 316 ? -10.995 -0.803 19.605 1.00 96.75 316 ALA A C 1
ATOM 2433 O O . ALA A 1 316 ? -10.519 -1.848 20.046 1.00 96.75 316 ALA A O 1
ATOM 2434 N N . LEU A 1 317 ? -10.419 -0.129 18.620 1.00 96.56 317 LEU A N 1
ATOM 2435 C CA . LEU A 1 317 ? -9.135 -0.450 18.017 1.00 96.56 317 LEU A CA 1
ATOM 2436 C C . LEU A 1 317 ? -8.314 0.835 17.921 1.00 96.56 317 LEU A C 1
ATOM 2438 O O . LEU A 1 317 ? -8.745 1.807 17.302 1.00 96.56 317 LEU A O 1
ATOM 2442 N N . LEU A 1 318 ? -7.125 0.823 18.521 1.00 97.25 318 LEU A N 1
ATOM 2443 C CA . LEU A 1 318 ? -6.082 1.803 18.243 1.00 97.25 318 LEU A CA 1
ATOM 2444 C C . LEU A 1 318 ? -5.221 1.253 17.106 1.00 97.25 318 LEU A C 1
ATOM 2446 O O . LEU A 1 318 ? -4.607 0.193 17.244 1.00 97.25 318 LEU A O 1
ATOM 2450 N N . ARG A 1 319 ? -5.138 1.984 15.999 1.00 96.56 319 ARG A N 1
ATOM 2451 C CA . ARG A 1 319 ? -4.228 1.684 14.893 1.00 96.56 319 ARG A CA 1
ATOM 2452 C C . ARG A 1 319 ? -3.247 2.830 14.738 1.00 96.56 319 ARG A C 1
ATOM 2454 O O . ARG A 1 319 ? -3.640 3.984 14.746 1.00 96.56 319 ARG A O 1
ATOM 2461 N N . LEU A 1 320 ? -1.970 2.532 14.571 1.00 96.19 320 LEU A N 1
ATOM 2462 C CA . LEU A 1 320 ? -0.961 3.546 14.285 1.00 96.19 320 LEU A CA 1
ATOM 2463 C C . LEU A 1 320 ? 0.091 2.996 13.331 1.00 96.19 320 LEU A C 1
ATOM 2465 O O . LEU A 1 320 ? 0.176 1.787 13.116 1.00 96.19 320 LEU A O 1
ATOM 2469 N N . SER A 1 321 ? 0.908 3.871 12.758 1.00 95.75 321 SER A N 1
ATOM 2470 C CA . SER A 1 321 ? 2.088 3.434 12.013 1.00 95.75 321 SER A CA 1
ATOM 2471 C C . SER A 1 321 ? 3.336 4.215 12.400 1.00 95.75 321 SER A C 1
ATOM 2473 O O . SER A 1 321 ? 3.281 5.425 12.621 1.00 95.75 321 SER A O 1
ATOM 2475 N N . LEU A 1 322 ? 4.463 3.510 12.488 1.00 95.56 322 LEU A N 1
ATOM 2476 C CA . LEU A 1 322 ? 5.754 4.014 12.963 1.00 95.56 322 LEU A CA 1
ATOM 2477 C C . LEU A 1 322 ? 6.830 3.801 11.897 1.00 95.56 322 LEU A C 1
ATOM 2479 O O . LEU A 1 322 ? 6.770 2.806 11.178 1.00 95.56 322 LEU A O 1
ATOM 2483 N N . SER A 1 323 ? 7.843 4.663 11.843 1.00 94.50 323 SER A N 1
ATOM 2484 C CA . SER A 1 323 ? 9.067 4.457 11.048 1.00 94.50 323 SER A CA 1
ATOM 2485 C C . SER A 1 323 ? 10.315 4.620 11.912 1.00 94.50 323 SER A C 1
ATOM 2487 O O . SER A 1 323 ? 10.298 5.339 12.908 1.00 94.50 323 SER A O 1
ATOM 2489 N N . SER A 1 324 ? 11.401 3.928 11.559 1.00 94.38 324 SER A N 1
ATOM 2490 C CA . SER A 1 324 ? 12.663 3.911 12.320 1.00 94.38 324 SER A CA 1
ATOM 2491 C C . SER A 1 324 ? 12.538 3.548 13.808 1.00 94.38 324 SER A C 1
ATOM 2493 O O . SER A 1 324 ? 13.389 3.929 14.611 1.00 94.38 324 SER A O 1
ATOM 2495 N N . ILE A 1 325 ? 11.515 2.773 14.186 1.00 94.75 325 ILE A N 1
ATOM 2496 C CA . ILE A 1 325 ? 11.354 2.201 15.533 1.00 94.75 325 ILE A CA 1
ATOM 2497 C C . ILE A 1 325 ? 11.570 0.680 15.437 1.00 94.75 325 ILE A C 1
ATOM 2499 O O . ILE A 1 325 ? 10.638 -0.041 15.073 1.00 94.75 325 ILE A O 1
ATOM 2503 N N . PRO A 1 326 ? 12.786 0.163 15.703 1.00 93.25 326 PRO A N 1
ATOM 2504 C CA . PRO A 1 326 ? 13.103 -1.250 15.479 1.00 93.25 326 PRO A CA 1
ATOM 2505 C C . PRO A 1 326 ? 12.653 -2.195 16.599 1.00 93.25 326 PRO A C 1
ATOM 2507 O O . PRO A 1 326 ? 12.530 -3.396 16.352 1.00 93.25 326 PRO A O 1
ATOM 2510 N N . GLN A 1 327 ? 12.406 -1.689 17.811 1.00 94.00 327 GLN A N 1
ATOM 2511 C CA . GLN A 1 327 ? 12.042 -2.497 18.980 1.00 94.00 327 GLN A CA 1
ATOM 2512 C C . GLN A 1 327 ? 10.905 -1.856 19.788 1.00 94.00 327 GLN A C 1
ATOM 2514 O O . GLN A 1 327 ? 10.817 -0.627 19.826 1.00 94.00 327 GLN A O 1
ATOM 2519 N N . PRO A 1 328 ? 10.059 -2.654 20.471 1.00 94.06 328 PRO A N 1
ATOM 2520 C CA . PRO A 1 328 ? 8.935 -2.114 21.234 1.00 94.06 328 PRO A CA 1
ATOM 2521 C C . PRO A 1 328 ? 9.415 -1.265 22.418 1.00 94.06 328 PRO A C 1
ATOM 2523 O O . PRO A 1 328 ? 8.810 -0.245 22.718 1.00 94.06 328 PRO A O 1
ATOM 2526 N N . GLY A 1 329 ? 10.553 -1.619 23.031 1.00 95.25 329 GLY A N 1
ATOM 2527 C CA . GLY A 1 329 ? 11.155 -0.866 24.138 1.00 95.25 329 GLY A CA 1
ATOM 2528 C C . GLY A 1 329 ? 11.620 0.548 23.775 1.00 95.25 329 GLY A C 1
ATOM 2529 O O . GLY A 1 329 ? 11.879 1.348 24.668 1.00 95.25 329 GLY A O 1
ATOM 2530 N N . HIS A 1 330 ? 11.688 0.897 22.486 1.00 96.44 330 HIS A N 1
ATOM 2531 C CA . HIS A 1 330 ? 12.110 2.226 22.033 1.00 96.44 330 HIS A CA 1
ATOM 2532 C C . HIS A 1 330 ? 10.996 3.274 22.135 1.00 96.44 330 HIS A C 1
ATOM 2534 O O . HIS A 1 330 ? 11.263 4.473 22.060 1.00 96.44 330 HIS A O 1
ATOM 2540 N N . ILE A 1 331 ? 9.745 2.846 22.299 1.00 96.56 331 ILE A N 1
ATOM 2541 C CA . ILE A 1 331 ? 8.591 3.735 22.313 1.00 96.56 331 ILE A CA 1
ATOM 2542 C C . ILE A 1 331 ? 7.746 3.472 23.555 1.00 96.56 331 ILE A C 1
ATOM 2544 O O . ILE A 1 331 ? 7.490 2.333 23.935 1.00 96.56 331 ILE A O 1
ATOM 2548 N N . ASN A 1 332 ? 7.306 4.543 24.201 1.00 97.62 332 ASN A N 1
ATOM 2549 C CA . ASN A 1 332 ? 6.293 4.477 25.235 1.00 97.62 332 ASN A CA 1
ATOM 2550 C C . ASN A 1 332 ? 5.009 5.087 24.680 1.00 97.62 332 ASN A C 1
ATOM 2552 O O . ASN A 1 332 ? 4.963 6.277 24.367 1.00 97.62 332 ASN A O 1
ATOM 2556 N N . LEU A 1 333 ? 3.991 4.244 24.555 1.00 97.75 333 LEU A N 1
ATOM 2557 C CA . LEU A 1 333 ? 2.642 4.618 24.173 1.00 97.75 333 LEU A CA 1
ATOM 2558 C C . LEU A 1 333 ? 1.752 4.515 25.408 1.00 97.75 333 LEU A C 1
ATOM 2560 O O . LEU A 1 333 ? 1.700 3.464 26.055 1.00 97.75 333 LEU A O 1
ATOM 2564 N N . THR A 1 334 ? 1.022 5.583 25.713 1.00 98.19 334 THR A N 1
ATOM 2565 C CA . THR A 1 334 ? 0.007 5.557 26.765 1.00 98.19 334 THR A CA 1
ATOM 2566 C C . THR A 1 334 ? -1.346 6.035 26.262 1.00 98.19 334 THR A C 1
ATOM 2568 O O . THR A 1 334 ? -1.428 6.933 25.430 1.00 98.19 334 THR A O 1
ATOM 2571 N N . LEU A 1 335 ? -2.405 5.435 26.800 1.00 97.81 335 LEU A N 1
ATOM 2572 C CA . LEU A 1 335 ? -3.790 5.868 26.649 1.00 97.81 335 LEU A CA 1
ATOM 2573 C C . LEU A 1 335 ? -4.326 6.201 28.044 1.00 97.81 335 LEU A C 1
ATOM 2575 O O . LEU A 1 335 ? -4.362 5.333 28.918 1.00 97.81 335 LEU A O 1
ATOM 2579 N N . ASN A 1 336 ? -4.704 7.457 28.279 1.00 96.69 336 ASN A N 1
ATOM 2580 C CA . ASN A 1 336 ? -5.114 7.964 29.597 1.00 96.69 336 ASN A CA 1
ATOM 2581 C C . ASN A 1 336 ? -4.101 7.614 30.705 1.00 96.69 336 ASN A C 1
ATOM 2583 O O . ASN A 1 336 ? -4.461 7.094 31.765 1.00 96.69 336 ASN A O 1
ATOM 2587 N N . SER A 1 337 ? -2.813 7.842 30.424 1.00 95.94 337 SER A N 1
ATOM 2588 C CA . SER A 1 337 ? -1.675 7.531 31.306 1.00 95.94 337 SER A CA 1
ATOM 2589 C C . SER A 1 337 ? -1.456 6.040 31.603 1.00 95.94 337 SER A C 1
ATOM 2591 O O . SER A 1 337 ? -0.606 5.700 32.427 1.00 95.94 337 SER A O 1
ATOM 2593 N N . ARG A 1 338 ? -2.189 5.130 30.950 1.00 96.50 338 ARG A N 1
ATOM 2594 C CA . ARG A 1 338 ? -1.954 3.683 31.037 1.00 96.50 338 ARG A CA 1
ATOM 2595 C C . ARG A 1 338 ? -1.084 3.232 29.877 1.00 96.50 338 ARG A C 1
ATOM 2597 O O . ARG A 1 338 ? -1.398 3.530 28.730 1.00 96.50 338 ARG A O 1
ATOM 2604 N N . HIS A 1 339 ? -0.008 2.515 30.182 1.00 96.88 339 HIS A N 1
ATOM 2605 C CA . HIS A 1 339 ? 0.885 1.957 29.172 1.00 96.88 339 HIS A CA 1
ATOM 2606 C C . HIS A 1 339 ? 0.161 0.929 28.296 1.00 96.88 339 HIS A C 1
ATOM 2608 O O . HIS A 1 339 ? -0.601 0.104 28.805 1.00 96.88 339 HIS A O 1
ATOM 2614 N N . ILE A 1 340 ? 0.425 0.987 26.995 1.00 96.19 340 ILE A N 1
ATOM 2615 C CA . ILE A 1 340 ? -0.060 0.035 26.003 1.00 96.19 340 ILE A CA 1
ATOM 2616 C C . ILE A 1 340 ? 1.118 -0.826 25.545 1.00 96.19 340 ILE A C 1
ATOM 2618 O O . ILE A 1 340 ? 2.095 -0.307 25.007 1.00 96.19 340 ILE A O 1
ATOM 2622 N N . ASP A 1 341 ? 1.013 -2.140 25.748 1.00 94.38 341 ASP A N 1
ATOM 2623 C CA . ASP A 1 341 ? 2.033 -3.091 25.308 1.00 94.38 341 ASP A CA 1
ATOM 2624 C C . ASP A 1 341 ? 1.996 -3.248 23.781 1.00 94.38 341 ASP A C 1
ATOM 2626 O O . ASP A 1 341 ? 0.986 -3.654 23.204 1.00 94.38 341 ASP A O 1
ATOM 2630 N N . LEU A 1 342 ? 3.115 -2.936 23.127 1.00 94.31 342 LEU A N 1
ATOM 2631 C CA . LEU A 1 342 ? 3.266 -3.032 21.676 1.00 94.31 342 LEU A CA 1
ATOM 2632 C C . LEU A 1 342 ? 3.989 -4.298 21.214 1.00 94.31 342 LEU A C 1
ATOM 2634 O O . LEU A 1 342 ? 4.174 -4.478 20.013 1.00 94.31 342 LEU A O 1
ATOM 2638 N N . SER A 1 343 ? 4.394 -5.186 22.122 1.00 91.88 343 SER A N 1
ATOM 2639 C CA . SER A 1 343 ? 5.265 -6.331 21.822 1.00 91.88 343 SER A CA 1
ATOM 2640 C C . SER A 1 343 ? 4.741 -7.217 20.684 1.00 91.88 343 SER A C 1
ATOM 2642 O O . SER A 1 343 ? 5.519 -7.669 19.843 1.00 91.88 343 SER A O 1
ATOM 2644 N N . ALA A 1 344 ? 3.421 -7.415 20.596 1.00 89.94 344 ALA A N 1
ATOM 2645 C CA . ALA A 1 344 ? 2.786 -8.194 19.528 1.00 89.94 344 ALA A CA 1
ATOM 2646 C C . ALA A 1 344 ? 2.996 -7.600 18.118 1.00 89.94 344 ALA A C 1
ATOM 2648 O O . ALA A 1 344 ? 3.047 -8.344 17.141 1.00 89.94 344 ALA A O 1
ATOM 2649 N N . ALA A 1 345 ? 3.176 -6.281 18.006 1.00 88.56 345 ALA A N 1
ATOM 2650 C CA . ALA A 1 345 ? 3.425 -5.586 16.742 1.00 88.56 345 ALA A CA 1
ATOM 2651 C C . ALA A 1 345 ? 4.916 -5.546 16.337 1.00 88.56 345 ALA A C 1
ATOM 2653 O O . ALA A 1 345 ? 5.280 -4.945 15.324 1.00 88.56 345 ALA A O 1
ATOM 2654 N N . PHE A 1 346 ? 5.797 -6.189 17.113 1.00 92.44 346 PHE A N 1
ATOM 2655 C CA . PHE A 1 346 ? 7.237 -6.286 16.852 1.00 92.44 346 PHE A CA 1
ATOM 2656 C C . PHE A 1 346 ? 7.671 -7.758 16.724 1.00 92.44 346 PHE A C 1
ATOM 2658 O O . PHE A 1 346 ? 8.400 -8.279 17.572 1.00 92.44 346 PHE A O 1
ATOM 2665 N N . PRO A 1 347 ? 7.230 -8.466 15.667 1.00 91.44 347 PRO A N 1
ATOM 2666 C CA . PRO A 1 347 ? 7.571 -9.870 15.471 1.00 91.44 347 PRO A CA 1
ATOM 2667 C C . PRO A 1 347 ? 9.060 -10.059 15.151 1.00 91.44 347 PRO A C 1
ATOM 2669 O O . PRO A 1 347 ? 9.739 -9.164 14.646 1.00 91.44 347 PRO A O 1
ATOM 2672 N N . LYS A 1 348 ? 9.565 -11.281 15.368 1.00 90.12 348 LYS A N 1
ATOM 2673 C CA . LYS A 1 348 ? 10.981 -11.635 15.144 1.00 90.12 348 LYS A CA 1
ATOM 2674 C C . LYS A 1 348 ? 11.476 -11.368 13.717 1.00 90.12 348 LYS A C 1
ATOM 2676 O O . LYS A 1 348 ? 12.652 -11.079 13.534 1.00 90.12 348 LYS A O 1
ATOM 2681 N N . SER A 1 349 ? 10.595 -11.447 12.721 1.00 90.25 349 SER A N 1
ATOM 2682 C CA . SER A 1 349 ? 10.919 -11.152 11.318 1.00 90.25 349 SER A CA 1
ATOM 2683 C C . SER A 1 349 ? 11.255 -9.678 11.059 1.00 90.25 349 SER A C 1
ATOM 2685 O O . SER A 1 349 ? 11.822 -9.369 10.019 1.00 90.25 349 SER A O 1
ATOM 2687 N N . TRP A 1 350 ? 10.944 -8.782 11.999 1.00 91.62 350 TRP A N 1
ATOM 2688 C CA . TRP A 1 350 ? 11.164 -7.335 11.905 1.00 91.62 350 TRP A CA 1
ATOM 2689 C C . TRP A 1 350 ? 12.264 -6.826 12.848 1.00 91.62 350 TRP A C 1
ATOM 2691 O O . TRP A 1 350 ? 12.398 -5.614 13.043 1.00 91.62 350 TRP A O 1
ATOM 2701 N N . VAL A 1 351 ? 13.035 -7.726 13.467 1.00 89.75 351 VAL A N 1
ATOM 2702 C CA . VAL A 1 351 ? 14.092 -7.356 14.421 1.00 89.75 351 VAL A CA 1
ATOM 2703 C C . VAL A 1 351 ? 15.117 -6.454 13.742 1.00 89.75 351 VAL A C 1
ATOM 2705 O O . VAL A 1 351 ? 15.650 -6.787 12.687 1.00 89.75 351 VAL A O 1
ATOM 2708 N N . GLY A 1 352 ? 15.381 -5.297 14.354 1.00 89.69 352 GLY A N 1
ATOM 2709 C CA . GLY A 1 352 ? 16.324 -4.308 13.827 1.00 89.69 352 GLY A CA 1
ATOM 2710 C C . GLY A 1 352 ? 15.810 -3.516 12.620 1.00 89.69 352 GLY A C 1
ATOM 2711 O O . GLY A 1 352 ? 16.502 -2.611 12.161 1.00 89.69 352 GLY A O 1
ATOM 2712 N N . SER A 1 353 ? 14.606 -3.811 12.115 1.00 93.12 353 SER A N 1
ATOM 2713 C CA . SER A 1 353 ? 14.056 -3.118 10.952 1.00 93.12 353 SER A CA 1
ATOM 2714 C C . SER A 1 353 ? 13.700 -1.671 11.283 1.00 93.12 353 SER A C 1
ATOM 2716 O O . SER A 1 353 ? 12.905 -1.406 12.189 1.00 93.12 353 SER A O 1
ATOM 2718 N N . LYS A 1 354 ? 14.255 -0.747 10.495 1.00 94.69 354 LYS A N 1
ATOM 2719 C CA . LYS A 1 354 ? 13.936 0.689 10.523 1.00 94.69 354 LYS A CA 1
ATOM 2720 C C . LYS A 1 354 ? 12.854 1.075 9.514 1.00 94.69 354 LYS A C 1
ATOM 2722 O O . LYS A 1 354 ? 12.514 2.246 9.390 1.00 94.69 354 LYS A O 1
ATOM 2727 N N . ASP A 1 355 ? 12.303 0.084 8.825 1.00 95.50 355 ASP A N 1
ATOM 2728 C CA . ASP A 1 355 ? 11.229 0.277 7.869 1.00 95.50 355 ASP A CA 1
ATOM 2729 C C . ASP A 1 355 ? 9.918 0.708 8.564 1.00 95.50 355 ASP A C 1
ATOM 2731 O O . ASP A 1 355 ? 9.766 0.600 9.789 1.00 95.50 355 ASP A O 1
ATOM 2735 N N . ARG A 1 356 ? 8.958 1.208 7.784 1.00 95.00 356 ARG A N 1
ATOM 2736 C CA . ARG A 1 356 ? 7.630 1.586 8.264 1.00 95.00 356 ARG A CA 1
ATOM 2737 C C . ARG A 1 356 ? 6.848 0.349 8.700 1.00 95.00 356 ARG A C 1
ATOM 2739 O O . ARG A 1 356 ? 6.868 -0.672 8.026 1.00 95.00 356 ARG A O 1
ATOM 2746 N N . ARG A 1 357 ? 6.117 0.437 9.806 1.00 93.12 357 ARG A N 1
ATOM 2747 C CA . ARG A 1 357 ? 5.282 -0.652 10.330 1.00 93.12 357 ARG A CA 1
ATOM 2748 C C . ARG A 1 357 ? 3.913 -0.148 10.748 1.00 93.12 357 ARG A C 1
ATOM 2750 O O . ARG A 1 357 ? 3.793 0.987 11.204 1.00 93.12 357 ARG A O 1
ATOM 2757 N N . TRP A 1 358 ? 2.911 -1.016 10.661 1.00 93.62 358 TRP A N 1
ATOM 2758 C CA . TRP A 1 358 ? 1.577 -0.784 11.212 1.00 93.62 358 TRP A CA 1
ATOM 2759 C C . TRP A 1 358 ? 1.421 -1.564 12.507 1.00 93.62 358 TRP A C 1
ATOM 2761 O O . TRP A 1 358 ? 1.829 -2.719 12.613 1.00 93.62 358 TRP A O 1
ATOM 2771 N N . VAL A 1 359 ? 0.829 -0.902 13.486 1.00 94.50 359 VAL A N 1
ATOM 2772 C CA . VAL A 1 359 ? 0.587 -1.395 14.833 1.00 94.50 359 VAL A CA 1
ATOM 2773 C C . VAL A 1 359 ? -0.912 -1.329 15.064 1.00 94.50 359 VAL A C 1
ATOM 2775 O O . VAL A 1 359 ? -1.549 -0.311 14.796 1.00 94.50 359 VAL A O 1
ATOM 2778 N N . GLU A 1 360 ? -1.470 -2.420 15.564 1.00 94.38 360 GLU A N 1
ATOM 2779 C CA . GLU A 1 360 ? -2.888 -2.550 15.867 1.00 94.38 360 GLU A CA 1
ATOM 2780 C C . GLU A 1 360 ? -3.028 -3.078 17.285 1.00 94.38 360 GLU A C 1
ATOM 2782 O O . GLU A 1 360 ? -2.449 -4.108 17.630 1.00 94.38 360 GLU A O 1
ATOM 2787 N N . VAL A 1 361 ? -3.784 -2.357 18.103 1.00 95.81 361 VAL A N 1
ATOM 2788 C CA . VAL A 1 361 ? -4.006 -2.679 19.507 1.00 95.81 361 VAL A CA 1
ATOM 2789 C C . VAL A 1 361 ? -5.512 -2.747 19.751 1.00 95.81 361 VAL A C 1
ATOM 2791 O O . VAL A 1 361 ? -6.166 -1.700 19.841 1.00 95.81 361 VAL A O 1
ATOM 2794 N N . PRO A 1 362 ? -6.081 -3.960 19.856 1.00 95.56 362 PRO A N 1
ATOM 2795 C CA . PRO A 1 362 ? -7.451 -4.139 20.308 1.00 95.56 362 PRO A CA 1
ATOM 2796 C C . PRO A 1 362 ? -7.630 -3.579 21.721 1.00 95.56 362 PRO A C 1
ATOM 2798 O O . PRO A 1 362 ? -6.848 -3.859 22.629 1.00 95.56 362 PRO A O 1
ATOM 2801 N N . LEU A 1 363 ? -8.682 -2.795 21.913 1.00 95.69 363 LEU A N 1
ATOM 2802 C CA . LEU A 1 363 ? -9.102 -2.252 23.197 1.00 95.69 363 LEU A CA 1
ATOM 2803 C C . LEU A 1 363 ? -10.388 -2.978 23.606 1.00 95.69 363 LEU A C 1
ATOM 2805 O O . LEU A 1 363 ? -11.497 -2.501 23.362 1.00 95.69 363 LEU A O 1
ATOM 2809 N N . GLU A 1 364 ? -10.234 -4.157 24.211 1.00 93.38 364 GLU A N 1
ATOM 2810 C CA . GLU A 1 364 ? -11.342 -5.076 24.541 1.00 93.38 364 GLU A CA 1
ATOM 2811 C C . GLU A 1 364 ? -12.372 -4.486 25.515 1.00 93.38 364 GLU A C 1
ATOM 2813 O O . GLU A 1 364 ? -13.518 -4.917 25.539 1.00 93.38 364 GLU A O 1
ATOM 2818 N N . ASN A 1 365 ? -11.975 -3.485 26.306 1.00 91.62 365 ASN A N 1
ATOM 2819 C CA . ASN A 1 365 ? -12.860 -2.785 27.244 1.00 91.62 365 ASN A CA 1
ATOM 2820 C C . ASN A 1 365 ? -13.371 -1.441 26.693 1.00 91.62 365 ASN A C 1
ATOM 2822 O O . ASN A 1 365 ? -13.938 -0.641 27.442 1.00 91.62 365 ASN A O 1
ATOM 2826 N N . GLY A 1 366 ? -13.116 -1.168 25.411 1.00 93.00 366 GLY A N 1
ATOM 2827 C CA . GLY A 1 366 ? -13.475 0.079 24.755 1.00 93.00 366 GLY A CA 1
ATOM 2828 C C . GLY A 1 366 ? -12.778 1.284 25.382 1.00 93.00 366 GLY A C 1
ATOM 2829 O O . GLY A 1 366 ? -11.701 1.180 25.977 1.00 93.00 366 GLY A O 1
ATOM 2830 N N . LEU A 1 367 ? -13.406 2.447 25.230 1.00 94.88 367 LEU A N 1
ATOM 2831 C CA . LEU A 1 367 ? -12.913 3.719 25.746 1.00 94.88 367 LEU A CA 1
ATOM 2832 C C . LEU A 1 367 ? -13.885 4.298 26.777 1.00 94.88 367 LEU A C 1
ATOM 2834 O O . LEU A 1 367 ? -15.103 4.210 26.586 1.00 94.88 367 LEU A O 1
ATOM 2838 N N . PRO A 1 368 ? -13.388 4.908 27.868 1.00 92.94 368 PRO A N 1
ATOM 2839 C CA . PRO A 1 368 ? -14.254 5.618 28.793 1.00 92.94 368 PRO A CA 1
ATOM 2840 C C . PRO A 1 368 ? -14.931 6.802 28.092 1.00 92.94 368 PRO A C 1
ATOM 2842 O O . PRO A 1 368 ? -14.344 7.459 27.228 1.00 92.94 368 PRO A O 1
ATOM 2845 N N . ALA A 1 369 ? -16.166 7.091 28.504 1.00 91.19 369 ALA A N 1
ATOM 2846 C CA . ALA A 1 369 ? -16.861 8.296 28.076 1.00 91.19 369 ALA A CA 1
ATOM 2847 C C . ALA A 1 369 ? -16.092 9.552 28.517 1.00 91.19 369 ALA A C 1
ATOM 2849 O O . ALA A 1 369 ? -15.528 9.605 29.612 1.00 91.19 369 ALA A O 1
ATOM 2850 N N . GLY A 1 370 ? -16.136 10.575 27.674 1.00 91.19 370 GLY A N 1
ATOM 2851 C CA . GLY A 1 370 ? -15.442 11.840 27.833 1.00 91.19 370 GLY A CA 1
ATOM 2852 C C . GLY A 1 370 ? -14.177 11.943 26.986 1.00 91.19 370 GLY A C 1
ATOM 2853 O O . GLY A 1 370 ? -13.990 11.272 25.962 1.00 91.19 370 GLY A O 1
ATOM 2854 N N . GLU A 1 371 ? -13.314 12.835 27.452 1.00 96.06 371 GLU A N 1
ATOM 2855 C CA . GLU A 1 371 ? -12.030 13.129 26.846 1.00 96.06 371 GLU A CA 1
ATOM 2856 C C . GLU A 1 371 ? -11.027 12.005 27.109 1.00 96.06 371 GLU A C 1
ATOM 2858 O O . GLU A 1 371 ? -10.912 11.501 28.226 1.00 96.06 371 GLU A O 1
ATOM 2863 N N . ASN A 1 372 ? -10.300 11.626 26.065 1.00 97.62 372 ASN A N 1
ATOM 2864 C CA . ASN A 1 372 ? -9.251 10.625 26.098 1.00 97.62 372 ASN A CA 1
ATOM 2865 C C . ASN A 1 372 ? -7.969 11.217 25.512 1.00 97.62 372 ASN A C 1
ATOM 2867 O O . ASN A 1 372 ? -8.024 12.029 24.588 1.00 97.62 372 ASN A O 1
ATOM 2871 N N . VAL A 1 373 ? -6.822 10.790 26.036 1.00 98.12 373 VAL A N 1
ATOM 2872 C CA . VAL A 1 373 ? -5.504 11.274 25.611 1.00 98.12 373 VAL A CA 1
ATOM 2873 C C . VAL A 1 373 ? -4.632 10.101 25.200 1.00 98.12 373 VAL A C 1
ATOM 2875 O O . VAL A 1 373 ? -4.467 9.156 25.978 1.00 98.12 373 VAL A O 1
ATOM 2878 N N . VAL A 1 374 ? -4.045 10.184 24.006 1.00 98.25 374 VAL A N 1
ATOM 2879 C CA . VAL A 1 374 ? -2.939 9.313 23.595 1.00 98.25 374 VAL A CA 1
ATOM 2880 C C . VAL A 1 374 ? -1.652 10.121 23.617 1.00 98.25 374 VAL A C 1
ATOM 2882 O O . VAL A 1 374 ? -1.590 11.213 23.057 1.00 98.25 374 VAL A O 1
ATOM 2885 N N . ASP A 1 375 ? -0.636 9.573 24.273 1.00 98.25 375 ASP A N 1
ATOM 2886 C CA . ASP A 1 375 ? 0.699 10.157 24.388 1.00 98.25 375 ASP A CA 1
ATOM 2887 C C . ASP A 1 375 ? 1.726 9.147 23.879 1.00 98.25 375 ASP A C 1
ATOM 2889 O O . ASP A 1 375 ? 1.739 7.984 24.302 1.00 98.25 375 ASP A O 1
ATOM 2893 N N . VAL A 1 376 ? 2.548 9.595 22.933 1.00 98.25 376 VAL A N 1
ATOM 2894 C CA . VAL A 1 376 ? 3.558 8.789 22.250 1.00 98.25 376 VAL A CA 1
ATOM 2895 C C . VAL A 1 376 ? 4.907 9.468 22.393 1.00 98.25 376 VAL A C 1
ATOM 2897 O O . VAL A 1 376 ? 5.083 10.615 21.990 1.00 98.25 376 VAL A O 1
ATOM 2900 N N . ARG A 1 377 ? 5.893 8.761 22.941 1.00 98.00 377 ARG A N 1
ATOM 2901 C CA . ARG A 1 377 ? 7.241 9.304 23.143 1.00 98.00 377 ARG A CA 1
ATOM 2902 C C . ARG A 1 377 ? 8.312 8.246 22.951 1.00 98.00 377 ARG A C 1
ATOM 2904 O O . ARG A 1 377 ? 8.070 7.064 23.192 1.00 98.00 377 ARG A O 1
ATOM 2911 N N . LEU A 1 378 ? 9.517 8.674 22.590 1.00 98.31 378 LEU A N 1
ATOM 2912 C CA . LEU A 1 378 ? 10.686 7.804 22.684 1.00 98.31 378 LEU A CA 1
ATOM 2913 C C . LEU A 1 378 ? 11.002 7.515 24.155 1.00 98.31 378 LEU A C 1
ATOM 2915 O O . LEU A 1 378 ? 10.875 8.382 25.025 1.00 98.31 378 LEU A O 1
ATOM 2919 N N . THR A 1 379 ? 11.424 6.287 24.435 1.00 98.00 379 THR A N 1
ATOM 2920 C CA . THR A 1 379 ? 12.126 5.973 25.683 1.00 98.00 379 THR A CA 1
ATOM 2921 C C . THR A 1 379 ? 13.564 6.486 25.605 1.00 98.00 379 THR A C 1
ATOM 2923 O O . THR A 1 379 ? 14.010 6.951 24.556 1.00 98.00 379 THR A O 1
ATOM 2926 N N . GLN A 1 380 ? 14.321 6.392 26.701 1.00 97.38 380 GLN A N 1
ATOM 2927 C CA . GLN A 1 380 ? 15.748 6.718 26.663 1.00 97.38 380 GLN A CA 1
ATOM 2928 C C . GLN A 1 380 ? 16.497 5.839 25.645 1.00 97.38 380 GLN A C 1
ATOM 2930 O O . GLN A 1 380 ? 17.204 6.365 24.792 1.00 97.38 380 GLN A O 1
ATOM 2935 N N . GLU A 1 381 ? 16.276 4.522 25.684 1.00 96.81 381 GLU A N 1
ATOM 2936 C CA . GLU A 1 381 ? 16.848 3.575 24.716 1.00 96.81 381 GLU A CA 1
ATOM 2937 C C . GLU A 1 381 ? 16.434 3.934 23.282 1.00 96.81 381 GLU A C 1
ATOM 2939 O O . GLU A 1 381 ? 17.264 4.014 22.379 1.00 96.81 381 GLU A O 1
ATOM 2944 N N . GLY A 1 382 ? 15.154 4.255 23.079 1.00 96.75 382 GLY A N 1
ATOM 2945 C CA . GLY A 1 382 ? 14.653 4.676 21.778 1.00 96.75 382 GLY A CA 1
ATOM 2946 C C . GLY A 1 382 ? 15.239 5.990 21.278 1.00 96.75 382 GLY A C 1
ATOM 2947 O O . GLY A 1 382 ? 15.390 6.149 20.071 1.00 96.75 382 GLY A O 1
ATOM 2948 N N . ALA A 1 383 ? 15.590 6.924 22.163 1.00 96.31 383 ALA A N 1
ATOM 2949 C CA . ALA A 1 383 ? 16.267 8.167 21.805 1.00 96.31 383 ALA A CA 1
ATOM 2950 C C . ALA A 1 383 ? 17.731 7.924 21.403 1.00 96.31 383 ALA A C 1
ATOM 2952 O O . ALA A 1 383 ? 18.189 8.517 20.426 1.00 96.31 383 ALA A O 1
ATOM 2953 N N . GLU A 1 384 ? 18.421 7.014 22.095 1.00 96.00 384 GLU A N 1
ATOM 2954 C CA . GLU A 1 384 ? 19.822 6.640 21.851 1.00 96.00 384 GLU A CA 1
ATOM 2955 C C . GLU A 1 384 ? 20.013 5.749 20.608 1.00 96.00 384 GLU A C 1
ATOM 2957 O O . GLU A 1 384 ? 21.086 5.769 20.004 1.00 96.00 384 GLU A O 1
ATOM 2962 N N . GLU A 1 385 ? 18.980 5.010 20.180 1.00 95.25 385 GLU A N 1
ATOM 2963 C CA . GLU A 1 385 ? 19.011 4.203 18.951 1.00 95.25 385 GLU A CA 1
ATOM 2964 C C . GLU A 1 385 ? 19.407 5.047 17.728 1.00 95.25 385 GLU A C 1
ATOM 2966 O O . GLU A 1 385 ? 18.949 6.178 17.555 1.00 95.25 385 GLU A O 1
ATOM 2971 N N . GLN A 1 386 ? 20.217 4.500 16.822 1.00 93.31 386 GLN A N 1
ATOM 2972 C CA . GLN A 1 386 ? 20.592 5.221 15.609 1.00 93.31 386 GLN A CA 1
ATOM 2973 C C . GLN A 1 386 ? 19.347 5.513 14.753 1.00 93.31 386 GLN A C 1
ATOM 2975 O O . GLN A 1 386 ? 18.599 4.607 14.389 1.00 93.31 386 GLN A O 1
ATOM 2980 N N . GLU A 1 387 ? 19.147 6.768 14.360 1.00 88.19 387 GLU A N 1
ATOM 2981 C CA . GLU A 1 387 ? 18.058 7.135 13.454 1.00 88.19 387 GLU A CA 1
ATOM 2982 C C . GLU A 1 387 ? 18.231 6.467 12.076 1.00 88.19 387 GLU A C 1
ATOM 2984 O O . GLU A 1 387 ? 19.343 6.357 11.551 1.00 88.19 387 GLU A O 1
ATOM 2989 N N . GLY A 1 388 ? 17.135 5.934 11.533 1.00 87.44 388 GLY A N 1
ATOM 2990 C CA . GLY A 1 388 ? 17.083 5.412 10.169 1.00 87.44 388 GLY A CA 1
ATOM 2991 C C . GLY A 1 388 ? 16.695 6.498 9.171 1.00 87.44 388 GLY A C 1
ATOM 2992 O O . GLY A 1 388 ? 16.176 7.550 9.548 1.00 87.44 388 GLY A O 1
ATOM 2993 N N . GLU A 1 389 ? 16.896 6.223 7.884 1.00 86.00 389 GLU A N 1
ATOM 2994 C CA . GLU A 1 389 ? 16.206 6.986 6.841 1.00 86.00 389 GLU A CA 1
ATOM 2995 C C . GLU A 1 389 ? 14.691 6.849 7.061 1.00 86.00 389 GLU A C 1
ATOM 2997 O O . GLU A 1 389 ? 14.206 5.761 7.378 1.00 86.00 389 GLU A O 1
ATOM 3002 N N . GLY A 1 390 ? 13.949 7.956 6.994 1.00 83.38 390 GLY A N 1
ATOM 3003 C CA . GLY A 1 390 ? 12.570 7.993 7.486 1.00 83.38 390 GLY A CA 1
ATOM 3004 C C . GLY A 1 390 ? 12.353 8.837 8.726 1.00 83.38 390 GLY A C 1
ATOM 3005 O O . GLY A 1 390 ? 11.231 9.273 8.943 1.00 83.38 390 GLY A O 1
ATOM 3006 N N . GLY A 1 391 ? 13.384 9.025 9.556 1.00 92.06 391 GLY A N 1
ATOM 3007 C CA . GLY A 1 391 ? 13.230 9.593 10.895 1.00 92.06 391 GLY A CA 1
ATOM 3008 C C . GLY A 1 391 ? 12.443 8.681 11.847 1.00 92.06 391 GLY A C 1
ATOM 3009 O O . GLY A 1 391 ? 11.726 7.764 11.421 1.00 92.06 391 GLY A O 1
ATOM 3010 N N . LYS A 1 392 ? 12.582 8.913 13.157 1.00 95.44 392 LYS A N 1
ATOM 3011 C CA . LYS A 1 392 ? 11.819 8.196 14.201 1.00 95.44 392 LYS A CA 1
ATOM 3012 C C . LYS A 1 392 ? 10.409 8.769 14.315 1.00 95.44 392 LYS A C 1
ATOM 3014 O O . LYS A 1 392 ? 10.129 9.562 15.212 1.00 95.44 392 LYS A O 1
ATOM 3019 N N . MET A 1 393 ? 9.527 8.400 13.391 1.00 95.06 393 MET A N 1
ATOM 3020 C CA . MET A 1 393 ? 8.225 9.055 13.270 1.00 95.06 393 MET A CA 1
ATOM 3021 C C . MET A 1 393 ? 7.074 8.230 13.830 1.00 95.06 393 MET A C 1
ATOM 3023 O O . MET A 1 393 ? 7.016 7.008 13.659 1.00 95.06 393 MET A O 1
ATOM 3027 N N . ILE A 1 394 ? 6.094 8.939 14.392 1.00 96.69 394 ILE A N 1
ATOM 3028 C CA . ILE A 1 394 ? 4.699 8.510 14.329 1.00 96.69 394 ILE A CA 1
ATOM 3029 C C . ILE A 1 394 ? 4.088 9.064 13.041 1.00 96.69 394 ILE A C 1
ATOM 3031 O O . ILE A 1 394 ? 4.064 10.269 12.806 1.00 96.69 394 ILE A O 1
ATOM 3035 N N . THR A 1 395 ? 3.635 8.168 12.169 1.00 95.00 395 THR A N 1
ATOM 3036 C CA . THR A 1 395 ? 3.219 8.518 10.800 1.00 95.00 395 THR A CA 1
ATOM 3037 C C . THR A 1 395 ? 1.700 8.561 10.638 1.00 95.00 395 THR A C 1
ATOM 3039 O O . THR A 1 395 ? 1.191 9.357 9.853 1.00 95.00 395 THR A O 1
ATOM 3042 N N . SER A 1 396 ? 0.965 7.764 11.418 1.00 95.31 396 SER A N 1
ATOM 3043 C CA . SER A 1 396 ? -0.496 7.843 11.538 1.00 95.31 396 SER A CA 1
ATOM 3044 C C . SER A 1 396 ? -0.972 7.341 12.899 1.00 95.31 396 SER A C 1
ATOM 3046 O O . SER A 1 396 ? -0.269 6.547 13.530 1.00 95.31 396 SER A O 1
ATOM 3048 N N . LEU A 1 397 ? -2.161 7.774 13.321 1.00 96.38 397 LEU A N 1
ATOM 3049 C CA . LEU A 1 397 ? -2.875 7.289 14.502 1.00 96.38 397 LEU A CA 1
ATOM 3050 C C . LEU A 1 397 ? -4.388 7.376 14.263 1.00 96.38 397 LEU A C 1
ATOM 3052 O O . LEU A 1 397 ? -4.912 8.429 13.934 1.00 96.38 397 LEU A O 1
ATOM 3056 N N . GLU A 1 398 ? -5.092 6.269 14.447 1.00 96.31 398 GLU A N 1
ATOM 3057 C CA . GLU A 1 398 ? -6.538 6.143 14.297 1.00 96.31 398 GLU A CA 1
ATOM 3058 C C . GLU A 1 398 ? -7.126 5.451 15.531 1.00 96.31 398 GLU A C 1
ATOM 3060 O O . GLU A 1 398 ? -6.564 4.483 16.055 1.00 96.31 398 GLU A O 1
ATOM 3065 N N . ILE A 1 399 ? -8.288 5.926 15.969 1.00 97.50 399 ILE A N 1
ATOM 3066 C CA . ILE A 1 399 ? -9.122 5.265 16.972 1.00 97.50 399 ILE A CA 1
ATOM 3067 C C . ILE A 1 399 ? -10.430 4.886 16.294 1.00 97.50 399 ILE A C 1
ATOM 3069 O O . ILE A 1 399 ? -11.102 5.752 15.740 1.00 97.50 399 ILE A O 1
ATOM 3073 N N . MET A 1 400 ? -10.810 3.615 16.377 1.00 96.88 400 MET A N 1
ATOM 3074 C CA . MET A 1 400 ? -12.108 3.118 15.921 1.00 96.88 400 MET A CA 1
ATOM 3075 C C . MET A 1 400 ? -12.872 2.516 17.094 1.00 96.88 400 MET A C 1
ATOM 3077 O O . MET A 1 400 ? -12.300 1.772 17.878 1.00 96.88 400 MET A O 1
ATOM 3081 N N . GLU A 1 401 ? -14.158 2.813 17.214 1.00 97.06 401 GLU A N 1
ATOM 3082 C CA . GLU A 1 401 ? -15.052 2.301 18.256 1.00 97.06 401 GLU A CA 1
ATOM 3083 C C . GLU A 1 401 ? -16.185 1.502 17.607 1.00 97.06 401 GLU A C 1
ATOM 3085 O O . GLU A 1 401 ? -16.832 1.988 16.677 1.00 97.06 401 GLU A O 1
ATOM 3090 N N . TYR A 1 402 ? -16.437 0.286 18.094 1.00 96.25 402 TYR A N 1
ATOM 3091 C CA . TYR A 1 402 ? -17.382 -0.648 17.479 1.00 96.25 402 TYR A CA 1
ATOM 3092 C C . TYR A 1 402 ? -18.635 -0.806 18.326 1.00 96.25 402 TYR A C 1
ATOM 3094 O O . TYR A 1 402 ? -18.578 -0.910 19.552 1.00 96.25 402 TYR A O 1
ATOM 3102 N N . GLY A 1 403 ? -19.795 -0.757 17.677 1.00 93.56 403 GLY A N 1
ATOM 3103 C CA . GLY A 1 403 ? -21.084 -0.864 18.339 1.00 93.56 403 GLY A CA 1
ATOM 3104 C C . GLY A 1 403 ? -21.288 -2.250 18.943 1.00 93.56 403 GLY A C 1
ATOM 3105 O O . GLY A 1 403 ? -20.901 -3.258 18.366 1.00 93.56 403 GLY A O 1
ATOM 3106 N N . ARG A 1 404 ? -21.936 -2.308 20.109 1.00 86.88 404 ARG A N 1
ATOM 3107 C CA . ARG A 1 404 ? -22.285 -3.576 20.766 1.00 86.88 404 ARG A CA 1
ATOM 3108 C C . ARG A 1 404 ? -23.086 -4.533 19.867 1.00 86.88 404 ARG A C 1
ATOM 3110 O O . ARG A 1 404 ? -23.812 -4.071 18.991 1.00 86.88 404 ARG A O 1
ATOM 3117 N N . GLU A 1 405 ? -22.988 -5.833 20.171 1.00 77.69 405 GLU A N 1
ATOM 3118 C CA . GLU A 1 405 ? -23.872 -6.948 19.780 1.00 77.69 405 GLU A CA 1
ATOM 3119 C C . GLU A 1 405 ? -25.114 -6.535 18.978 1.00 77.69 405 GLU A C 1
ATOM 3121 O O . GLU A 1 405 ? -26.015 -5.852 19.469 1.00 77.69 405 GLU A O 1
ATOM 3126 N N . GLY A 1 406 ? -25.146 -6.964 17.716 1.00 84.25 406 GLY A N 1
ATOM 3127 C CA . GLY A 1 406 ? -26.227 -6.672 16.775 1.00 84.25 406 GLY A CA 1
ATOM 3128 C C . GLY A 1 406 ? -26.100 -5.330 16.047 1.00 84.25 406 GLY A C 1
ATOM 3129 O O . GLY A 1 406 ? -26.770 -5.146 15.034 1.00 84.25 406 GLY A O 1
ATOM 3130 N N . ARG A 1 407 ? -25.231 -4.412 16.499 1.00 91.94 407 ARG A N 1
ATOM 3131 C CA . ARG A 1 407 ? -24.956 -3.139 15.803 1.00 91.94 407 ARG A CA 1
ATOM 3132 C C . ARG A 1 407 ? -23.697 -3.170 14.942 1.00 91.94 407 ARG A C 1
ATOM 3134 O O . ARG A 1 407 ? -23.633 -2.433 13.963 1.00 91.94 407 ARG A O 1
ATOM 3141 N N . PHE A 1 408 ? -22.723 -4.006 15.294 1.00 95.62 408 PHE A N 1
ATOM 3142 C CA . PHE A 1 408 ? -21.509 -4.229 14.514 1.00 95.62 408 PHE A CA 1
ATOM 3143 C C . PHE A 1 408 ? -21.249 -5.728 14.352 1.00 95.62 408 PHE A C 1
ATOM 3145 O O . PHE A 1 408 ? -21.326 -6.477 15.326 1.00 95.62 408 PHE A O 1
ATOM 3152 N N . ASN A 1 409 ? -20.958 -6.171 13.130 1.00 94.50 409 ASN A N 1
ATOM 3153 C CA . ASN A 1 409 ? -20.587 -7.547 12.831 1.00 94.50 409 ASN A CA 1
ATOM 3154 C C . ASN A 1 409 ? -19.089 -7.649 12.524 1.00 94.50 409 ASN A C 1
ATOM 3156 O O . ASN A 1 409 ? -18.629 -7.253 11.455 1.00 94.50 409 ASN A O 1
ATOM 3160 N N . GLU A 1 410 ? -18.340 -8.211 13.467 1.00 89.56 410 GLU A N 1
ATOM 3161 C CA . GLU A 1 410 ? -16.895 -8.442 13.355 1.00 89.56 410 GLU A CA 1
ATOM 3162 C C . GLU A 1 410 ? -16.532 -9.859 12.878 1.00 89.56 410 GLU A C 1
ATOM 3164 O O . GLU A 1 410 ? -15.357 -10.221 12.856 1.00 89.56 410 GLU A O 1
ATOM 3169 N N . SER A 1 411 ? -17.526 -10.676 12.509 1.00 93.31 411 SER A N 1
ATOM 3170 C CA . SER A 1 411 ? -17.294 -12.062 12.097 1.00 93.31 411 SER A CA 1
ATOM 3171 C C . SER A 1 411 ? -16.413 -12.118 10.850 1.00 93.31 411 SER A C 1
ATOM 3173 O O . SER A 1 411 ? -16.715 -11.481 9.840 1.00 93.31 411 SER A O 1
ATOM 3175 N N . LEU A 1 412 ? -15.360 -12.937 10.901 1.00 92.56 412 LEU A N 1
ATOM 3176 C CA . LEU A 1 412 ? -14.514 -13.212 9.740 1.00 92.56 412 LEU A CA 1
ATOM 3177 C C . LEU A 1 412 ? -15.353 -13.780 8.585 1.00 92.56 412 LEU A C 1
ATOM 3179 O O . LEU A 1 412 ? -16.213 -14.642 8.783 1.00 92.56 412 LEU A O 1
ATOM 3183 N N . GLY A 1 413 ? -15.098 -13.294 7.378 1.00 95.19 413 GLY A N 1
ATOM 3184 C CA . GLY A 1 413 ? -15.824 -13.604 6.154 1.00 95.19 413 GLY A CA 1
ATOM 3185 C C . GLY A 1 413 ? -17.145 -12.853 5.978 1.00 95.19 413 GLY A C 1
ATOM 3186 O O . GLY A 1 413 ? -17.824 -13.080 4.973 1.00 95.19 413 GLY A O 1
ATOM 3187 N N . PHE A 1 414 ? -17.547 -11.984 6.912 1.00 97.38 414 PHE A N 1
ATOM 3188 C CA . PHE A 1 414 ? -18.792 -11.233 6.776 1.00 97.38 414 PHE A CA 1
ATOM 3189 C C . PHE A 1 414 ? -18.652 -10.087 5.766 1.00 97.38 414 PHE A C 1
ATOM 3191 O O . PHE A 1 414 ? -17.842 -9.171 5.924 1.00 97.38 414 PHE A O 1
ATOM 3198 N N . ILE A 1 415 ? -19.499 -10.118 4.738 1.00 98.38 415 ILE A N 1
ATOM 3199 C CA . ILE A 1 415 ? -19.613 -9.077 3.719 1.00 98.38 415 ILE A CA 1
ATOM 3200 C C . ILE A 1 415 ? -20.923 -8.330 3.949 1.00 98.38 415 ILE A C 1
ATOM 3202 O O . ILE A 1 415 ? -22.013 -8.893 3.808 1.00 98.38 415 ILE A O 1
ATOM 3206 N N . GLY A 1 416 ? -20.799 -7.048 4.277 1.00 97.94 416 GLY A N 1
ATOM 3207 C CA . GLY A 1 416 ? -21.902 -6.171 4.655 1.00 97.94 416 GLY A CA 1
ATOM 3208 C C . GLY A 1 416 ? -21.703 -4.752 4.132 1.00 97.94 416 GLY A C 1
ATOM 3209 O O . GLY A 1 416 ? -21.236 -4.549 3.011 1.00 97.94 416 GLY A O 1
ATOM 3210 N N . ALA A 1 417 ? -22.076 -3.763 4.943 1.00 98.19 417 ALA A N 1
ATOM 3211 C CA . ALA A 1 417 ? -21.925 -2.345 4.634 1.00 98.19 417 ALA A CA 1
ATOM 3212 C C . ALA A 1 417 ? -21.214 -1.623 5.781 1.00 98.19 417 ALA A C 1
ATOM 3214 O O . ALA A 1 417 ? -21.847 -1.053 6.670 1.00 98.19 417 ALA A O 1
ATOM 3215 N N . PHE A 1 418 ? -19.886 -1.641 5.756 1.00 98.19 418 PHE A N 1
ATOM 3216 C CA . PHE A 1 418 ? -19.061 -1.007 6.779 1.00 98.19 418 PHE A CA 1
ATOM 3217 C C . PHE A 1 418 ? -18.810 0.461 6.430 1.00 98.19 418 PHE A C 1
ATOM 3219 O O . PHE A 1 418 ? -18.516 0.751 5.271 1.00 98.19 418 PHE A O 1
ATOM 3226 N N . PRO A 1 419 ? -18.927 1.404 7.378 1.00 97.56 419 PRO A N 1
ATOM 3227 C CA . PRO A 1 419 ? -18.668 2.808 7.105 1.00 97.56 419 PRO A CA 1
ATOM 3228 C C . PRO A 1 419 ? -17.168 3.055 6.926 1.00 97.56 419 PRO A C 1
ATOM 3230 O O . PRO A 1 419 ? -16.361 2.571 7.713 1.00 97.56 419 PRO A O 1
ATOM 3233 N N . THR A 1 420 ? -16.827 3.864 5.927 1.00 96.31 420 THR A N 1
ATOM 3234 C CA . THR A 1 420 ? -15.497 4.444 5.723 1.00 96.31 420 THR A CA 1
ATOM 3235 C C . THR A 1 420 ? -15.599 5.963 5.759 1.00 96.31 420 THR A C 1
ATOM 3237 O O . THR A 1 420 ? -16.445 6.552 5.078 1.00 96.31 420 THR A O 1
ATOM 3240 N N . TYR A 1 421 ? -14.730 6.589 6.537 1.00 94.81 421 TYR A N 1
ATOM 3241 C CA . TYR A 1 421 ? -14.666 8.008 6.838 1.00 94.81 421 TYR A CA 1
ATOM 3242 C C . TYR A 1 421 ? -13.512 8.638 6.072 1.00 94.81 421 TYR A C 1
ATOM 3244 O O . TYR A 1 421 ? -12.346 8.352 6.334 1.00 94.81 421 TYR A O 1
ATOM 3252 N N . SER A 1 422 ? -13.827 9.518 5.129 1.00 91.31 422 SER A N 1
ATOM 3253 C CA . SER A 1 422 ? -12.824 10.339 4.457 1.00 91.31 422 SER A CA 1
ATOM 3254 C C . SER A 1 422 ? -12.213 11.381 5.390 1.00 91.31 422 SER A C 1
ATOM 3256 O O . SER A 1 422 ? -12.771 11.708 6.435 1.00 91.31 422 SER A O 1
ATOM 3258 N N . MET A 1 423 ? -11.101 11.973 4.950 1.00 84.94 423 MET A N 1
ATOM 3259 C CA . MET A 1 423 ? -10.409 13.039 5.683 1.00 84.94 423 MET A CA 1
ATOM 3260 C C . MET A 1 423 ? -11.281 14.287 5.927 1.00 84.94 423 MET A C 1
ATOM 3262 O O . MET A 1 423 ? -11.084 15.001 6.904 1.00 84.94 423 MET A O 1
ATOM 3266 N N . ASP A 1 424 ? -12.268 14.554 5.062 1.00 85.31 424 ASP A N 1
ATOM 3267 C CA . ASP A 1 424 ? -13.259 15.631 5.233 1.00 85.31 424 ASP A CA 1
ATOM 3268 C C . ASP A 1 424 ? -14.514 15.192 6.022 1.00 85.31 424 ASP A C 1
ATOM 3270 O O . ASP A 1 424 ? -15.495 15.932 6.098 1.00 85.31 424 ASP A O 1
ATOM 3274 N N . GLY A 1 425 ? -14.503 13.989 6.607 1.00 86.44 425 GLY A N 1
ATOM 3275 C CA . GLY A 1 425 ? -15.578 13.438 7.438 1.00 86.44 425 GLY A CA 1
ATOM 3276 C C . GLY A 1 425 ? -16.769 12.862 6.663 1.00 86.44 425 GLY A C 1
ATOM 3277 O O . GLY A 1 425 ? -17.744 12.407 7.269 1.00 86.44 425 GLY A O 1
ATOM 3278 N N . ARG A 1 426 ? -16.728 12.854 5.327 1.00 92.88 426 ARG A N 1
ATOM 3279 C CA . ARG A 1 426 ? -17.762 12.230 4.494 1.00 92.88 426 ARG A CA 1
ATOM 3280 C C . ARG A 1 426 ? -17.723 10.707 4.646 1.00 92.88 426 ARG A C 1
ATOM 3282 O O . ARG A 1 426 ? -16.684 10.064 4.550 1.00 92.88 426 ARG A O 1
ATOM 3289 N N . VAL A 1 427 ? -18.908 10.121 4.804 1.00 96.06 427 VAL A N 1
ATOM 3290 C CA . VAL A 1 427 ? -19.061 8.673 4.968 1.00 96.06 427 VAL A CA 1
ATOM 3291 C C . VAL A 1 427 ? -19.421 8.012 3.640 1.00 96.06 427 VAL A C 1
ATOM 3293 O O . VAL A 1 427 ? -20.360 8.418 2.947 1.00 96.06 427 VAL A O 1
ATOM 3296 N N . THR A 1 428 ? -18.681 6.964 3.304 1.00 97.38 428 THR A N 1
ATOM 3297 C CA . THR A 1 428 ? -19.030 5.979 2.272 1.00 97.38 428 THR A CA 1
ATOM 3298 C C . THR A 1 428 ? -19.095 4.592 2.898 1.00 97.38 428 THR A C 1
ATOM 3300 O O . THR A 1 428 ? -18.862 4.442 4.093 1.00 97.38 428 THR A O 1
ATOM 3303 N N . LEU A 1 429 ? -19.485 3.589 2.122 1.00 98.44 429 LEU A N 1
ATOM 3304 C CA . LEU A 1 429 ? -19.574 2.203 2.558 1.00 98.44 429 LEU A CA 1
ATOM 3305 C C . LEU A 1 429 ? -18.506 1.370 1.855 1.00 98.44 429 LEU A C 1
ATOM 3307 O O . LEU A 1 429 ? -18.231 1.628 0.685 1.00 98.44 429 LEU A O 1
ATOM 3311 N N . ARG A 1 430 ? -17.976 0.360 2.545 1.00 98.06 430 ARG A N 1
ATOM 3312 C CA . ARG A 1 430 ? -17.077 -0.683 2.033 1.00 98.06 430 ARG A CA 1
ATOM 3313 C C . ARG A 1 430 ? -17.630 -2.085 2.352 1.00 98.06 430 ARG A C 1
ATOM 3315 O O . ARG A 1 430 ? -18.437 -2.215 3.280 1.00 98.06 430 ARG A O 1
ATOM 3322 N N . PRO A 1 431 ? -17.226 -3.136 1.614 1.00 98.12 431 PRO A N 1
ATOM 3323 C CA . PRO A 1 431 ? -17.819 -4.469 1.745 1.00 98.12 431 PRO A CA 1
ATOM 3324 C C . PRO A 1 431 ? -17.391 -5.242 2.997 1.00 98.12 431 PRO A C 1
ATOM 3326 O O . PRO A 1 431 ? -18.178 -6.029 3.515 1.00 98.12 431 PRO A O 1
ATOM 3329 N N . THR A 1 432 ? -16.169 -5.035 3.490 1.00 97.56 432 THR A N 1
ATOM 3330 C CA . THR A 1 432 ? -15.589 -5.802 4.609 1.00 97.56 432 THR A CA 1
ATOM 3331 C C . THR A 1 432 ? -15.019 -4.884 5.686 1.00 97.56 432 THR A C 1
ATOM 3333 O O . THR A 1 432 ? -14.619 -3.761 5.380 1.00 97.56 432 THR A O 1
ATOM 3336 N N . ASN A 1 433 ? -14.919 -5.366 6.930 1.00 95.25 433 ASN A N 1
ATOM 3337 C CA . ASN A 1 433 ? -14.306 -4.591 8.010 1.00 95.25 433 ASN A CA 1
ATOM 3338 C C . ASN A 1 433 ? -12.789 -4.436 7.824 1.00 95.25 433 ASN A C 1
ATOM 3340 O O . ASN A 1 433 ? -12.320 -3.320 7.634 1.00 95.25 433 ASN A O 1
ATOM 3344 N N . GLU A 1 434 ? -12.051 -5.554 7.873 1.00 93.75 434 GLU A N 1
ATOM 3345 C CA . GLU A 1 434 ? -10.575 -5.607 7.885 1.00 93.75 434 GLU A CA 1
ATOM 3346 C C . GLU A 1 434 ? -9.989 -6.692 6.949 1.00 93.75 434 GLU A C 1
ATOM 3348 O O . GLU A 1 434 ? -8.776 -6.887 6.899 1.00 93.75 434 GLU A O 1
ATOM 3353 N N . GLU A 1 435 ? -10.834 -7.386 6.176 1.00 95.00 435 GLU A N 1
ATOM 3354 C CA . GLU A 1 435 ? -10.462 -8.527 5.312 1.00 95.00 435 GLU A CA 1
ATOM 3355 C C . GLU A 1 435 ? -10.220 -8.122 3.847 1.00 95.00 435 GLU A C 1
ATOM 3357 O O . GLU A 1 435 ? -10.539 -8.848 2.902 1.00 95.00 435 GLU A O 1
ATOM 3362 N N . CYS A 1 436 ? -9.659 -6.931 3.643 1.00 97.25 436 CYS A N 1
ATOM 3363 C CA . CYS A 1 436 ? -9.264 -6.449 2.326 1.00 97.25 436 CYS A CA 1
ATOM 3364 C C . CYS A 1 436 ? -7.926 -5.725 2.399 1.00 97.25 436 CYS A C 1
ATOM 3366 O O . CYS A 1 436 ? -7.762 -4.798 3.191 1.00 97.25 436 CYS A O 1
ATOM 3368 N N . LEU A 1 437 ? -6.998 -6.054 1.498 1.00 96.19 437 LEU A N 1
ATOM 3369 C CA . LEU A 1 437 ? -5.736 -5.318 1.391 1.00 96.19 437 LEU A CA 1
ATOM 3370 C C . LEU A 1 437 ? -5.915 -3.838 0.994 1.00 96.19 437 LEU A C 1
ATOM 3372 O O . LEU A 1 437 ? -5.056 -3.010 1.292 1.00 96.19 437 LEU A O 1
ATOM 3376 N N . MET A 1 438 ? -7.049 -3.478 0.373 1.00 96.06 438 MET A N 1
ATOM 3377 C CA . MET A 1 438 ? -7.399 -2.076 0.074 1.00 96.06 438 MET A CA 1
ATOM 3378 C C . MET A 1 438 ? -7.807 -1.288 1.328 1.00 96.06 438 MET A C 1
ATOM 3380 O O . MET A 1 438 ? -7.851 -0.059 1.308 1.00 96.06 438 MET A O 1
ATOM 3384 N N . ARG A 1 439 ? -8.115 -1.990 2.426 1.00 94.94 439 ARG A N 1
ATOM 3385 C CA . ARG A 1 439 ? -8.415 -1.427 3.751 1.00 94.94 439 ARG A CA 1
ATOM 3386 C C . ARG A 1 439 ? -7.209 -1.503 4.678 1.00 94.94 439 ARG A C 1
ATOM 3388 O O . ARG A 1 439 ? -6.951 -0.589 5.457 1.00 94.94 439 ARG A O 1
ATOM 3395 N N . LYS A 1 440 ? -6.510 -2.630 4.628 1.00 93.56 440 LYS A N 1
ATOM 3396 C CA . LYS A 1 440 ? -5.437 -2.988 5.539 1.00 93.56 440 LYS A CA 1
ATOM 3397 C C . LYS A 1 440 ? -4.264 -3.486 4.710 1.00 93.56 440 LYS A C 1
ATOM 3399 O O . LYS A 1 440 ? -4.237 -4.638 4.309 1.00 93.56 440 LYS A O 1
ATOM 3404 N N . VAL A 1 441 ? -3.287 -2.623 4.451 1.00 91.81 441 VAL A N 1
ATOM 3405 C CA . VAL A 1 441 ? -2.177 -2.909 3.520 1.00 91.81 441 VAL A CA 1
ATOM 3406 C C . VAL A 1 441 ? -1.332 -4.135 3.906 1.00 91.81 441 VAL A C 1
ATOM 3408 O O . VAL A 1 441 ? -0.758 -4.786 3.040 1.00 91.81 441 VAL A O 1
ATOM 3411 N N . ASN A 1 442 ? -1.290 -4.503 5.192 1.00 91.38 442 ASN A N 1
ATOM 3412 C CA . ASN A 1 442 ? -0.642 -5.729 5.672 1.00 91.38 442 ASN A CA 1
ATOM 3413 C C . ASN A 1 442 ? -1.558 -6.973 5.654 1.00 91.38 442 ASN A C 1
ATOM 3415 O O . ASN A 1 442 ? -1.127 -8.049 6.066 1.00 91.38 442 ASN A O 1
ATOM 3419 N N . HIS A 1 443 ? -2.801 -6.857 5.176 1.00 94.44 443 HIS A N 1
ATOM 3420 C CA . HIS A 1 443 ? -3.653 -7.997 4.845 1.00 94.44 443 HIS A CA 1
ATOM 3421 C C . HIS A 1 443 ? -3.186 -8.612 3.512 1.00 94.44 443 HIS A C 1
ATOM 3423 O O . HIS A 1 443 ? -2.921 -7.880 2.559 1.00 94.44 443 HIS A O 1
ATOM 3429 N N . PRO A 1 444 ? -3.065 -9.947 3.399 1.00 91.94 444 PRO A N 1
ATOM 3430 C CA . PRO A 1 444 ? -2.394 -10.567 2.255 1.00 91.94 444 PRO A CA 1
ATOM 3431 C C . PRO A 1 444 ? -3.217 -10.568 0.959 1.00 91.94 444 PRO A C 1
ATOM 3433 O O . PRO A 1 444 ? -2.641 -10.704 -0.119 1.00 91.94 444 PRO A O 1
ATOM 3436 N N . THR A 1 445 ? -4.545 -10.446 1.043 1.00 95.19 445 THR A N 1
ATOM 3437 C CA . THR A 1 445 ? -5.456 -10.677 -0.090 1.00 95.19 445 THR A CA 1
ATOM 3438 C C . THR A 1 445 ? -6.529 -9.597 -0.234 1.00 95.19 445 THR A C 1
ATOM 3440 O O . THR A 1 445 ? -6.855 -8.866 0.706 1.00 95.19 445 THR A O 1
ATOM 3443 N N . PHE A 1 446 ? -7.075 -9.476 -1.446 1.00 97.56 446 PHE A N 1
ATOM 3444 C CA . PHE A 1 446 ? -8.272 -8.680 -1.711 1.00 97.56 446 PHE A CA 1
ATOM 3445 C C . PHE A 1 446 ? -9.501 -9.344 -1.080 1.00 97.56 446 PHE A C 1
ATOM 3447 O O . PHE A 1 446 ? -9.598 -10.573 -1.070 1.00 97.56 446 PHE A O 1
ATOM 3454 N N . CYS A 1 447 ? -10.479 -8.548 -0.639 1.00 97.50 447 CYS A N 1
ATOM 3455 C CA . CYS A 1 447 ? -11.797 -9.092 -0.320 1.00 97.50 447 CYS A CA 1
ATOM 3456 C C . CYS A 1 447 ? -12.454 -9.685 -1.584 1.00 97.50 447 CYS A C 1
ATOM 3458 O O . CYS A 1 447 ? -12.074 -9.316 -2.704 1.00 97.50 447 CYS A O 1
ATOM 3460 N N . PRO A 1 448 ? -13.480 -10.549 -1.455 1.00 97.88 448 PRO A N 1
ATOM 3461 C CA . PRO A 1 448 ? -14.127 -11.179 -2.610 1.00 97.88 448 PRO A CA 1
ATOM 3462 C C . PRO A 1 448 ? -14.637 -10.195 -3.675 1.00 97.88 448 PRO A C 1
ATOM 3464 O O . PRO A 1 448 ? -14.561 -10.485 -4.869 1.00 97.88 448 PRO A O 1
ATOM 3467 N N . VAL A 1 449 ? -15.082 -9.004 -3.261 1.00 98.25 449 VAL A N 1
ATOM 3468 C CA . VAL A 1 449 ? -15.541 -7.938 -4.168 1.00 98.25 449 VAL A CA 1
ATOM 3469 C C . VAL A 1 449 ? -14.386 -7.394 -5.015 1.00 98.25 449 VAL A C 1
ATOM 3471 O O . VAL A 1 449 ? -14.487 -7.339 -6.242 1.00 98.25 449 VAL A O 1
ATOM 3474 N N . CYS A 1 450 ? -13.268 -7.031 -4.381 1.00 98.31 450 CYS A N 1
ATOM 3475 C CA . CYS A 1 450 ? -12.072 -6.544 -5.070 1.00 98.31 450 CYS A CA 1
ATOM 3476 C C . CYS A 1 450 ? -11.419 -7.638 -5.928 1.00 98.31 450 CYS A C 1
ATOM 3478 O O . CYS A 1 450 ? -11.008 -7.367 -7.055 1.00 98.31 450 CYS A O 1
ATOM 3480 N N . ALA A 1 451 ? -11.391 -8.887 -5.452 1.00 98.12 451 ALA A N 1
ATOM 3481 C CA . ALA A 1 451 ? -10.853 -10.024 -6.196 1.00 98.12 451 ALA A CA 1
ATOM 3482 C C . ALA A 1 451 ? -11.629 -10.287 -7.501 1.00 98.12 451 ALA A C 1
ATOM 3484 O O . ALA A 1 451 ? -11.011 -10.497 -8.548 1.00 98.12 451 ALA A O 1
ATOM 3485 N N . ALA A 1 452 ? -12.965 -10.222 -7.457 1.00 98.31 452 ALA A N 1
ATOM 3486 C CA . ALA A 1 452 ? -13.813 -10.349 -8.641 1.00 98.31 452 ALA A CA 1
ATOM 3487 C C . ALA A 1 452 ? -13.665 -9.147 -9.590 1.00 98.31 452 ALA A C 1
ATOM 3489 O O . ALA A 1 452 ? -13.582 -9.319 -10.808 1.00 98.31 452 ALA A O 1
ATOM 3490 N N . ALA A 1 453 ? -13.583 -7.929 -9.043 1.00 98.12 453 ALA A N 1
ATOM 3491 C CA . ALA A 1 453 ? -13.361 -6.720 -9.832 1.00 98.12 453 ALA A CA 1
ATOM 3492 C C . ALA A 1 453 ? -12.004 -6.742 -10.562 1.00 98.12 453 ALA A C 1
ATOM 3494 O O . ALA A 1 453 ? -11.915 -6.284 -11.704 1.00 98.12 453 ALA A O 1
ATOM 3495 N N . LEU A 1 454 ? -10.963 -7.310 -9.942 1.00 98.31 454 LEU A N 1
ATOM 3496 C CA . LEU A 1 454 ? -9.662 -7.525 -10.575 1.00 98.31 454 LEU A CA 1
ATOM 3497 C C . LEU A 1 454 ? -9.772 -8.444 -11.788 1.00 98.31 454 LEU A C 1
ATOM 3499 O O . LEU A 1 454 ? -9.344 -8.063 -12.876 1.00 98.31 454 LEU A O 1
ATOM 3503 N N . GLU A 1 455 ? -10.380 -9.620 -11.629 1.00 98.44 455 GLU A N 1
ATOM 3504 C CA . GLU A 1 455 ? -10.535 -10.571 -12.733 1.00 98.44 455 GLU A CA 1
ATOM 3505 C C . GLU A 1 455 ? -11.303 -9.948 -13.907 1.00 98.44 455 GLU A C 1
ATOM 3507 O O . GLU A 1 455 ? -10.840 -9.995 -15.049 1.00 98.44 455 GLU A O 1
ATOM 3512 N N . GLN A 1 456 ? -12.426 -9.280 -13.625 1.00 98.06 456 GLN A N 1
ATOM 3513 C CA . GLN A 1 456 ? -13.211 -8.580 -14.645 1.00 98.06 456 GLN A CA 1
ATOM 3514 C C . GLN A 1 456 ? -12.403 -7.485 -15.352 1.00 98.06 456 GLN A C 1
ATOM 3516 O O . GLN A 1 456 ? -12.470 -7.353 -16.577 1.00 98.06 456 GLN A O 1
ATOM 3521 N N . SER A 1 457 ? -11.614 -6.710 -14.604 1.00 97.56 457 SER A N 1
ATOM 3522 C CA . SER A 1 457 ? -10.786 -5.650 -15.179 1.00 97.56 457 SER A CA 1
ATOM 3523 C C . SER A 1 457 ? -9.706 -6.204 -16.111 1.00 97.56 457 SER A C 1
ATOM 3525 O O . SER A 1 457 ? -9.526 -5.685 -17.217 1.00 97.56 457 SER A O 1
ATOM 3527 N N . LEU A 1 458 ? -9.024 -7.285 -15.711 1.00 98.19 458 LEU A N 1
ATOM 3528 C CA . LEU A 1 458 ? -7.992 -7.934 -16.523 1.00 98.19 458 LEU A CA 1
ATOM 3529 C C . LEU A 1 458 ? -8.575 -8.535 -17.807 1.00 98.19 458 LEU A C 1
ATOM 3531 O O . LEU A 1 458 ? -8.052 -8.275 -18.891 1.00 98.19 458 LEU A O 1
ATOM 3535 N N . LEU A 1 459 ? -9.700 -9.251 -17.712 1.00 98.19 459 LEU A N 1
ATOM 3536 C CA . LEU A 1 459 ? -10.414 -9.775 -18.882 1.00 98.19 459 LEU A CA 1
ATOM 3537 C C . LEU A 1 459 ? -10.823 -8.649 -19.842 1.00 98.19 459 LEU A C 1
ATOM 3539 O O . LEU A 1 459 ? -10.591 -8.743 -21.046 1.00 98.19 459 LEU A O 1
ATOM 3543 N N . GLY A 1 460 ? -11.351 -7.541 -19.314 1.00 97.12 460 GLY A N 1
ATOM 3544 C CA . GLY A 1 460 ? -11.703 -6.376 -20.123 1.00 97.12 460 GLY A CA 1
ATOM 3545 C C . GLY A 1 460 ? -10.492 -5.695 -20.776 1.00 97.12 460 GLY A C 1
ATOM 3546 O O . GLY A 1 460 ? -10.607 -5.171 -21.885 1.00 97.12 460 GLY A O 1
ATOM 3547 N N . LYS A 1 461 ? -9.318 -5.687 -20.124 1.00 95.50 461 LYS A N 1
ATOM 3548 C CA . LYS A 1 461 ? -8.065 -5.185 -20.722 1.00 95.50 461 LYS A CA 1
ATOM 3549 C C . LYS A 1 461 ? -7.634 -6.067 -21.899 1.00 95.50 461 LYS A C 1
ATOM 3551 O O . LYS A 1 461 ? -7.356 -5.522 -22.966 1.00 95.50 461 LYS A O 1
ATOM 3556 N N . ILE A 1 462 ? -7.668 -7.390 -21.737 1.00 96.69 462 ILE A N 1
ATOM 3557 C CA . ILE A 1 462 ? -7.353 -8.363 -22.798 1.00 96.69 462 ILE A CA 1
ATOM 3558 C C . ILE A 1 462 ? -8.309 -8.204 -23.990 1.00 96.69 462 ILE A C 1
ATOM 3560 O O . ILE A 1 462 ? -7.876 -8.118 -25.137 1.00 96.69 462 ILE A O 1
ATOM 3564 N N . GLU A 1 463 ? -9.613 -8.071 -23.741 1.00 96.06 463 GLU A N 1
ATOM 3565 C CA . GLU A 1 463 ? -10.595 -7.874 -24.812 1.00 96.06 463 GLU A CA 1
ATOM 3566 C C . GLU A 1 463 ? -10.325 -6.589 -25.618 1.00 96.06 463 GLU A C 1
ATOM 3568 O O . GLU A 1 463 ? -10.349 -6.600 -26.851 1.00 96.06 463 GLU A O 1
ATOM 3573 N N . ARG A 1 464 ? -10.025 -5.471 -24.938 1.00 92.94 464 ARG A N 1
ATOM 3574 C CA . ARG A 1 464 ? -9.687 -4.197 -25.601 1.00 92.94 464 ARG A CA 1
ATOM 3575 C C . ARG A 1 464 ? -8.405 -4.294 -26.423 1.00 92.94 464 ARG A C 1
ATOM 3577 O O . ARG A 1 464 ? -8.349 -3.743 -27.522 1.00 92.94 464 ARG A O 1
ATOM 3584 N N . LYS A 1 465 ? -7.399 -5.003 -25.912 1.00 89.75 465 LYS A N 1
ATOM 3585 C CA . LYS A 1 465 ? -6.133 -5.256 -26.606 1.00 89.75 465 LYS A CA 1
ATOM 3586 C C . LYS A 1 465 ? -6.365 -5.967 -27.940 1.00 89.75 465 LYS A C 1
ATOM 3588 O O . LYS A 1 465 ? -5.914 -5.477 -28.974 1.00 89.75 465 LYS A O 1
ATOM 3593 N N . ASN A 1 466 ? -7.177 -7.024 -27.932 1.00 87.44 466 ASN A N 1
ATOM 3594 C CA . ASN A 1 466 ? -7.535 -7.776 -29.136 1.00 87.4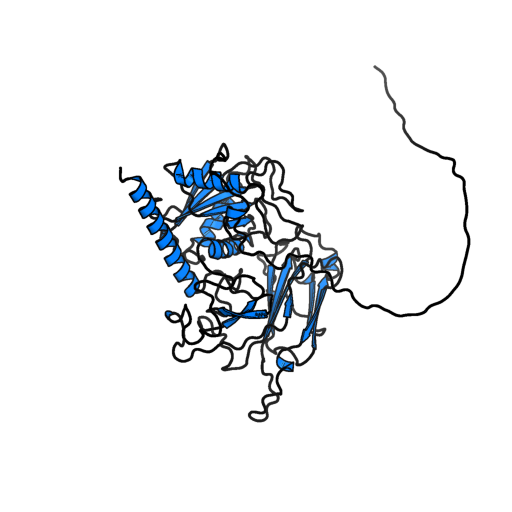4 466 ASN A CA 1
ATOM 3595 C C . ASN A 1 466 ? -8.331 -6.935 -30.149 1.00 87.44 466 ASN A C 1
ATOM 3597 O O . ASN A 1 466 ? -8.050 -6.986 -31.346 1.00 87.44 466 ASN A O 1
ATOM 3601 N N . LYS A 1 467 ? -9.274 -6.099 -29.688 1.00 87.56 467 LYS A N 1
ATOM 3602 C CA . LYS A 1 467 ? -10.028 -5.187 -30.573 1.00 87.56 467 LYS A CA 1
ATOM 3603 C C . LYS A 1 467 ? -9.125 -4.168 -31.272 1.00 87.56 467 LYS A C 1
ATOM 3605 O O . LYS A 1 467 ? -9.259 -3.956 -32.474 1.00 87.56 467 LYS A O 1
ATOM 3610 N N . ASN A 1 468 ? -8.186 -3.567 -30.541 1.00 78.88 468 ASN A N 1
ATOM 3611 C CA . ASN A 1 468 ? -7.272 -2.567 -31.098 1.00 78.88 468 ASN A CA 1
ATOM 3612 C C . ASN A 1 468 ? -6.299 -3.159 -32.129 1.00 78.88 468 ASN A C 1
ATOM 3614 O O . ASN A 1 468 ? -5.903 -2.462 -33.061 1.00 78.88 468 ASN A O 1
ATOM 3618 N N . GLN A 1 469 ? -5.915 -4.429 -31.982 1.00 70.06 469 GLN A N 1
ATOM 3619 C CA . GLN A 1 469 ? -5.089 -5.121 -32.974 1.00 70.06 469 GLN A CA 1
ATOM 3620 C C . GLN A 1 469 ? -5.886 -5.488 -34.230 1.00 70.06 469 GLN A C 1
ATOM 3622 O O . GLN A 1 469 ? -5.387 -5.274 -35.332 1.00 70.06 469 GLN A O 1
ATOM 3627 N N . GLY A 1 470 ? -7.135 -5.947 -34.080 1.00 65.25 470 GLY A N 1
ATOM 3628 C CA . GLY A 1 470 ? -8.029 -6.207 -35.215 1.00 65.25 470 GLY A CA 1
ATOM 3629 C C . GLY A 1 470 ? -8.307 -4.954 -36.053 1.00 65.25 470 GLY A C 1
ATOM 3630 O O . GLY A 1 470 ? -8.222 -5.004 -37.274 1.00 65.25 470 GLY A O 1
ATOM 3631 N N . ALA A 1 471 ? -8.518 -3.801 -35.408 1.00 62.91 471 ALA A N 1
ATOM 3632 C CA . ALA A 1 471 ? -8.729 -2.522 -36.095 1.00 62.91 471 ALA A CA 1
ATOM 3633 C C . ALA A 1 471 ? -7.486 -1.996 -36.845 1.00 62.91 471 ALA A C 1
ATOM 3635 O O . ALA A 1 471 ? -7.623 -1.207 -37.773 1.00 62.91 471 ALA A O 1
ATOM 3636 N N . LYS A 1 472 ? -6.270 -2.418 -36.463 1.00 57.75 472 LYS A N 1
ATOM 3637 C CA . LYS A 1 472 ? -5.028 -2.104 -37.196 1.00 57.75 472 LYS A CA 1
ATOM 3638 C C . LYS A 1 472 ? -4.770 -3.056 -38.378 1.00 57.75 472 LYS A C 1
ATOM 3640 O O . LYS A 1 472 ? -3.839 -2.811 -39.139 1.00 57.75 472 LYS A O 1
ATOM 3645 N N . GLN A 1 473 ? -5.539 -4.143 -38.504 1.00 52.19 473 GLN A N 1
ATOM 3646 C CA . GLN A 1 473 ? -5.378 -5.170 -39.543 1.00 52.19 473 GLN A CA 1
ATOM 3647 C C . GLN A 1 473 ? -6.433 -5.097 -40.664 1.00 52.19 473 GLN A C 1
ATOM 3649 O O . GLN A 1 473 ? -6.300 -5.830 -41.644 1.00 52.19 473 GLN A O 1
ATOM 3654 N N . GLU A 1 474 ? -7.442 -4.223 -40.568 1.00 37.12 474 GLU A N 1
ATOM 3655 C CA . GLU A 1 474 ? -8.321 -3.902 -41.702 1.00 37.12 474 GLU A CA 1
ATOM 3656 C C . GLU A 1 474 ? -7.661 -2.823 -42.593 1.00 37.12 474 GLU A C 1
ATOM 3658 O O . GLU A 1 474 ? -7.241 -1.792 -42.063 1.00 37.12 474 GLU A O 1
ATOM 3663 N N . PRO A 1 475 ? -7.498 -3.076 -43.910 1.00 46.97 475 PRO A N 1
ATOM 3664 C CA . PRO A 1 475 ? -6.760 -2.210 -44.835 1.00 46.97 475 PRO A CA 1
ATOM 3665 C C . PRO A 1 475 ? -7.475 -0.910 -45.220 1.00 46.97 475 PRO A C 1
ATOM 3667 O O . PRO A 1 475 ? -8.726 -0.904 -45.297 1.00 46.97 475 PRO A O 1
#

InterPro domains:
  IPR019026 Peptidase M64, IgA [PF09471] (73-239)
  IPR024079 Metallopeptidase, catalytic domain superfamily [G3DSA:3.40.390.10] (68-460)

pLDDT: mean 85.72, std 22.17, range [23.34, 98.94]